Protein 1LEH (pdb70)

Structure (mmCIF, N/CA/C/O backbone):
data_1LEH
#
_entry.id   1LEH
#
_cell.length_a   138.400
_cell.length_b   138.400
_cell.length_c   121.300
_cell.angle_alpha   90.00
_cell.angle_beta   90.00
_cell.angle_gamma   90.00
#
_symmetry.space_group_name_H-M   'I 4'
#
loop_
_entity.id
_entity.type
_entity.pdbx_description
1 polymer 'LEUCINE DEHYDROGENASE'
2 water water
#
loop_
_atom_site.group_PDB
_atom_site.id
_atom_site.type_symbol
_atom_site.label_atom_id
_atom_site.label_alt_id
_atom_site.label_comp_id
_atom_site.label_asym_id
_atom_site.label_entity_id
_atom_site.label_seq_id
_atom_site.pdbx_PDB_ins_code
_atom_site.Cartn_x
_atom_site.Cartn_y
_atom_site.Cartn_z
_atom_site.occupancy
_atom_site.B_iso_or_equiv
_atom_site.auth_seq_id
_atom_site.auth_comp_id
_atom_site.auth_asym_id
_atom_site.auth_atom_id
_atom_site.pdbx_PDB_model_num
ATOM 1 N N . MET A 1 1 ? -40.361 -25.655 -1.456 1.00 93.88 1 MET A N 1
ATOM 2 C CA . MET A 1 1 ? -39.089 -26.326 -1.712 1.00 75.57 1 MET A CA 1
ATOM 3 C C . MET A 1 1 ? -38.205 -26.396 -0.459 1.00 33.81 1 MET A C 1
ATOM 4 O O . MET A 1 1 ? -38.288 -25.521 0.413 1.00 100.00 1 MET A O 1
ATOM 9 N N . GLU A 1 2 ? -37.357 -27.443 -0.377 1.00 47.19 2 GLU A N 1
ATOM 10 C CA . GLU A 1 2 ? -36.410 -27.626 0.737 1.00 81.66 2 GLU A CA 1
ATOM 11 C C . GLU A 1 2 ? -34.982 -27.301 0.314 1.00 29.81 2 GLU A C 1
ATOM 12 O O . GLU A 1 2 ? -34.247 -28.168 -0.188 1.00 36.20 2 GLU A O 1
ATOM 18 N N . ILE A 1 3 ? -34.619 -26.037 0.496 1.00 32.69 3 ILE A N 1
ATOM 19 C CA . ILE A 1 3 ? -33.350 -25.535 0.017 1.00 28.13 3 ILE A CA 1
ATOM 20 C C . ILE A 1 3 ? -32.173 -26.298 0.560 1.00 15.76 3 ILE A C 1
ATOM 21 O O . ILE A 1 3 ? -31.302 -26.740 -0.191 1.00 29.27 3 ILE A O 1
ATOM 26 N N . PHE A 1 4 ? -32.140 -26.391 1.900 1.00 23.89 4 PHE A N 1
ATOM 27 C CA . PHE A 1 4 ? -31.029 -27.034 2.578 1.00 24.51 4 PHE A CA 1
ATOM 28 C C . PHE A 1 4 ? -30.841 -28.457 2.146 1.00 25.30 4 PHE A C 1
ATOM 29 O O . PHE A 1 4 ? -29.728 -28.961 2.016 1.00 30.25 4 PHE A O 1
ATOM 37 N N . LYS A 1 5 ? -31.946 -29.104 1.867 1.00 33.85 5 LYS A N 1
ATOM 38 C CA . LYS A 1 5 ? -31.856 -30.484 1.422 1.00 33.12 5 LYS A CA 1
ATOM 39 C C . LYS A 1 5 ? -31.170 -30.577 0.066 1.00 24.28 5 LYS A C 1
ATOM 40 O O . LYS A 1 5 ? -30.289 -31.441 -0.169 1.00 27.16 5 LYS A O 1
ATOM 46 N N . TYR A 1 6 ? -31.631 -29.710 -0.869 1.00 26.06 6 TYR A N 1
ATOM 47 C CA . TYR A 1 6 ? -31.051 -29.684 -2.210 1.00 28.02 6 TYR A CA 1
ATOM 48 C C . TYR A 1 6 ? -29.570 -29.324 -2.151 1.00 33.40 6 TYR A C 1
ATOM 49 O O . TYR A 1 6 ? -28.708 -29.963 -2.779 1.00 29.94 6 TYR A O 1
ATOM 58 N N . MET A 1 7 ? -29.291 -28.294 -1.352 1.00 27.46 7 MET A N 1
ATOM 59 C CA . MET A 1 7 ? -27.923 -27.841 -1.128 1.00 32.39 7 MET A CA 1
ATOM 60 C C . MET A 1 7 ? -27.003 -28.945 -0.598 1.00 37.77 7 MET A C 1
ATOM 61 O O . MET A 1 7 ? -25.891 -29.156 -1.094 1.00 22.33 7 MET A O 1
ATOM 66 N N . GLU A 1 8 ? -27.447 -29.640 0.452 1.00 25.94 8 GLU A N 1
ATOM 67 C CA . GLU A 1 8 ? -26.594 -30.671 1.003 1.00 18.59 8 GLU A CA 1
ATOM 68 C C . GLU A 1 8 ? -26.409 -31.788 0.030 1.00 25.61 8 GLU A C 1
ATOM 69 O O . GLU A 1 8 ? -25.346 -32.397 -0.051 1.00 26.88 8 GLU A O 1
ATOM 75 N N . LYS A 1 9 ? -27.472 -32.080 -0.678 1.00 33.83 9 LYS A N 1
ATOM 76 C CA . LYS A 1 9 ? -27.453 -33.171 -1.633 1.00 30.76 9 LYS A CA 1
ATOM 77 C C . LYS A 1 9 ? -26.222 -33.123 -2.499 1.00 32.23 9 LYS A C 1
ATOM 78 O O . LYS A 1 9 ? -25.518 -34.106 -2.682 1.00 30.61 9 LYS A O 1
ATOM 84 N N . TYR A 1 10 ? -25.986 -31.953 -3.055 1.00 40.76 10 TYR A N 1
ATOM 85 C CA . TYR A 1 10 ? -24.874 -31.727 -3.947 1.00 21.19 10 TYR A CA 1
ATOM 86 C C . TYR A 1 10 ? -23.776 -30.845 -3.346 1.00 34.15 10 TYR A C 1
ATOM 87 O O . TYR A 1 10 ? -22.847 -30.438 -4.043 1.00 27.23 10 TYR A O 1
ATOM 96 N N . ASP A 1 11 ? -23.901 -30.517 -2.074 1.00 28.63 11 ASP A N 1
ATOM 97 C CA . ASP A 1 11 ? -22.909 -29.731 -1.386 1.00 35.21 11 ASP A CA 1
ATOM 98 C C . ASP A 1 11 ? -22.652 -28.339 -1.981 1.00 26.40 11 ASP A C 1
ATOM 99 O O . ASP A 1 11 ? -21.515 -27.927 -2.203 1.00 28.22 11 ASP A O 1
ATOM 104 N N . TYR A 1 12 ? -23.718 -27.595 -2.178 1.00 27.89 12 TYR A N 1
ATOM 105 C CA . TYR A 1 12 ? -23.612 -26.229 -2.595 1.00 26.00 12 TYR A CA 1
ATOM 106 C C . TYR A 1 12 ? -23.066 -25.405 -1.438 1.00 18.38 12 TYR A C 1
ATOM 107 O O . TYR A 1 12 ? -23.380 -25.648 -0.273 1.00 22.88 12 TYR A O 1
ATOM 116 N N . GLU A 1 13 ? -22.280 -24.375 -1.765 1.00 20.75 13 GLU A N 1
ATOM 117 C CA . GLU A 1 13 ? -21.752 -23.521 -0.702 1.00 9.30 13 GLU A CA 1
ATOM 118 C C . GLU A 1 13 ? -22.747 -22.476 -0.259 1.00 11.34 13 GLU A C 1
ATOM 119 O O . GLU A 1 13 ? -22.959 -22.247 0.935 1.00 17.63 13 GLU A O 1
ATOM 125 N N . GLN A 1 14 ? -23.308 -21.766 -1.234 1.00 15.67 14 GLN A N 1
ATOM 126 C CA . GLN A 1 14 ? -24.160 -20.638 -0.913 1.00 22.63 14 GLN A CA 1
ATOM 127 C C . GLN A 1 14 ? -25.291 -20.374 -1.867 1.00 15.50 14 GLN A C 1
ATOM 128 O O . GLN A 1 14 ? -25.179 -20.619 -3.065 1.00 21.67 14 GLN A O 1
ATOM 134 N N . LEU A 1 15 ? -26.323 -19.770 -1.318 1.00 17.02 15 LEU A N 1
ATOM 135 C CA . LEU A 1 15 ? -27.478 -19.340 -2.091 1.00 16.52 15 LEU A CA 1
ATOM 136 C C . LEU A 1 15 ? -27.785 -17.967 -1.593 1.00 17.78 15 LEU A C 1
ATOM 137 O O . LEU A 1 15 ? -28.064 -17.807 -0.393 1.00 30.74 15 LEU A O 1
ATOM 142 N N . VAL A 1 16 ? -27.683 -16.980 -2.487 1.00 22.70 16 VAL A N 1
ATOM 143 C CA . VAL A 1 16 ? -27.856 -15.577 -2.091 1.00 20.09 16 VAL A CA 1
ATOM 144 C C . VAL A 1 16 ? -29.069 -14.894 -2.743 1.00 17.89 16 VAL A C 1
ATOM 145 O O . VAL A 1 16 ? -29.101 -14.701 -3.948 1.00 25.69 16 VAL A O 1
ATOM 149 N N . PHE A 1 17 ? -30.001 -14.449 -1.910 1.00 21.77 17 PHE A N 1
ATOM 150 C CA . PHE A 1 17 ? -31.200 -13.751 -2.341 1.00 24.11 17 PHE A CA 1
ATOM 151 C C . PHE A 1 17 ? -30.958 -12.251 -2.178 1.00 19.35 17 PHE A C 1
ATOM 152 O O . PHE A 1 17 ? -30.665 -11.794 -1.076 1.00 18.14 17 PHE A O 1
ATOM 160 N N . CYS A 1 18 ? -31.015 -11.496 -3.291 1.00 17.01 18 CYS A N 1
ATOM 161 C CA . CYS A 1 18 ? -30.800 -10.061 -3.281 1.00 18.65 18 CYS A CA 1
ATOM 162 C C . CYS A 1 18 ? -32.082 -9.368 -3.632 1.00 21.42 18 CYS A C 1
ATOM 163 O O . CYS A 1 18 ? -32.741 -9.738 -4.611 1.00 23.26 18 CYS A O 1
ATOM 166 N N . GLN A 1 19 ? -32.397 -8.343 -2.867 1.00 17.85 19 GLN A N 1
ATOM 167 C CA . GLN A 1 19 ? -33.626 -7.650 -3.100 1.00 19.02 19 GLN A CA 1
ATOM 168 C C . GLN A 1 19 ? -33.453 -6.160 -2.906 1.00 16.05 19 GLN A C 1
ATOM 169 O O . GLN A 1 19 ? -32.790 -5.728 -1.981 1.00 31.16 19 GLN A O 1
ATOM 175 N N . ASP A 1 20 ? -34.164 -5.369 -3.715 1.00 23.25 20 ASP A N 1
ATOM 176 C CA . ASP A 1 20 ? -34.174 -3.911 -3.614 1.00 13.43 20 ASP A CA 1
ATOM 177 C C . ASP A 1 20 ? -35.533 -3.390 -4.064 1.00 23.54 20 ASP A C 1
ATOM 178 O O . ASP A 1 20 ? -35.878 -3.333 -5.231 1.00 17.94 20 ASP A O 1
ATOM 183 N N . GLU A 1 21 ? -36.368 -3.097 -3.110 1.00 24.56 21 GLU A N 1
ATOM 184 C CA . GLU A 1 21 ? -37.706 -2.755 -3.454 1.00 25.07 21 GLU A CA 1
ATOM 185 C C . GLU A 1 21 ? -37.810 -1.585 -4.389 1.00 29.92 21 GLU A C 1
ATOM 186 O O . GLU A 1 21 ? -38.625 -1.555 -5.299 1.00 31.88 21 GLU A O 1
ATOM 192 N N . ALA A 1 22 ? -36.974 -0.618 -4.138 1.00 35.45 22 ALA A N 1
ATOM 193 C CA . ALA A 1 22 ? -36.967 0.575 -4.920 1.00 30.96 22 ALA A CA 1
ATOM 194 C C . ALA A 1 22 ? -36.798 0.318 -6.387 1.00 30.92 22 ALA A C 1
ATOM 195 O O . ALA A 1 22 ? -37.408 0.974 -7.203 1.00 40.29 22 ALA A O 1
ATOM 197 N N . SER A 1 23 ? -35.917 -0.572 -6.747 1.00 22.25 23 SER A N 1
ATOM 198 C CA . SER A 1 23 ? -35.710 -0.758 -8.158 1.00 14.22 23 SER A CA 1
ATOM 199 C C . SER A 1 23 ? -36.462 -1.948 -8.665 1.00 18.78 23 SER A C 1
ATOM 200 O O . SER A 1 23 ? -36.397 -2.249 -9.853 1.00 26.78 23 SER A O 1
ATOM 203 N N . GLY A 1 24 ? -37.058 -2.693 -7.742 1.00 22.27 24 GLY A N 1
ATOM 204 C CA . GLY A 1 24 ? -37.749 -3.903 -8.154 1.00 27.59 24 GLY A CA 1
ATOM 205 C C . GLY A 1 24 ? -36.833 -5.112 -8.362 1.00 28.94 24 GLY A C 1
ATOM 206 O O . GLY A 1 24 ? -37.234 -6.134 -8.940 1.00 38.55 24 GLY A O 1
ATOM 207 N N . LEU A 1 25 ? -35.612 -5.045 -7.842 1.00 29.96 25 LEU A N 1
ATOM 208 C CA . LEU A 1 25 ? -34.688 -6.160 -8.016 1.00 31.72 25 LEU A CA 1
ATOM 209 C C . LEU A 1 25 ? -35.060 -7.370 -7.187 1.00 9.83 25 LEU A C 1
ATOM 210 O O . LEU A 1 25 ? -35.286 -7.244 -6.009 1.00 20.13 25 LEU A O 1
ATOM 215 N N . LYS A 1 26 ? -35.064 -8.548 -7.826 1.00 19.34 26 LYS A N 1
ATOM 216 C CA . LYS A 1 26 ? -35.218 -9.827 -7.172 1.00 21.78 26 LYS A CA 1
ATOM 217 C C . LYS A 1 26 ? -34.265 -10.762 -7.843 1.00 33.09 26 LYS A C 1
ATOM 218 O O . LYS A 1 26 ? -34.483 -11.176 -8.982 1.00 26.83 26 LYS A O 1
ATOM 224 N N . ALA A 1 27 ? -33.186 -11.071 -7.149 1.00 21.84 27 ALA A N 1
ATOM 225 C CA . ALA A 1 27 ? -32.215 -11.923 -7.770 1.00 16.80 27 ALA A CA 1
ATOM 226 C C . ALA A 1 27 ? -31.717 -13.003 -6.865 1.00 10.52 27 ALA A C 1
ATOM 227 O O . ALA A 1 27 ? -31.598 -12.843 -5.661 1.00 21.36 27 ALA A O 1
ATOM 229 N N . VAL A 1 28 ? -31.376 -14.103 -7.501 1.00 18.32 28 VAL A N 1
ATOM 230 C CA . VAL A 1 28 ? -30.853 -15.237 -6.780 1.00 15.31 28 VAL A CA 1
ATOM 231 C C . VAL A 1 28 ? -29.478 -15.564 -7.316 1.00 38.22 28 VAL A C 1
ATOM 232 O O . VAL A 1 28 ? -29.344 -15.803 -8.511 1.00 25.94 28 VAL A O 1
ATOM 236 N N . ILE A 1 29 ? -28.487 -15.530 -6.443 1.00 21.85 29 ILE A N 1
ATOM 237 C CA . ILE A 1 29 ? -27.134 -15.892 -6.802 1.00 16.43 29 ILE A CA 1
ATOM 238 C C . ILE A 1 29 ? -26.835 -17.264 -6.199 1.00 16.08 29 ILE A C 1
ATOM 239 O O . ILE A 1 29 ? -26.852 -17.468 -4.968 1.00 18.81 29 ILE A O 1
ATOM 244 N N . ALA A 1 30 ? -26.535 -18.213 -7.077 1.00 18.60 30 ALA A N 1
ATOM 245 C CA . ALA A 1 30 ? -26.200 -19.547 -6.618 1.00 20.77 30 ALA A CA 1
ATOM 246 C C . ALA A 1 30 ? -24.718 -19.846 -6.816 1.00 20.75 30 ALA A C 1
ATOM 247 O O . ALA A 1 30 ? -24.214 -19.794 -7.927 1.00 18.11 30 ALA A O 1
ATOM 249 N N . ILE A 1 31 ? -24.046 -20.255 -5.729 1.00 16.43 31 ILE A N 1
ATOM 250 C CA . ILE A 1 31 ? -22.622 -20.606 -5.758 1.00 22.80 31 ILE A CA 1
ATOM 251 C C . ILE A 1 31 ? -22.474 -22.067 -5.344 1.00 25.49 31 ILE A C 1
ATOM 252 O O . ILE A 1 31 ? -22.705 -22.435 -4.205 1.00 25.73 31 ILE A O 1
ATOM 257 N N . HIS A 1 32 ? -22.215 -22.918 -6.308 1.00 22.42 32 HIS A N 1
ATOM 258 C CA . HIS A 1 32 ? -22.148 -24.327 -6.050 1.00 18.37 32 HIS A CA 1
ATOM 259 C C . HIS A 1 32 ? -20.814 -24.753 -5.439 1.00 24.63 32 HIS A C 1
ATOM 260 O O . HIS A 1 32 ? -20.762 -25.292 -4.342 1.00 26.60 32 HIS A O 1
ATOM 267 N N . ASP A 1 33 ? -19.726 -24.483 -6.157 1.00 22.15 33 ASP A N 1
ATOM 268 C CA . ASP A 1 33 ? -18.383 -24.853 -5.723 1.00 14.37 33 ASP A CA 1
ATOM 269 C C . ASP A 1 33 ? -17.324 -23.825 -6.113 1.00 24.01 33 ASP A C 1
ATOM 270 O O . ASP A 1 33 ? -17.247 -23.384 -7.266 1.00 23.75 33 ASP A O 1
ATOM 275 N N . THR A 1 34 ? -16.441 -23.508 -5.169 1.00 23.55 34 THR A N 1
ATOM 276 C CA . THR A 1 34 ? -15.314 -22.616 -5.434 1.00 18.62 34 THR A CA 1
ATOM 277 C C . THR A 1 34 ? -13.986 -23.257 -5.080 1.00 21.45 34 THR A C 1
ATOM 278 O O . THR A 1 34 ? -13.000 -22.597 -4.782 1.00 22.18 34 THR A O 1
ATOM 282 N N . THR A 1 35 ? -13.935 -24.567 -5.145 1.00 21.59 35 THR A N 1
ATOM 283 C CA . THR A 1 35 ? -12.692 -25.246 -4.844 1.00 12.84 35 THR A CA 1
ATOM 284 C C . THR A 1 35 ? -11.591 -24.809 -5.772 1.00 18.79 35 THR A C 1
ATOM 285 O O . THR A 1 35 ? -10.448 -24.635 -5.364 1.00 22.81 35 THR A O 1
ATOM 289 N N . LEU A 1 36 ? -11.916 -24.684 -7.047 1.00 18.00 36 LEU A N 1
ATOM 290 C CA . LEU A 1 36 ? -10.880 -24.305 -7.990 1.00 13.18 36 LEU A CA 1
ATOM 291 C C . LEU A 1 36 ? -10.644 -22.794 -8.062 1.00 20.88 36 LEU A C 1
ATOM 292 O O . LEU A 1 36 ? -9.664 -22.341 -8.601 1.00 16.68 36 LEU A O 1
ATOM 297 N N . GLY A 1 37 ? -11.557 -21.970 -7.584 1.00 18.81 37 GLY A N 1
ATOM 298 C CA . GLY A 1 37 ? -11.343 -20.554 -7.729 1.00 12.25 37 GLY A CA 1
ATOM 299 C C . GLY A 1 37 ? -12.671 -19.886 -7.637 1.00 14.94 37 GLY A C 1
ATOM 300 O O . GLY A 1 37 ? -13.636 -20.546 -7.277 1.00 19.25 37 GLY A O 1
ATOM 301 N N . PRO A 1 38 ? -12.721 -18.588 -7.955 1.00 13.93 38 PRO A N 1
ATOM 302 C CA . PRO A 1 38 ? -13.972 -17.869 -7.906 1.00 20.75 38 PRO A CA 1
ATOM 303 C C . PRO A 1 38 ? -14.970 -18.506 -8.853 1.00 26.48 38 PRO A C 1
ATOM 304 O O . PRO A 1 38 ? -14.610 -19.136 -9.848 1.00 20.46 38 PRO A O 1
ATOM 308 N N . ALA A 1 39 ? -16.227 -18.371 -8.493 1.00 13.85 39 ALA A N 1
ATOM 309 C CA . ALA A 1 39 ? -17.300 -18.877 -9.282 1.00 20.99 39 ALA A CA 1
ATOM 310 C C . ALA A 1 39 ? -17.570 -17.936 -10.426 1.00 22.01 39 ALA A C 1
ATOM 311 O O . ALA A 1 39 ? -17.740 -16.755 -10.235 1.00 21.68 39 ALA A O 1
ATOM 313 N N . LEU A 1 40 ? -17.672 -18.470 -11.614 1.00 16.23 40 LEU A N 1
ATOM 314 C CA . LEU A 1 40 ? -18.017 -17.654 -12.739 1.00 18.79 40 LEU A CA 1
ATOM 315 C C . LEU A 1 40 ? -19.288 -18.189 -13.404 1.00 23.55 40 LEU A C 1
ATOM 316 O O . LEU A 1 40 ? -19.373 -19.347 -13.765 1.00 23.79 40 LEU A O 1
ATOM 321 N N . GLY A 1 41 ? -20.268 -17.331 -13.604 1.00 24.92 41 GLY A N 1
ATOM 322 C CA . GLY A 1 41 ? -21.493 -17.755 -14.238 1.00 15.69 41 GLY A CA 1
ATOM 323 C C . GLY A 1 41 ? -22.319 -16.574 -14.694 1.00 28.49 41 GLY A C 1
ATOM 324 O O . GLY A 1 41 ? -22.374 -15.539 -14.021 1.00 23.08 41 GLY A O 1
ATOM 325 N N . GLY A 1 42 ? -22.994 -16.757 -15.818 1.00 19.64 42 GLY A N 1
ATOM 326 C CA . GLY A 1 42 ? -23.809 -15.686 -16.363 1.00 16.49 42 GLY A CA 1
ATOM 327 C C . GLY A 1 42 ? -24.980 -15.258 -15.493 1.00 23.61 42 GLY A C 1
ATOM 328 O O . GLY A 1 42 ? -25.399 -15.945 -14.563 1.00 24.46 42 GLY A O 1
ATOM 329 N N . ALA A 1 43 ? -25.509 -14.080 -15.829 1.00 22.16 43 ALA A N 1
ATOM 330 C CA . ALA A 1 43 ? -26.694 -13.569 -15.182 1.00 25.56 43 ALA A CA 1
ATOM 331 C C . ALA A 1 43 ? -27.858 -13.675 -16.151 1.00 31.68 43 ALA A C 1
ATOM 332 O O . ALA A 1 43 ? -27.881 -13.000 -17.171 1.00 27.54 43 ALA A O 1
ATOM 334 N N . ARG A 1 44 ? -28.830 -14.513 -15.835 1.00 35.14 44 ARG A N 1
ATOM 335 C CA . ARG A 1 44 ? -29.953 -14.639 -16.717 1.00 26.59 44 ARG A CA 1
ATOM 336 C C . ARG A 1 44 ? -31.193 -13.982 -16.197 1.00 26.48 44 ARG A C 1
ATOM 337 O O . ARG A 1 44 ? -31.445 -13.949 -15.011 1.00 25.47 44 ARG A O 1
ATOM 345 N N . MET A 1 45 ? -31.892 -13.297 -17.062 1.00 25.32 45 MET A N 1
ATOM 346 C CA . MET A 1 45 ? -33.061 -12.590 -16.596 1.00 25.98 45 MET A CA 1
ATOM 347 C C . MET A 1 45 ? -34.256 -13.114 -17.309 1.00 29.34 45 MET A C 1
ATOM 348 O O . MET A 1 45 ? -34.257 -13.228 -18.531 1.00 32.95 45 MET A O 1
ATOM 353 N N . TRP A 1 46 ? -35.237 -13.502 -16.531 1.00 33.36 46 TRP A N 1
ATOM 354 C CA . TRP A 1 46 ? -36.394 -14.134 -17.100 1.00 21.84 46 TRP A CA 1
ATOM 355 C C . TRP A 1 46 ? -37.594 -14.026 -16.213 1.00 39.14 46 TRP A C 1
ATOM 356 O O . TRP A 1 46 ? -37.459 -13.801 -15.020 1.00 29.15 46 TRP A O 1
ATOM 367 N N . THR A 1 47 ? -38.762 -14.211 -16.843 1.00 34.27 47 THR A N 1
ATOM 368 C CA . THR A 1 47 ? -40.073 -14.216 -16.186 1.00 55.97 47 THR A CA 1
ATOM 369 C C . THR A 1 47 ? -40.280 -15.545 -15.504 1.00 33.17 47 THR A C 1
ATOM 370 O O . THR A 1 47 ? -40.017 -16.605 -16.055 1.00 34.34 47 THR A O 1
ATOM 374 N N . TYR A 1 48 ? -40.600 -15.514 -14.245 1.00 53.75 48 TYR A N 1
ATOM 375 C CA . TYR A 1 48 ? -40.634 -16.810 -13.648 1.00 41.63 48 TYR A CA 1
ATOM 376 C C . TYR A 1 48 ? -41.966 -17.162 -13.107 1.00 69.50 48 TYR A C 1
ATOM 377 O O . TYR A 1 48 ? -42.613 -16.363 -12.430 1.00 54.85 48 TYR A O 1
ATOM 386 N N . ASN A 1 49 ? -42.346 -18.366 -13.506 1.00 80.19 49 ASN A N 1
ATOM 387 C CA . ASN A 1 49 ? -43.535 -19.031 -13.086 1.00 98.42 49 ASN A CA 1
ATOM 388 C C . ASN A 1 49 ? -43.735 -18.857 -11.577 1.00 93.05 49 ASN A C 1
ATOM 389 O O . ASN A 1 49 ? -44.506 -18.031 -11.090 1.00 55.51 49 ASN A O 1
ATOM 394 N N . ALA A 1 50 ? -42.922 -19.625 -10.861 1.00 68.41 50 ALA A N 1
ATOM 395 C CA . ALA A 1 50 ? -42.911 -19.671 -9.420 1.00 47.60 50 ALA A CA 1
ATOM 396 C C . ALA A 1 50 ? -41.510 -19.345 -8.897 1.00 65.34 50 ALA A C 1
ATOM 397 O O . ALA A 1 50 ? -40.516 -19.773 -9.485 1.00 48.88 50 ALA A O 1
ATOM 399 N N . GLU A 1 51 ? -41.429 -18.684 -7.729 1.00 38.92 51 GLU A N 1
ATOM 400 C CA . GLU A 1 51 ? -40.179 -18.411 -7.019 1.00 27.89 51 GLU A CA 1
ATOM 401 C C . GLU A 1 51 ? -39.321 -19.672 -6.997 1.00 54.96 51 GLU A C 1
ATOM 402 O O . GLU A 1 51 ? -38.134 -19.673 -7.363 1.00 39.62 51 GLU A O 1
ATOM 408 N N . GLU A 1 52 ? -39.972 -20.780 -6.604 1.00 25.91 52 GLU A N 1
ATOM 409 C CA . GLU A 1 52 ? -39.319 -22.065 -6.523 1.00 22.58 52 GLU A CA 1
ATOM 410 C C . GLU A 1 52 ? -38.668 -22.460 -7.824 1.00 27.54 52 GLU A C 1
ATOM 411 O O . GLU A 1 52 ? -37.596 -23.072 -7.867 1.00 34.49 52 GLU A O 1
ATOM 417 N N . GLU A 1 53 ? -39.327 -22.082 -8.897 1.00 24.11 53 GLU A N 1
ATOM 418 C CA . GLU A 1 53 ? -38.788 -22.395 -10.204 1.00 25.65 53 GLU A CA 1
ATOM 419 C C . GLU A 1 53 ? -37.484 -21.678 -10.470 1.00 46.65 53 GLU A C 1
ATOM 420 O O . GLU A 1 53 ? -36.571 -22.210 -11.096 1.00 30.48 53 GLU A O 1
ATOM 426 N N . ALA A 1 54 ? -37.454 -20.417 -10.036 1.00 37.25 54 ALA A N 1
ATOM 427 C CA . ALA A 1 54 ? -36.313 -19.543 -10.206 1.00 32.48 54 ALA A CA 1
ATOM 428 C C . ALA A 1 54 ? -35.139 -20.071 -9.424 1.00 20.29 54 ALA A C 1
ATOM 429 O O . ALA A 1 54 ? -34.042 -20.219 -9.942 1.00 27.03 54 ALA A O 1
ATOM 431 N N . ILE A 1 55 ? -35.425 -20.370 -8.171 1.00 33.25 55 ILE A N 1
ATOM 432 C CA . ILE A 1 55 ? -34.438 -20.902 -7.289 1.00 28.47 55 ILE A CA 1
ATOM 433 C C . ILE A 1 55 ? -33.884 -22.179 -7.838 1.00 25.89 55 ILE A C 1
ATOM 434 O O . ILE A 1 55 ? -32.680 -22.440 -7.837 1.00 32.66 55 ILE A O 1
ATOM 439 N N . GLU A 1 56 ? -34.771 -22.987 -8.365 1.00 35.53 56 GLU A N 1
ATOM 440 C CA . GLU A 1 56 ? -34.329 -24.248 -8.906 1.00 23.28 56 GLU A CA 1
ATOM 441 C C . GLU A 1 56 ? -33.450 -24.049 -10.140 1.00 23.61 56 GLU A C 1
ATOM 442 O O . GLU A 1 56 ? -32.475 -24.765 -10.382 1.00 31.00 56 GLU A O 1
ATOM 448 N N . ASP A 1 57 ? -33.798 -23.085 -10.964 1.00 21.69 57 ASP A N 1
ATOM 449 C CA . ASP A 1 57 ? -32.955 -22.912 -12.134 1.00 21.96 57 ASP A CA 1
ATOM 450 C C . ASP A 1 57 ? -31.525 -22.487 -11.739 1.00 25.14 57 ASP A C 1
ATOM 451 O O . ASP A 1 57 ? -30.481 -22.946 -12.249 1.00 25.19 57 ASP A O 1
ATOM 456 N N . ALA A 1 58 ? -31.478 -21.570 -10.785 1.00 18.70 58 ALA A N 1
ATOM 457 C CA . ALA A 1 58 ? -30.210 -21.023 -10.353 1.00 27.13 58 ALA A CA 1
ATOM 458 C C . ALA A 1 58 ? -29.325 -22.128 -9.854 1.00 26.99 58 ALA A C 1
ATOM 459 O O . ALA A 1 58 ? -28.201 -22.313 -10.298 1.00 26.74 58 ALA A O 1
ATOM 461 N N . LEU A 1 59 ? -29.895 -22.932 -8.980 1.00 22.43 59 LEU A N 1
ATOM 462 C CA . LEU A 1 59 ? -29.133 -24.006 -8.420 1.00 16.69 59 LEU A CA 1
ATOM 463 C C . LEU A 1 59 ? -28.582 -24.897 -9.453 1.00 19.84 59 LEU A C 1
ATOM 464 O O . LEU A 1 59 ? -27.454 -25.367 -9.395 1.00 24.01 59 LEU A O 1
ATOM 469 N N . ARG A 1 60 ? -29.468 -25.240 -10.318 1.00 26.43 60 ARG A N 1
ATOM 470 C CA . ARG A 1 60 ? -29.191 -26.216 -11.327 1.00 23.87 60 ARG A CA 1
ATOM 471 C C . ARG A 1 60 ? -28.119 -25.728 -12.284 1.00 22.16 60 ARG A C 1
ATOM 472 O O . ARG A 1 60 ? -27.176 -26.448 -12.658 1.00 21.65 60 ARG A O 1
ATOM 480 N N . LEU A 1 61 ? -28.270 -24.478 -12.700 1.00 23.99 61 LEU A N 1
ATOM 481 C CA . LEU A 1 61 ? -27.303 -23.884 -13.609 1.00 20.45 61 LEU A CA 1
ATOM 482 C C . LEU A 1 61 ? -25.890 -23.681 -13.003 1.00 26.73 61 LEU A C 1
ATOM 483 O O . LEU A 1 61 ? -24.876 -23.875 -13.678 1.00 21.12 61 LEU A O 1
ATOM 488 N N . ALA A 1 62 ? -25.822 -23.308 -11.722 1.00 21.10 62 ALA A N 1
ATOM 489 C CA . ALA A 1 62 ? -24.530 -23.114 -11.040 1.00 15.39 62 ALA A CA 1
ATOM 490 C C . ALA A 1 62 ? -23.718 -24.416 -10.974 1.00 17.24 62 ALA A C 1
ATOM 491 O O . ALA A 1 62 ? -22.496 -24.459 -11.145 1.00 28.12 62 ALA A O 1
ATOM 493 N N . ARG A 1 63 ? -24.408 -25.523 -10.709 1.00 20.40 63 ARG A N 1
ATOM 494 C CA . ARG A 1 63 ? -23.741 -26.806 -10.643 1.00 14.71 63 ARG A CA 1
ATOM 495 C C . ARG A 1 63 ? -23.170 -27.182 -12.011 1.00 20.14 63 ARG A C 1
ATOM 496 O O . ARG A 1 63 ? -22.055 -27.725 -12.175 1.00 24.37 63 ARG A O 1
ATOM 504 N N . GLY A 1 64 ? -23.946 -26.838 -13.029 1.00 31.67 64 GLY A N 1
ATOM 505 C CA . GLY A 1 64 ? -23.514 -27.082 -14.376 1.00 19.14 64 GLY A CA 1
ATOM 506 C C . GLY A 1 64 ? -22.220 -26.334 -14.689 1.00 30.93 64 GLY A C 1
ATOM 507 O O . GLY A 1 64 ? -21.323 -26.893 -15.345 1.00 26.40 64 GLY A O 1
ATOM 508 N N . MET A 1 65 ? -22.152 -25.053 -14.249 1.00 20.42 65 MET A N 1
ATOM 509 C CA . MET A 1 65 ? -20.962 -24.223 -14.471 1.00 20.62 65 MET A CA 1
ATOM 510 C C . MET A 1 65 ? -19.743 -24.818 -13.788 1.00 14.52 65 MET A C 1
ATOM 511 O O . MET A 1 65 ? -18.632 -24.745 -14.322 1.00 17.41 65 MET A O 1
ATOM 516 N N . THR A 1 66 ? -19.962 -25.421 -12.608 1.00 20.07 66 THR A N 1
ATOM 517 C CA . THR A 1 66 ? -18.869 -26.076 -11.916 1.00 21.23 66 THR A CA 1
ATOM 518 C C . THR A 1 66 ? -18.229 -27.095 -12.838 1.00 27.99 66 THR A C 1
ATOM 519 O O . THR A 1 66 ? -17.010 -27.168 -12.994 1.00 24.57 66 THR A O 1
ATOM 523 N N . TYR A 1 67 ? -19.076 -27.897 -13.472 1.00 32.17 67 TYR A N 1
ATOM 524 C CA . TYR A 1 67 ? -18.573 -28.943 -14.340 1.00 22.53 67 TYR A CA 1
ATOM 525 C C . TYR A 1 67 ? -17.917 -28.400 -15.572 1.00 12.53 67 TYR A C 1
ATOM 526 O O . TYR A 1 67 ? -16.892 -28.863 -16.072 1.00 14.33 67 TYR A O 1
ATOM 535 N N . LYS A 1 68 ? -18.607 -27.473 -16.172 1.00 20.72 68 LYS A N 1
ATOM 536 C CA . LYS A 1 68 ? -18.102 -26.948 -17.412 1.00 20.84 68 LYS A CA 1
ATOM 537 C C . LYS A 1 68 ? -16.741 -26.285 -17.263 1.00 17.90 68 LYS A C 1
ATOM 538 O O . LYS A 1 68 ? -15.840 -26.449 -18.072 1.00 20.79 68 LYS A O 1
ATOM 544 N N . ASN A 1 69 ? -16.627 -25.445 -16.247 1.00 23.64 69 ASN A N 1
ATOM 545 C CA . ASN A 1 69 ? -15.404 -24.723 -16.001 1.00 20.96 69 ASN A CA 1
ATOM 546 C C . ASN A 1 69 ? -14.246 -25.650 -15.676 1.00 17.89 69 ASN A C 1
ATOM 547 O O . ASN A 1 69 ? -13.135 -25.475 -16.181 1.00 30.09 69 ASN A O 1
ATOM 552 N N . ALA A 1 70 ? -14.518 -26.676 -14.880 1.00 25.09 70 ALA A N 1
ATOM 553 C CA . ALA A 1 70 ? -13.480 -27.647 -14.521 1.00 24.46 70 ALA A CA 1
ATOM 554 C C . ALA A 1 70 ? -12.972 -28.406 -15.722 1.00 24.89 70 ALA A C 1
ATOM 555 O O . ALA A 1 70 ? -11.758 -28.499 -15.921 1.00 24.12 70 ALA A O 1
ATOM 557 N N . ALA A 1 71 ? -13.920 -28.930 -16.517 1.00 28.23 71 ALA A N 1
ATOM 558 C CA . ALA A 1 71 ? -13.599 -29.702 -17.705 1.00 25.41 71 ALA A CA 1
ATOM 559 C C . ALA A 1 71 ? -12.909 -28.849 -18.740 1.00 22.29 71 ALA A C 1
ATOM 560 O O . ALA A 1 71 ? -12.143 -29.339 -19.541 1.00 27.97 71 ALA A O 1
ATOM 562 N N . ALA A 1 72 ? -13.185 -27.564 -18.719 1.00 20.97 72 ALA A N 1
ATOM 563 C CA . ALA A 1 72 ? -12.538 -26.670 -19.654 1.00 17.51 72 ALA A CA 1
ATOM 564 C C . ALA A 1 72 ? -11.094 -26.351 -19.240 1.00 31.89 72 ALA A C 1
ATOM 565 O O . ALA A 1 72 ? -10.352 -25.694 -19.963 1.00 26.50 72 ALA A O 1
ATOM 567 N N . GLY A 1 73 ? -10.674 -26.809 -18.068 1.00 20.04 73 GLY A N 1
ATOM 568 C CA . GLY A 1 73 ? -9.298 -26.574 -17.634 1.00 12.73 73 GLY A CA 1
ATOM 569 C C . GLY A 1 73 ? -9.069 -25.237 -16.915 1.00 21.91 73 GLY A C 1
ATOM 570 O O . GLY A 1 73 ? -7.932 -24.877 -16.617 1.00 32.30 73 GLY A O 1
ATOM 571 N N . LEU A 1 74 ? -10.149 -24.511 -16.648 1.00 17.53 74 LEU A N 1
ATOM 572 C CA . LEU A 1 74 ? -10.121 -23.200 -16.008 1.00 17.13 74 LEU A CA 1
ATOM 573 C C . LEU A 1 74 ? -9.981 -23.332 -14.513 1.00 27.57 74 LEU A C 1
ATOM 574 O O . LEU A 1 74 ? -10.410 -24.318 -13.929 1.00 23.67 74 LEU A O 1
ATOM 579 N N . ASN A 1 75 ? -9.456 -22.284 -13.885 1.00 21.19 75 ASN A N 1
ATOM 580 C CA . ASN A 1 75 ? -9.332 -22.254 -12.451 1.00 21.79 75 ASN A CA 1
ATOM 581 C C . ASN A 1 75 ? -10.464 -21.423 -11.867 1.00 17.45 75 ASN A C 1
ATOM 582 O O . ASN A 1 75 ? -10.267 -20.362 -11.281 1.00 20.25 75 ASN A O 1
ATOM 587 N N . LEU A 1 76 ? -11.686 -21.893 -12.104 1.00 12.57 76 LEU A N 1
ATOM 588 C CA . LEU A 1 76 ? -12.871 -21.199 -11.651 1.00 13.68 76 LEU A CA 1
ATOM 589 C C . LEU A 1 76 ? -13.873 -22.202 -11.164 1.00 23.18 76 LEU A C 1
ATOM 590 O O . LEU A 1 76 ? -13.874 -23.330 -11.637 1.00 21.14 76 LEU A O 1
ATOM 595 N N . GLY A 1 77 ? -14.746 -21.756 -10.262 1.00 12.50 77 GLY A N 1
ATOM 596 C CA . GLY A 1 77 ? -15.838 -22.547 -9.715 1.00 21.92 77 GLY A CA 1
ATOM 597 C C . GLY A 1 77 ? -17.153 -22.286 -10.483 1.00 24.57 77 GLY A C 1
ATOM 598 O O . GLY A 1 77 ? -17.195 -21.595 -11.506 1.00 16.03 77 GLY A O 1
ATOM 599 N N . GLY A 1 78 ? -18.246 -22.863 -10.001 1.00 19.81 78 GLY A N 1
ATOM 600 C CA . GLY A 1 78 ? -19.542 -22.717 -10.671 1.00 16.95 78 GLY A CA 1
ATOM 601 C C . GLY A 1 78 ? -20.548 -21.868 -9.905 1.00 23.08 78 GLY A C 1
ATOM 602 O O . GLY A 1 78 ? -20.817 -22.071 -8.706 1.00 16.94 78 GLY A O 1
ATOM 603 N N . GLY A 1 79 ? -21.099 -20.880 -10.614 1.00 18.52 79 GLY A N 1
ATOM 604 C CA . GLY A 1 79 ? -22.093 -20.011 -10.034 1.00 18.51 79 GLY A CA 1
ATOM 605 C C . GLY A 1 79 ? -23.017 -19.552 -11.125 1.00 18.83 79 GLY A C 1
ATOM 606 O O . GLY A 1 79 ? -22.716 -19.713 -12.296 1.00 18.92 79 GLY A O 1
ATOM 607 N N . LYS A 1 80 ? -24.112 -18.944 -10.727 1.00 19.95 80 LYS A N 1
ATOM 608 C CA . LYS A 1 80 ? -25.093 -18.436 -11.655 1.00 20.65 80 LYS A CA 1
ATOM 609 C C . LYS A 1 80 ? -26.028 -17.487 -10.946 1.00 15.28 80 LYS A C 1
ATOM 610 O O . LYS A 1 80 ? -26.409 -17.704 -9.809 1.00 24.69 80 LYS A O 1
ATOM 616 N N . THR A 1 81 ? -26.410 -16.453 -11.668 1.00 22.56 81 THR A N 1
ATOM 617 C CA . THR A 1 81 ? -27.380 -15.494 -11.176 1.00 29.73 81 THR A CA 1
ATOM 618 C C . THR A 1 81 ? -28.689 -15.575 -11.980 1.00 53.12 81 THR A C 1
ATOM 619 O O . THR A 1 81 ? -28.708 -15.610 -13.202 1.00 21.00 81 THR A O 1
ATOM 623 N N . VAL A 1 82 ? -29.801 -15.620 -11.286 1.00 21.01 82 VAL A N 1
ATOM 624 C CA . VAL A 1 82 ? -31.098 -15.592 -11.938 1.00 18.12 82 VAL A CA 1
ATOM 625 C C . VAL A 1 82 ? -31.884 -14.381 -11.413 1.00 21.07 82 VAL A C 1
ATOM 626 O O . VAL A 1 82 ? -32.037 -14.173 -10.199 1.00 27.56 82 VAL A O 1
ATOM 630 N N . ILE A 1 83 ? -32.305 -13.530 -12.340 1.00 26.89 83 ILE A N 1
ATOM 631 C CA . ILE A 1 83 ? -33.062 -12.327 -12.038 1.00 30.92 83 ILE A CA 1
ATOM 632 C C . ILE A 1 83 ? -34.504 -12.519 -12.485 1.00 19.77 83 ILE A C 1
ATOM 633 O O . ILE A 1 83 ? -34.788 -12.780 -13.664 1.00 28.68 83 ILE A O 1
ATOM 638 N N . ILE A 1 84 ? -35.406 -12.393 -11.546 1.00 30.77 84 ILE A N 1
ATOM 639 C CA . ILE A 1 84 ? -36.810 -12.592 -11.853 1.00 29.07 84 ILE A CA 1
ATOM 640 C C . ILE A 1 84 ? -37.449 -11.370 -12.471 1.00 40.78 84 ILE A C 1
ATOM 641 O O . ILE A 1 84 ? -37.621 -10.360 -11.795 1.00 25.14 84 ILE A O 1
ATOM 646 N N . GLY A 1 85 ? -37.781 -11.462 -13.759 1.00 35.04 85 GLY A N 1
ATOM 647 C CA . GLY A 1 85 ? -38.441 -10.374 -14.426 1.00 22.20 85 GLY A CA 1
ATOM 648 C C . GLY A 1 85 ? -38.475 -10.482 -15.945 1.00 36.61 85 GLY A C 1
ATOM 649 O O . GLY A 1 85 ? -37.785 -11.308 -16.537 1.00 35.99 85 GLY A O 1
ATOM 650 N N . ASP A 1 86 ? -39.274 -9.587 -16.559 1.00 38.65 86 ASP A N 1
ATOM 651 C CA . ASP A 1 86 ? -39.405 -9.483 -18.005 1.00 33.19 86 ASP A CA 1
ATOM 652 C C . ASP A 1 86 ? -38.283 -8.629 -18.585 1.00 24.92 86 ASP A C 1
ATOM 653 O O . ASP A 1 86 ? -38.230 -7.397 -18.416 1.00 32.33 86 ASP A O 1
ATOM 658 N N . PRO A 1 87 ? -37.347 -9.308 -19.230 1.00 34.77 87 PRO A N 1
ATOM 659 C CA . PRO A 1 87 ? -36.192 -8.649 -19.810 1.00 26.66 87 PRO A CA 1
ATOM 660 C C . PRO A 1 87 ? -36.578 -7.564 -20.788 1.00 50.14 87 PRO A C 1
ATOM 661 O O . PRO A 1 87 ? -35.799 -6.693 -21.145 1.00 42.52 87 PRO A O 1
ATOM 665 N N . PHE A 1 88 ? -37.803 -7.638 -21.251 1.00 45.84 88 PHE A N 1
ATOM 666 C CA . PHE A 1 88 ? -38.264 -6.701 -22.236 1.00 62.06 88 PHE A CA 1
ATOM 667 C C . PHE A 1 88 ? -39.027 -5.545 -21.648 1.00 31.42 88 PHE A C 1
ATOM 668 O O . PHE A 1 88 ? -39.263 -4.517 -22.342 1.00 100.00 88 PHE A O 1
ATOM 676 N N . ALA A 1 89 ? -39.367 -5.658 -20.347 1.00 54.16 89 ALA A N 1
ATOM 677 C CA . ALA A 1 89 ? -40.144 -4.559 -19.805 1.00 28.28 89 ALA A CA 1
ATOM 678 C C . ALA A 1 89 ? -39.687 -4.078 -18.436 1.00 51.00 89 ALA A C 1
ATOM 679 O O . ALA A 1 89 ? -40.018 -2.965 -17.997 1.00 57.43 89 ALA A O 1
ATOM 681 N N . ASP A 1 90 ? -39.004 -4.949 -17.689 1.00 42.81 90 ASP A N 1
ATOM 682 C CA . ASP A 1 90 ? -38.683 -4.627 -16.313 1.00 100.00 90 ASP A CA 1
ATOM 683 C C . ASP A 1 90 ? -37.331 -4.038 -16.013 1.00 37.62 90 ASP A C 1
ATOM 684 O O . ASP A 1 90 ? -37.120 -3.560 -14.908 1.00 50.13 90 ASP A O 1
ATOM 689 N N . LYS A 1 91 ? -36.419 -4.078 -16.990 1.00 29.27 91 LYS A N 1
ATOM 690 C CA . LYS A 1 91 ? -35.095 -3.552 -16.727 1.00 35.61 91 LYS A CA 1
ATOM 691 C C . LYS A 1 91 ? -35.114 -2.066 -16.434 1.00 28.86 91 LYS A C 1
ATOM 692 O O . LYS A 1 91 ? -35.936 -1.353 -16.953 1.00 44.51 91 LYS A O 1
ATOM 698 N N . ASN A 1 92 ? -34.182 -1.619 -15.619 1.00 39.67 92 ASN A N 1
ATOM 699 C CA . ASN A 1 92 ? -33.907 -0.212 -15.321 1.00 35.95 92 ASN A CA 1
ATOM 700 C C . ASN A 1 92 ? -32.454 -0.129 -14.861 1.00 42.08 92 ASN A C 1
ATOM 701 O O . ASN A 1 92 ? -31.845 -1.173 -14.615 1.00 31.88 92 ASN A O 1
ATOM 706 N N . GLU A 1 93 ? -31.882 1.083 -14.781 1.00 29.65 93 GLU A N 1
ATOM 707 C CA . GLU A 1 93 ? -30.480 1.281 -14.379 1.00 36.19 93 GLU A CA 1
ATOM 708 C C . GLU A 1 93 ? -30.222 0.820 -12.957 1.00 18.55 93 GLU A C 1
ATOM 709 O O . GLU A 1 93 ? -29.372 -0.004 -12.674 1.00 23.70 93 GLU A O 1
ATOM 715 N N . ASP A 1 94 ? -31.016 1.419 -12.106 1.00 18.41 94 ASP A N 1
ATOM 716 C CA . ASP A 1 94 ? -31.064 1.252 -10.694 1.00 26.01 94 ASP A CA 1
ATOM 717 C C . ASP A 1 94 ? -30.973 -0.207 -10.273 1.00 34.27 94 ASP A C 1
ATOM 718 O O . ASP A 1 94 ? -30.257 -0.558 -9.353 1.00 27.75 94 ASP A O 1
ATOM 723 N N . MET A 1 95 ? -31.687 -1.090 -10.937 1.00 34.15 95 MET A N 1
ATOM 724 C CA . MET A 1 95 ? -31.631 -2.473 -10.521 1.00 31.11 95 MET A CA 1
ATOM 725 C C . MET A 1 95 ? -30.273 -3.122 -10.738 1.00 29.85 95 MET A C 1
ATOM 726 O O . MET A 1 95 ? -29.881 -4.011 -9.982 1.00 23.62 95 MET A O 1
ATOM 731 N N . PHE A 1 96 ? -29.589 -2.746 -11.818 1.00 23.20 96 PHE A N 1
ATOM 732 C CA . PHE A 1 96 ? -28.275 -3.313 -12.102 1.00 17.85 96 PHE A CA 1
ATOM 733 C C . PHE A 1 96 ? -27.245 -2.640 -11.254 1.00 23.77 96 PHE A C 1
ATOM 734 O O . PHE A 1 96 ? -26.230 -3.206 -10.978 1.00 23.00 96 PHE A O 1
ATOM 742 N N . ARG A 1 97 ? -27.516 -1.429 -10.834 1.00 20.76 97 ARG A N 1
ATOM 743 C CA . ARG A 1 97 ? -26.593 -0.782 -9.931 1.00 22.32 97 ARG A CA 1
ATOM 744 C C . ARG A 1 97 ? -26.646 -1.522 -8.578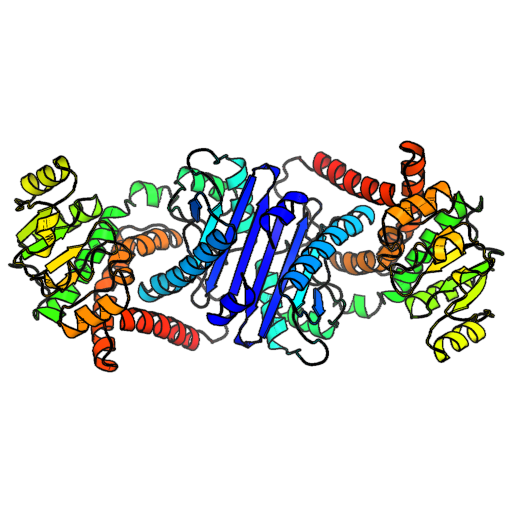 1.00 25.63 97 ARG A C 1
ATOM 745 O O . ARG A 1 97 ? -25.602 -1.873 -8.058 1.00 30.78 97 ARG A O 1
ATOM 753 N N . ALA A 1 98 ? -27.858 -1.842 -8.051 1.00 19.75 98 ALA A N 1
ATOM 754 C CA . ALA A 1 98 ? -27.985 -2.592 -6.799 1.00 20.59 98 ALA A CA 1
ATOM 755 C C . ALA A 1 98 ? -27.345 -3.989 -6.894 1.00 18.07 98 ALA A C 1
ATOM 756 O O . ALA A 1 98 ? -26.526 -4.398 -6.070 1.00 23.44 98 ALA A O 1
ATOM 758 N N . LEU A 1 99 ? -27.653 -4.703 -7.968 1.00 13.81 99 LEU A N 1
ATOM 759 C CA . LEU A 1 99 ? -27.057 -5.996 -8.165 1.00 16.17 99 LEU A CA 1
ATOM 760 C C . LEU A 1 99 ? -25.527 -5.917 -8.115 1.00 19.68 99 LEU A C 1
ATOM 761 O O . LEU A 1 99 ? -24.844 -6.697 -7.473 1.00 28.26 99 LEU A O 1
ATOM 766 N N . GLY A 1 100 ? -24.979 -4.981 -8.839 1.00 18.11 100 GLY A N 1
ATOM 767 C CA . GLY A 1 100 ? -23.528 -4.787 -8.893 1.00 16.22 100 GLY A CA 1
ATOM 768 C C . GLY A 1 100 ? -22.930 -4.656 -7.507 1.00 27.23 100 GLY A C 1
ATOM 769 O O . GLY A 1 100 ? -21.857 -5.188 -7.242 1.00 15.96 100 GLY A O 1
ATOM 770 N N . ARG A 1 101 ? -23.623 -3.921 -6.645 1.00 17.13 101 ARG A N 1
ATOM 771 C CA . ARG A 1 101 ? -23.201 -3.712 -5.279 1.00 22.88 101 ARG A CA 1
ATOM 772 C C . ARG A 1 101 ? -23.245 -5.005 -4.487 1.00 16.61 101 ARG A C 1
ATOM 773 O O . ARG A 1 101 ? -22.337 -5.277 -3.723 1.00 20.70 101 ARG A O 1
ATOM 781 N N . PHE A 1 102 ? -24.258 -5.830 -4.700 1.00 18.27 102 PHE A N 1
ATOM 782 C CA . PHE A 1 102 ? -24.304 -7.068 -3.946 1.00 12.06 102 PHE A CA 1
ATOM 783 C C . PHE A 1 102 ? -23.143 -7.958 -4.345 1.00 18.77 102 PHE A C 1
ATOM 784 O O . PHE A 1 102 ? -22.526 -8.641 -3.543 1.00 21.83 102 PHE A O 1
ATOM 792 N N . ILE A 1 103 ? -22.828 -7.894 -5.617 1.00 16.65 103 ILE A N 1
ATOM 793 C CA . ILE A 1 103 ? -21.743 -8.681 -6.152 1.00 13.43 103 ILE A CA 1
ATOM 794 C C . ILE A 1 103 ? -20.395 -8.239 -5.550 1.00 23.20 103 ILE A C 1
ATOM 795 O O . ILE A 1 103 ? -19.571 -9.035 -5.082 1.00 25.14 103 ILE A O 1
ATOM 800 N N . GLN A 1 104 ? -20.190 -6.926 -5.528 1.00 17.15 104 GLN A N 1
ATOM 801 C CA . GLN A 1 104 ? -19.008 -6.351 -4.930 1.00 12.28 104 GLN A CA 1
ATOM 802 C C . GLN A 1 104 ? -18.941 -6.838 -3.480 1.00 16.08 104 GLN A C 1
ATOM 803 O O . GLN A 1 104 ? -17.877 -7.149 -2.951 1.00 18.49 104 GLN A O 1
ATOM 809 N N . GLY A 1 105 ? -20.119 -6.962 -2.858 1.00 22.23 105 GLY A N 1
ATOM 810 C CA . GLY A 1 105 ? -20.273 -7.439 -1.486 1.00 15.94 105 GLY A CA 1
ATOM 811 C C . GLY A 1 105 ? -19.892 -8.906 -1.274 1.00 21.90 105 GLY A C 1
ATOM 812 O O . GLY A 1 105 ? -19.733 -9.303 -0.148 1.00 30.59 105 GLY A O 1
ATOM 813 N N . LEU A 1 106 ? -19.765 -9.698 -2.350 1.00 18.37 106 LEU A N 1
ATOM 814 C CA . LEU A 1 106 ? -19.301 -11.069 -2.292 1.00 11.80 106 LEU A CA 1
ATOM 815 C C . LEU A 1 106 ? -17.802 -11.128 -2.462 1.00 22.56 106 LEU A C 1
ATOM 816 O O . LEU A 1 106 ? -17.197 -12.183 -2.409 1.00 16.90 106 LEU A O 1
ATOM 821 N N . ASN A 1 107 ? -17.228 -9.975 -2.728 1.00 18.50 107 ASN A N 1
ATOM 822 C CA . ASN A 1 107 ? -15.790 -9.791 -2.809 1.00 17.01 107 ASN A CA 1
ATOM 823 C C . ASN A 1 107 ? -14.962 -10.809 -3.593 1.00 27.09 107 ASN A C 1
ATOM 824 O O . ASN A 1 107 ? -13.910 -11.266 -3.125 1.00 14.88 107 ASN A O 1
ATOM 829 N N . GLY A 1 108 ? -15.352 -11.112 -4.806 1.00 15.60 108 GLY A N 1
ATOM 830 C CA . GLY A 1 108 ? -14.512 -11.993 -5.583 1.00 9.07 108 GLY A CA 1
ATOM 831 C C . GLY A 1 108 ? -14.929 -13.439 -5.540 1.00 10.96 108 GLY A C 1
ATOM 832 O O . GLY A 1 108 ? -14.424 -14.250 -6.297 1.00 18.71 108 GLY A O 1
ATOM 833 N N . ARG A 1 109 ? -15.875 -13.791 -4.659 1.00 12.18 109 ARG A N 1
ATOM 834 C CA . ARG A 1 109 ? -16.312 -15.185 -4.654 1.00 17.10 109 ARG A CA 1
ATOM 835 C C . ARG A 1 109 ? -17.111 -15.524 -5.932 1.00 18.68 109 ARG A C 1
ATOM 836 O O . ARG A 1 109 ? -17.169 -16.657 -6.370 1.00 24.95 109 ARG A O 1
ATOM 844 N N . TYR A 1 110 ? -17.707 -14.508 -6.547 1.00 20.66 110 TYR A N 1
ATOM 845 C CA . TYR A 1 110 ? -18.509 -14.683 -7.732 1.00 14.84 110 TYR A CA 1
ATOM 846 C C . TYR A 1 110 ? -18.242 -13.584 -8.778 1.00 14.37 110 TYR A C 1
ATOM 847 O O . TYR A 1 110 ? -18.109 -12.394 -8.459 1.00 20.76 110 TYR A O 1
ATOM 856 N N . ILE A 1 111 ? -18.124 -14.015 -10.023 1.00 13.87 111 ILE A N 1
ATOM 857 C CA . ILE A 1 111 ? -17.873 -13.181 -11.189 1.00 19.36 111 ILE A CA 1
ATOM 858 C C . ILE A 1 111 ? -19.002 -13.381 -12.199 1.00 24.67 111 ILE A C 1
ATOM 859 O O . ILE A 1 111 ? -19.300 -14.510 -12.580 1.00 21.46 111 ILE A O 1
ATOM 864 N N . THR A 1 112 ? -19.646 -12.296 -12.611 1.00 19.72 112 THR A N 1
ATOM 865 C CA . THR A 1 112 ? -20.762 -12.373 -13.535 1.00 15.73 112 THR A CA 1
ATOM 866 C C . THR A 1 112 ? -20.386 -12.107 -14.979 1.00 19.19 112 THR A C 1
ATOM 867 O O . THR A 1 112 ? -19.243 -11.763 -15.317 1.00 17.12 112 THR A O 1
ATOM 871 N N . ALA A 1 113 ? -21.373 -12.358 -15.837 1.00 26.94 113 ALA A N 1
ATOM 872 C CA . ALA A 1 113 ? -21.301 -12.152 -17.269 1.00 18.48 113 ALA A CA 1
ATOM 873 C C . ALA A 1 113 ? -22.679 -12.092 -17.884 1.00 40.20 113 ALA A C 1
ATOM 874 O O . ALA A 1 113 ? -23.672 -12.411 -17.246 1.00 21.98 113 ALA A O 1
ATOM 876 N N . GLU A 1 114 ? -22.744 -11.696 -19.153 1.00 24.73 114 GLU A N 1
ATOM 877 C CA . GLU A 1 114 ? -24.016 -11.656 -19.851 1.00 31.45 114 GLU A CA 1
ATOM 878 C C . GLU A 1 114 ? -24.536 -13.035 -20.178 1.00 26.96 114 GLU A C 1
ATOM 879 O O . GLU A 1 114 ? -23.787 -14.000 -20.335 1.00 35.80 114 GLU A O 1
ATOM 885 N N . ASP A 1 115 ? -25.840 -13.127 -20.243 1.00 27.09 115 ASP A N 1
ATOM 886 C CA . ASP A 1 115 ? -26.478 -14.390 -20.533 1.00 22.27 115 ASP A CA 1
ATOM 887 C C . ASP A 1 115 ? -27.882 -14.070 -21.066 1.00 28.11 115 ASP A C 1
ATOM 888 O O . ASP A 1 115 ? -28.212 -12.902 -21.323 1.00 29.94 115 ASP A O 1
ATOM 893 N N . VAL A 1 116 ? -28.724 -15.090 -21.116 1.00 34.76 116 VAL A N 1
ATOM 894 C CA . VAL A 1 116 ? -30.101 -14.950 -21.534 1.00 34.59 116 VAL A CA 1
ATOM 895 C C . VAL A 1 116 ? -30.818 -13.856 -20.778 1.00 25.25 116 VAL A C 1
ATOM 896 O O . VAL A 1 116 ? -31.033 -13.965 -19.551 1.00 35.69 116 VAL A O 1
ATOM 900 N N . GLY A 1 117 ? -31.218 -12.821 -21.535 1.00 32.37 117 GLY A N 1
ATOM 901 C CA . GLY A 1 117 ? -31.974 -11.716 -20.989 1.00 24.36 117 GLY A CA 1
ATOM 902 C C . GLY A 1 117 ? -31.174 -10.496 -20.558 1.00 38.67 117 GLY A C 1
ATOM 903 O O . GLY A 1 117 ? -31.789 -9.477 -20.236 1.00 27.12 117 GLY A O 1
ATOM 904 N N . THR A 1 118 ? -29.834 -10.573 -20.541 1.00 26.29 118 THR A N 1
ATOM 905 C CA . THR A 1 118 ? -29.021 -9.423 -20.148 1.00 33.77 118 THR A CA 1
ATOM 906 C C . THR A 1 118 ? -28.079 -9.075 -21.274 1.00 23.17 118 THR A C 1
ATOM 907 O O . THR A 1 118 ? -27.729 -9.938 -22.071 1.00 24.94 118 THR A O 1
ATOM 911 N N . THR A 1 119 ? -27.616 -7.837 -21.299 1.00 28.09 119 THR A N 1
ATOM 912 C CA . THR A 1 119 ? -26.707 -7.384 -22.341 1.00 30.65 119 THR A CA 1
ATOM 913 C C . THR A 1 119 ? -25.426 -6.759 -21.803 1.00 30.60 119 THR A C 1
ATOM 914 O O . THR A 1 119 ? -25.297 -6.451 -20.620 1.00 33.45 119 THR A O 1
ATOM 918 N N . VAL A 1 120 ? -24.550 -6.435 -22.738 1.00 20.76 120 VAL A N 1
ATOM 919 C CA . VAL A 1 120 ? -23.334 -5.714 -22.448 1.00 27.55 120 VAL A CA 1
ATOM 920 C C . VAL A 1 120 ? -23.703 -4.404 -21.801 1.00 26.53 120 VAL A C 1
ATOM 921 O O . VAL A 1 120 ? -23.000 -3.925 -20.936 1.00 29.16 120 VAL A O 1
ATOM 925 N N . ASP A 1 121 ? -24.837 -3.834 -22.188 1.00 20.97 121 ASP A N 1
ATOM 926 C CA . ASP A 1 121 ? -25.235 -2.610 -21.536 1.00 22.09 121 ASP A CA 1
ATOM 927 C C . ASP A 1 121 ? -25.481 -2.835 -20.072 1.00 19.59 121 ASP A C 1
ATOM 928 O O . ASP A 1 121 ? -25.178 -1.990 -19.238 1.00 27.96 121 ASP A O 1
ATOM 933 N N . ASP A 1 122 ? -26.147 -3.934 -19.779 1.00 21.70 122 ASP A N 1
ATOM 934 C CA . ASP A 1 122 ? -26.451 -4.232 -18.396 1.00 22.65 122 ASP A CA 1
ATOM 935 C C . ASP A 1 122 ? -25.166 -4.454 -17.608 1.00 25.88 122 ASP A C 1
ATOM 936 O O . ASP A 1 122 ? -25.026 -4.006 -16.487 1.00 21.64 122 ASP A O 1
ATOM 941 N N . MET A 1 123 ? -24.237 -5.156 -18.240 1.00 25.91 123 MET A N 1
ATOM 942 C CA . MET A 1 123 ? -22.965 -5.469 -17.655 1.00 25.13 123 MET A CA 1
ATOM 943 C C . MET A 1 123 ? -22.186 -4.205 -17.370 1.00 29.61 123 MET A C 1
ATOM 944 O O . MET A 1 123 ? -21.503 -4.060 -16.355 1.00 19.97 123 MET A O 1
ATOM 949 N N . ASP A 1 124 ? -22.339 -3.242 -18.247 1.00 20.66 124 ASP A N 1
ATOM 950 C CA . ASP A 1 124 ? -21.642 -2.001 -18.024 1.00 19.39 124 ASP A CA 1
ATOM 951 C C . ASP A 1 124 ? -22.184 -1.327 -16.791 1.00 19.20 124 ASP A C 1
ATOM 952 O O . ASP A 1 124 ? -21.437 -0.716 -16.036 1.00 27.44 124 ASP A O 1
ATOM 957 N N . LEU A 1 125 ? -23.496 -1.454 -16.574 1.00 17.79 125 LEU A N 1
ATOM 958 C CA . LEU A 1 125 ? -24.052 -0.858 -15.368 1.00 23.99 125 LEU A CA 1
ATOM 959 C C . LEU A 1 125 ? -23.534 -1.563 -14.106 1.00 27.73 125 LEU A C 1
ATOM 960 O O . LEU A 1 125 ? -23.152 -0.943 -13.129 1.00 21.39 125 LEU A O 1
ATOM 965 N N . ILE A 1 126 ? -23.515 -2.882 -14.136 1.00 22.21 126 ILE A N 1
ATOM 966 C CA . ILE A 1 126 ? -22.972 -3.663 -13.040 1.00 17.27 126 ILE A CA 1
ATOM 967 C C . ILE A 1 126 ? -21.513 -3.234 -12.810 1.00 32.76 126 ILE A C 1
ATOM 968 O O . ILE A 1 126 ? -21.052 -2.954 -11.709 1.00 24.85 126 ILE A O 1
ATOM 973 N N . HIS A 1 127 ? -20.789 -3.082 -13.895 1.00 24.67 127 HIS A N 1
ATOM 974 C CA . HIS A 1 127 ? -19.412 -2.681 -13.857 1.00 11.11 127 HIS A CA 1
ATOM 975 C C . HIS A 1 127 ? -19.137 -1.351 -13.185 1.00 20.59 127 HIS A C 1
ATOM 976 O O . HIS A 1 127 ? -18.043 -1.102 -12.754 1.00 17.84 127 HIS A O 1
ATOM 983 N N . GLN A 1 128 ? -20.098 -0.474 -13.075 1.00 17.46 128 GLN A N 1
ATOM 984 C CA . GLN A 1 128 ? -19.869 0.758 -12.342 1.00 19.95 128 GLN A CA 1
ATOM 985 C C . GLN A 1 128 ? -19.741 0.526 -10.832 1.00 17.10 128 GLN A C 1
ATOM 986 O O . GLN A 1 128 ? -19.363 1.426 -10.082 1.00 21.84 128 GLN A O 1
ATOM 992 N N . GLU A 1 129 ? -20.127 -0.673 -10.357 1.00 19.86 129 GLU A N 1
ATOM 993 C CA . GLU A 1 129 ? -20.072 -0.950 -8.935 1.00 15.16 129 GLU A CA 1
ATOM 994 C C . GLU A 1 129 ? -19.035 -1.995 -8.530 1.00 14.93 129 GLU A C 1
ATOM 995 O O . GLU A 1 129 ? -18.701 -2.100 -7.361 1.00 20.94 129 GLU A O 1
ATOM 1001 N N . THR A 1 130 ? -18.537 -2.786 -9.487 1.00 12.21 130 THR A N 1
ATOM 1002 C CA . THR A 1 130 ? -17.616 -3.850 -9.154 1.00 15.53 130 THR A CA 1
ATOM 1003 C C . THR A 1 130 ? -16.801 -4.250 -10.338 1.00 23.59 130 THR A C 1
ATOM 1004 O O . THR A 1 130 ? -17.165 -4.001 -11.477 1.00 16.79 130 THR A O 1
ATOM 1008 N N . ASP A 1 131 ? -15.685 -4.891 -10.081 1.00 16.64 131 ASP A N 1
ATOM 1009 C CA . ASP A 1 131 ? -14.894 -5.384 -11.175 1.00 14.97 131 ASP A CA 1
ATOM 1010 C C . ASP A 1 131 ? -15.129 -6.858 -11.424 1.00 14.12 131 ASP A C 1
ATOM 1011 O O . ASP A 1 131 ? -14.436 -7.454 -12.221 1.00 19.09 131 ASP A O 1
ATOM 1016 N N . TYR A 1 132 ? -15.988 -7.470 -10.631 1.00 18.21 132 TYR A N 1
ATOM 1017 C CA . TYR A 1 132 ? -16.212 -8.898 -10.792 1.00 14.01 132 TYR A CA 1
ATOM 1018 C C . TYR A 1 132 ? -17.251 -9.206 -11.873 1.00 30.09 132 TYR A C 1
ATOM 1019 O O . TYR A 1 132 ? -18.281 -9.806 -11.636 1.00 16.07 132 TYR A O 1
ATOM 1028 N N . VAL A 1 133 ? -16.982 -8.767 -13.083 1.00 16.66 133 VAL A N 1
ATOM 1029 C CA . VAL A 1 133 ? -17.871 -8.954 -14.203 1.00 20.49 133 VAL A CA 1
ATOM 1030 C C . VAL A 1 133 ? -16.978 -9.126 -15.404 1.00 37.12 133 VAL A C 1
ATOM 1031 O O . VAL A 1 133 ? -15.930 -8.507 -15.484 1.00 24.28 133 VAL A O 1
ATOM 1035 N N . THR A 1 134 ? -17.331 -10.010 -16.313 1.00 25.13 134 THR A N 1
ATOM 1036 C CA . THR A 1 134 ? -16.431 -10.197 -17.413 1.00 16.94 134 THR A CA 1
ATOM 1037 C C . THR A 1 134 ? -17.145 -10.003 -18.741 1.00 24.60 134 THR A C 1
ATOM 1038 O O . THR A 1 134 ? -18.357 -9.825 -18.765 1.00 28.76 134 THR A O 1
ATOM 1042 N N . GLY A 1 135 ? -16.380 -9.880 -19.815 1.00 23.73 135 GLY A N 1
ATOM 1043 C CA . GLY A 1 135 ? -16.924 -9.654 -21.141 1.00 26.15 135 GLY A CA 1
ATOM 1044 C C . GLY A 1 135 ? -17.176 -8.189 -21.511 1.00 25.85 135 GLY A C 1
ATOM 1045 O O . GLY A 1 135 ? -17.815 -7.918 -22.521 1.00 62.86 135 GLY A O 1
ATOM 1046 N N . ILE A 1 136 ? -16.679 -7.248 -20.708 1.00 35.30 136 ILE A N 1
ATOM 1047 C CA . ILE A 1 136 ? -16.885 -5.818 -20.948 1.00 58.01 136 ILE A CA 1
ATOM 1048 C C . ILE A 1 136 ? -15.646 -5.001 -21.318 1.00 100.00 136 ILE A C 1
ATOM 1049 O O . ILE A 1 136 ? -15.726 -3.782 -21.494 1.00 57.46 136 ILE A O 1
ATOM 1054 N N . SER A 1 137 ? -14.493 -5.651 -21.423 1.00 63.53 137 SER A N 1
ATOM 1055 C CA . SER A 1 137 ? -13.284 -4.907 -21.748 1.00 100.00 137 SER A CA 1
ATOM 1056 C C . SER A 1 137 ? -13.302 -4.328 -23.153 1.00 60.81 137 SER A C 1
ATOM 1057 O O . SER A 1 137 ? -13.876 -4.907 -24.078 1.00 61.78 137 SER A O 1
ATOM 1060 N N . PRO A 1 138 ? -12.690 -3.159 -23.303 1.00 58.00 138 PRO A N 1
ATOM 1061 C CA . PRO A 1 138 ? -12.564 -2.567 -24.611 1.00 99.21 138 PRO A CA 1
ATOM 1062 C C . PRO A 1 138 ? -11.738 -3.491 -25.499 1.00 24.70 138 PRO A C 1
ATOM 1063 O O . PRO A 1 138 ? -12.074 -3.665 -26.673 1.00 65.65 138 PRO A O 1
ATOM 1067 N N . ALA A 1 139 ? -10.733 -4.178 -24.893 1.00 54.67 139 ALA A N 1
ATOM 1068 C CA . ALA A 1 139 ? -9.896 -5.171 -25.594 1.00 38.62 139 ALA A CA 1
ATOM 1069 C C . ALA A 1 139 ? -10.703 -6.383 -26.018 1.00 60.50 139 ALA A C 1
ATOM 1070 O O . ALA A 1 139 ? -10.572 -6.928 -27.118 1.00 56.20 139 ALA A O 1
ATOM 1072 N N . PHE A 1 140 ? -11.531 -6.821 -25.105 1.00 49.28 140 PHE A N 1
ATOM 1073 C CA . PHE A 1 140 ? -12.391 -7.924 -25.393 1.00 40.54 140 PHE A CA 1
ATOM 1074 C C . PHE A 1 140 ? -13.381 -7.528 -26.491 1.00 100.00 140 PHE A C 1
ATOM 1075 O O . PHE A 1 140 ? -13.673 -8.291 -27.411 1.00 42.14 140 PHE A O 1
ATOM 1083 N N . GLY A 1 141 ? -13.893 -6.297 -26.387 1.00 40.99 141 GLY A N 1
ATOM 1084 C CA . GLY A 1 141 ? -14.860 -5.759 -27.339 1.00 74.46 141 GLY A CA 1
ATOM 1085 C C . GLY A 1 141 ? -14.310 -5.690 -28.748 1.00 100.00 141 GLY A C 1
ATOM 1086 O O . GLY A 1 141 ? -14.962 -6.083 -29.725 1.00 94.94 141 GLY A O 1
ATOM 1087 N N . SER A 1 142 ? -13.096 -5.174 -28.838 1.00 63.87 142 SER A N 1
ATOM 1088 C CA . SER A 1 142 ? -12.427 -5.050 -30.112 1.00 100.00 142 SER A CA 1
ATOM 1089 C C . SER A 1 142 ? -12.195 -6.410 -30.747 1.00 46.20 142 SER A C 1
ATOM 1090 O O . SER A 1 142 ? -12.818 -6.779 -31.741 1.00 100.00 142 SER A O 1
ATOM 1093 N N . SER A 1 143 ? -11.336 -7.199 -30.137 1.00 100.00 143 SER A N 1
ATOM 1094 C CA . SER A 1 143 ? -11.016 -8.485 -30.703 1.00 55.23 143 SER A CA 1
ATOM 1095 C C . SER A 1 143 ? -11.637 -9.647 -29.987 1.00 68.88 143 SER A C 1
ATOM 1096 O O . SER A 1 143 ? -11.046 -10.713 -29.910 1.00 100.00 143 SER A O 1
ATOM 1099 N N . GLY A 1 144 ? -12.829 -9.491 -29.470 1.00 100.00 144 GLY A N 1
ATOM 1100 C CA . GLY A 1 144 ? -13.345 -10.630 -28.770 1.00 63.89 144 GLY A CA 1
ATOM 1101 C C . GLY A 1 144 ? -14.728 -11.049 -29.241 1.00 100.00 144 GLY A C 1
ATOM 1102 O O . GLY A 1 144 ? -15.687 -10.845 -28.426 1.00 82.00 144 GLY A O 1
ATOM 1103 N N . ASN A 1 145 ? -14.846 -11.454 -30.555 1.00 100.00 145 ASN A N 1
ATOM 1104 C CA . ASN A 1 145 ? -16.128 -11.988 -31.006 1.00 100.00 145 ASN A CA 1
ATOM 1105 C C . ASN A 1 145 ? -16.150 -13.454 -30.606 1.00 36.13 145 ASN A C 1
ATOM 1106 O O . ASN A 1 145 ? -15.391 -14.279 -31.121 1.00 66.08 145 ASN A O 1
ATOM 1111 N N . PRO A 1 146 ? -16.923 -13.715 -29.569 1.00 66.00 146 PRO A N 1
ATOM 1112 C CA . PRO A 1 146 ? -16.964 -15.067 -29.070 1.00 57.31 146 PRO A CA 1
ATOM 1113 C C . PRO A 1 146 ? -16.916 -16.101 -30.187 1.00 99.86 146 PRO A C 1
ATOM 1114 O O . PRO A 1 146 ? -16.062 -16.973 -30.225 1.00 44.60 146 PRO A O 1
ATOM 1118 N N . SER A 1 147 ? -17.770 -15.854 -31.192 1.00 47.07 147 SER A N 1
ATOM 1119 C CA . SER A 1 147 ? -18.059 -16.752 -32.304 1.00 32.47 147 SER A CA 1
ATOM 1120 C C . SER A 1 147 ? -16.957 -17.693 -32.819 1.00 44.63 147 SER A C 1
ATOM 1121 O O . SER A 1 147 ? -17.040 -18.961 -32.729 1.00 41.69 147 SER A O 1
ATOM 1124 N N . PRO A 1 148 ? -15.977 -17.025 -33.359 1.00 43.12 148 PRO A N 1
ATOM 1125 C CA . PRO A 1 148 ? -14.839 -17.722 -33.907 1.00 34.59 148 PRO A CA 1
ATOM 1126 C C . PRO A 1 148 ? -14.100 -18.627 -32.934 1.00 48.73 148 PRO A C 1
ATOM 1127 O O . PRO A 1 148 ? -13.542 -19.685 -33.309 1.00 45.91 148 PRO A O 1
ATOM 1131 N N . VAL A 1 149 ? -14.030 -18.151 -31.692 1.00 51.52 149 VAL A N 1
ATOM 1132 C CA . VAL A 1 149 ? -13.354 -18.871 -30.646 1.00 38.56 149 VAL A CA 1
ATOM 1133 C C . VAL A 1 149 ? -14.137 -20.131 -30.300 1.00 41.40 149 VAL A C 1
ATOM 1134 O O . VAL A 1 149 ? -13.612 -21.243 -30.274 1.00 22.81 149 VAL A O 1
ATOM 1138 N N . THR A 1 150 ? -15.437 -19.991 -30.111 1.00 29.45 150 THR A N 1
ATOM 1139 C CA . THR A 1 150 ? -16.237 -21.182 -29.885 1.00 38.19 150 THR A CA 1
ATOM 1140 C C . THR A 1 150 ? -16.071 -22.166 -31.043 1.00 42.19 150 THR A C 1
ATOM 1141 O O . THR A 1 150 ? -15.742 -23.349 -30.875 1.00 39.17 150 THR A O 1
ATOM 1145 N N . ALA A 1 151 ? -16.327 -21.665 -32.245 1.00 43.37 151 ALA A N 1
ATOM 1146 C CA . ALA A 1 151 ? -16.209 -22.491 -33.437 1.00 33.66 151 ALA A CA 1
ATOM 1147 C C . ALA A 1 151 ? -14.858 -23.191 -33.499 1.00 27.26 151 ALA A C 1
ATOM 1148 O O . ALA A 1 151 ? -14.717 -24.369 -33.848 1.00 39.37 151 ALA A O 1
ATOM 1150 N N . TYR A 1 152 ? -13.835 -22.464 -33.131 1.00 34.87 152 TYR A N 1
ATOM 1151 C CA . TYR A 1 152 ? -12.523 -23.055 -33.182 1.00 31.00 152 TYR A CA 1
ATOM 1152 C C . TYR A 1 152 ? -12.403 -24.273 -32.265 1.00 31.52 152 TYR A C 1
ATOM 1153 O O . TYR A 1 152 ? -11.658 -25.224 -32.553 1.00 31.38 152 TYR A O 1
ATOM 1162 N N . GLY A 1 153 ? -13.137 -24.229 -31.140 1.00 39.19 153 GLY A N 1
ATOM 1163 C CA . GLY A 1 153 ? -13.105 -25.276 -30.113 1.00 28.05 153 GLY A CA 1
ATOM 1164 C C . GLY A 1 153 ? -13.868 -26.534 -30.510 1.00 32.82 153 GLY A C 1
ATOM 1165 O O . GLY A 1 153 ? -13.455 -27.673 -30.217 1.00 27.18 153 GLY A O 1
ATOM 1166 N N . VAL A 1 154 ? -14.990 -26.305 -31.180 1.00 20.35 154 VAL A N 1
ATOM 1167 C CA . VAL A 1 154 ? -15.796 -27.394 -31.708 1.00 36.06 154 VAL A CA 1
ATOM 1168 C C . VAL A 1 154 ? -15.005 -28.165 -32.760 1.00 27.82 154 VAL A C 1
ATOM 1169 O O . VAL A 1 154 ? -14.924 -29.406 -32.805 1.00 35.91 154 VAL A O 1
ATOM 1173 N N . TYR A 1 155 ? -14.372 -27.368 -33.594 1.00 55.44 155 TYR A N 1
ATOM 1174 C CA . TYR A 1 155 ? -13.501 -27.842 -34.641 1.00 34.13 155 TYR A CA 1
ATOM 1175 C C . TYR A 1 155 ? -12.413 -28.771 -34.095 1.00 35.89 155 TYR A C 1
ATOM 1176 O O . TYR A 1 155 ? -12.173 -29.898 -34.551 1.00 43.11 155 TYR A O 1
ATOM 1185 N N . ARG A 1 156 ? -11.733 -28.262 -33.087 1.00 38.01 156 ARG A N 1
ATOM 1186 C CA . ARG A 1 156 ? -10.688 -29.004 -32.442 1.00 29.66 156 ARG A CA 1
ATOM 1187 C C . ARG A 1 156 ? -11.214 -30.246 -31.757 1.00 32.58 156 ARG A C 1
ATOM 1188 O O . ARG A 1 156 ? -10.611 -31.314 -31.847 1.00 44.44 156 ARG A O 1
ATOM 1196 N N . GLY A 1 157 ? -12.336 -30.099 -31.047 1.00 33.46 157 GLY A N 1
ATOM 1197 C CA . GLY A 1 157 ? -12.945 -31.253 -30.400 1.00 27.19 157 GLY A CA 1
ATOM 1198 C C . GLY A 1 157 ? -13.352 -32.282 -31.457 1.00 39.35 157 GLY A C 1
ATOM 1199 O O . GLY A 1 157 ? -13.245 -33.491 -31.253 1.00 28.13 157 GLY A O 1
ATOM 1200 N N . MET A 1 158 ? -13.801 -31.777 -32.609 1.00 32.90 158 MET A N 1
ATOM 1201 C CA . MET A 1 158 ? -14.191 -32.635 -33.723 1.00 38.86 158 MET A CA 1
ATOM 1202 C C . MET A 1 158 ? -13.056 -33.530 -34.178 1.00 30.06 158 MET A C 1
ATOM 1203 O O . MET A 1 158 ? -13.242 -34.711 -34.397 1.00 44.82 158 MET A O 1
ATOM 1208 N N . LYS A 1 159 ? -11.868 -32.944 -34.303 1.00 45.69 159 LYS A N 1
ATOM 1209 C CA . LYS A 1 159 ? -10.673 -33.683 -34.699 1.00 26.64 159 LYS A CA 1
ATOM 1210 C C . LYS A 1 159 ? -10.321 -34.827 -33.756 1.00 33.06 159 LYS A C 1
ATOM 1211 O O . LYS A 1 159 ? -9.881 -35.899 -34.175 1.00 53.15 159 LYS A O 1
ATOM 1217 N N . ALA A 1 160 ? -10.511 -34.600 -32.460 1.00 39.42 160 ALA A N 1
ATOM 1218 C CA . ALA A 1 160 ? -10.229 -35.648 -31.501 1.00 40.49 160 ALA A CA 1
ATOM 1219 C C . ALA A 1 160 ? -11.178 -36.829 -31.681 1.00 56.82 160 ALA A C 1
ATOM 1220 O O . ALA A 1 160 ? -10.811 -37.994 -31.465 1.00 41.01 160 ALA A O 1
ATOM 1222 N N . ALA A 1 161 ? -12.423 -36.487 -32.032 1.00 40.86 161 ALA A N 1
ATOM 1223 C CA . ALA A 1 161 ? -13.479 -37.460 -32.220 1.00 41.21 161 ALA A CA 1
ATOM 1224 C C . ALA A 1 161 ? -13.205 -38.325 -33.430 1.00 36.95 161 ALA A C 1
ATOM 1225 O O . ALA A 1 161 ? -13.180 -39.558 -33.360 1.00 48.53 161 ALA A O 1
ATOM 1227 N N . ALA A 1 162 ? -12.937 -37.647 -34.539 1.00 40.47 162 ALA A N 1
ATOM 1228 C CA . ALA A 1 162 ? -12.591 -38.324 -35.788 1.00 35.86 162 ALA A CA 1
ATOM 1229 C C . ALA A 1 162 ? -11.466 -39.318 -35.529 1.00 52.20 162 ALA A C 1
ATOM 1230 O O . ALA A 1 162 ? -11.516 -40.504 -35.858 1.00 48.89 162 ALA A O 1
ATOM 1232 N N . LYS A 1 163 ? -10.436 -38.829 -34.887 1.00 39.11 163 LYS A N 1
ATOM 1233 C CA . LYS A 1 163 ? -9.350 -39.697 -34.597 1.00 37.56 163 LYS A CA 1
ATOM 1234 C C . LYS A 1 163 ? -9.847 -40.907 -33.826 1.00 44.28 163 LYS A C 1
ATOM 1235 O O . LYS A 1 163 ? -9.453 -42.028 -34.110 1.00 60.19 163 LYS A O 1
ATOM 1241 N N . GLU A 1 164 ? -10.747 -40.701 -32.866 1.00 39.77 164 GLU A N 1
ATOM 1242 C CA . GLU A 1 164 ? -11.197 -41.852 -32.096 1.00 41.41 164 GLU A CA 1
ATOM 1243 C C . GLU A 1 164 ? -12.076 -42.787 -32.929 1.00 72.17 164 GLU A C 1
ATOM 1244 O O . GLU A 1 164 ? -12.038 -44.011 -32.813 1.00 48.54 164 GLU A O 1
ATOM 1250 N N . ALA A 1 165 ? -12.889 -42.191 -33.779 1.00 37.47 165 ALA A N 1
ATOM 1251 C CA . ALA A 1 165 ? -13.799 -42.964 -34.579 1.00 48.06 165 ALA A CA 1
ATOM 1252 C C . ALA A 1 165 ? -13.044 -43.664 -35.668 1.00 75.94 165 ALA A C 1
ATOM 1253 O O . ALA A 1 165 ? -12.876 -44.886 -35.689 1.00 80.42 165 ALA A O 1
ATOM 1255 N N . PHE A 1 166 ? -12.540 -42.814 -36.526 1.00 60.31 166 PHE A N 1
ATOM 1256 C CA . PHE A 1 166 ? -11.898 -43.192 -37.742 1.00 61.14 166 PHE A CA 1
ATOM 1257 C C . PHE A 1 166 ? -10.455 -43.594 -37.672 1.00 97.45 166 PHE A C 1
ATOM 1258 O O . PHE A 1 166 ? -9.978 -44.377 -38.493 1.00 100.00 166 PHE A O 1
ATOM 1266 N N . GLY A 1 167 ? -9.724 -43.052 -36.719 1.00 100.00 167 GLY A N 1
ATOM 1267 C CA . GLY A 1 167 ? -8.332 -43.435 -36.607 1.00 54.17 167 GLY A CA 1
ATOM 1268 C C . GLY A 1 167 ? -7.367 -42.280 -36.887 1.00 81.69 167 GLY A C 1
ATOM 1269 O O . GLY A 1 167 ? -6.190 -42.317 -36.569 1.00 68.43 167 GLY A O 1
ATOM 1270 N N . SER A 1 168 ? -7.877 -41.241 -37.483 1.00 100.00 168 SER A N 1
ATOM 1271 C CA . SER A 1 168 ? -7.065 -40.079 -37.761 1.00 57.80 168 SER A CA 1
ATOM 1272 C C . SER A 1 168 ? -7.846 -38.809 -37.538 1.00 85.82 168 SER A C 1
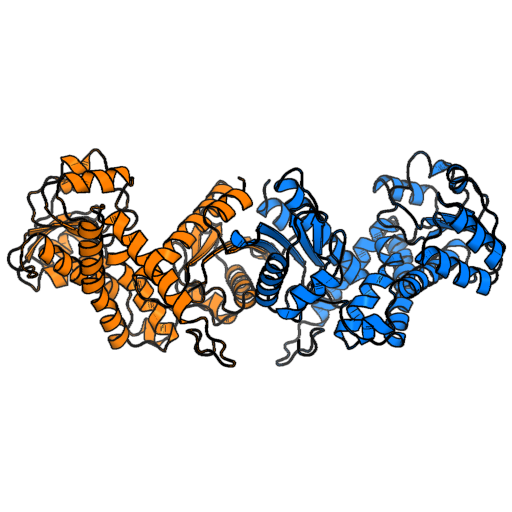ATOM 1273 O O . SER A 1 168 ? -9.073 -38.797 -37.635 1.00 100.00 168 SER A O 1
ATOM 1276 N N . ASP A 1 169 ? -7.108 -37.730 -37.287 1.00 72.54 169 ASP A N 1
ATOM 1277 C CA . ASP A 1 169 ? -7.719 -36.436 -37.065 1.00 50.76 169 ASP A CA 1
ATOM 1278 C C . ASP A 1 169 ? -7.893 -35.602 -38.325 1.00 73.36 169 ASP A C 1
ATOM 1279 O O . ASP A 1 169 ? -8.291 -34.440 -38.259 1.00 62.79 169 ASP A O 1
ATOM 1284 N N . SER A 1 170 ? -7.614 -36.172 -39.489 1.00 49.99 170 SER A N 1
ATOM 1285 C CA . SER A 1 170 ? -7.864 -35.381 -40.658 1.00 44.00 170 SER A CA 1
ATOM 1286 C C . SER A 1 170 ? -9.306 -35.527 -41.069 1.00 44.49 170 SER A C 1
ATOM 1287 O O . SER A 1 170 ? -9.856 -36.631 -41.155 1.00 68.11 170 SER A O 1
ATOM 1290 N N . LEU A 1 171 ? -9.908 -34.370 -41.263 1.00 48.39 171 LEU A N 1
ATOM 1291 C CA . LEU A 1 171 ? -11.272 -34.283 -41.679 1.00 53.52 171 LEU A CA 1
ATOM 1292 C C . LEU A 1 171 ? -11.284 -34.238 -43.184 1.00 51.53 171 LEU A C 1
ATOM 1293 O O . LEU A 1 171 ? -12.309 -33.987 -43.828 1.00 67.15 171 LEU A O 1
ATOM 1298 N N . GLU A 1 172 ? -10.096 -34.408 -43.738 1.00 55.26 172 GLU A N 1
ATOM 1299 C CA . GLU A 1 172 ? -9.991 -34.373 -45.172 1.00 74.45 172 GLU A CA 1
ATOM 1300 C C . GLU A 1 172 ? -10.610 -35.618 -45.796 1.00 100.00 172 GLU A C 1
ATOM 1301 O O . GLU A 1 172 ? -10.219 -36.778 -45.542 1.00 44.20 172 GLU A O 1
ATOM 1307 N N . GLY A 1 173 ? -11.649 -35.343 -46.577 1.00 39.18 173 GLY A N 1
ATOM 1308 C CA . GLY A 1 173 ? -12.430 -36.392 -47.219 1.00 100.00 173 GLY A CA 1
ATOM 1309 C C . GLY A 1 173 ? -13.788 -36.628 -46.553 1.00 100.00 173 GLY A C 1
ATOM 1310 O O . GLY A 1 173 ? -14.749 -37.022 -47.214 1.00 100.00 173 GLY A O 1
ATOM 1311 N N . LEU A 1 174 ? -13.854 -36.373 -45.244 1.00 84.14 174 LEU A N 1
ATOM 1312 C CA . LEU A 1 174 ? -15.059 -36.572 -44.466 1.00 35.24 174 LEU A CA 1
ATOM 1313 C C . LEU A 1 174 ? -16.240 -35.721 -44.899 1.00 46.30 174 LEU A C 1
ATOM 1314 O O . LEU A 1 174 ? -16.108 -34.615 -45.455 1.00 44.75 174 LEU A O 1
ATOM 1319 N N . ALA A 1 175 ? -17.417 -36.307 -44.704 1.00 45.81 175 ALA A N 1
ATOM 1320 C CA . ALA A 1 175 ? -18.653 -35.627 -45.018 1.00 62.40 175 ALA A CA 1
ATOM 1321 C C . ALA A 1 175 ? -19.265 -35.258 -43.700 1.00 49.55 175 ALA A C 1
ATOM 1322 O O . ALA A 1 175 ? -19.199 -36.023 -42.737 1.00 61.15 175 ALA A O 1
ATOM 1324 N N . VAL A 1 176 ? -19.757 -34.041 -43.627 1.00 37.88 176 VAL A N 1
ATOM 1325 C CA . VAL A 1 176 ? -20.228 -33.570 -42.365 1.00 31.26 176 VAL A CA 1
ATOM 1326 C C . VAL A 1 176 ? -21.552 -32.856 -42.475 1.00 48.19 176 VAL A C 1
ATOM 1327 O O . VAL A 1 176 ? -21.729 -31.956 -43.294 1.00 46.13 176 VAL A O 1
ATOM 1331 N N . SER A 1 177 ? -22.484 -33.249 -41.618 1.00 43.47 177 SER A N 1
ATOM 1332 C CA . SER A 1 177 ? -23.780 -32.612 -41.602 1.00 63.51 177 SER A CA 1
ATOM 1333 C C . SER A 1 177 ? -23.732 -31.489 -40.595 1.00 31.33 177 SER A C 1
ATOM 1334 O O . SER A 1 177 ? -23.284 -31.685 -39.475 1.00 45.97 177 SER A O 1
ATOM 1337 N N . VAL A 1 178 ? -24.218 -30.327 -40.997 1.00 35.74 178 VAL A N 1
ATOM 1338 C CA . VAL A 1 178 ? -24.235 -29.199 -40.126 1.00 45.59 178 VAL A CA 1
ATOM 1339 C C . VAL A 1 178 ? -25.631 -28.686 -39.920 1.00 48.70 178 VAL A C 1
ATOM 1340 O O . VAL A 1 178 ? -26.241 -28.054 -40.782 1.00 46.88 178 VAL A O 1
ATOM 1344 N N . GLN A 1 179 ? -26.130 -28.965 -38.739 1.00 50.81 179 GLN A N 1
ATOM 1345 C CA . GLN A 1 179 ? -27.454 -28.541 -38.406 1.00 41.87 179 GLN A CA 1
ATOM 1346 C C . GLN A 1 179 ? -27.397 -27.180 -37.789 1.00 26.99 179 GLN A C 1
ATOM 1347 O O . GLN A 1 179 ? -26.816 -27.009 -36.725 1.00 59.25 179 GLN A O 1
ATOM 1353 N N . GLY A 1 180 ? -27.946 -26.211 -38.498 1.00 43.80 180 GLY A N 1
ATOM 1354 C CA . GLY A 1 180 ? -27.879 -24.824 -38.072 1.00 36.03 180 GLY A CA 1
ATOM 1355 C C . GLY A 1 180 ? -26.672 -24.119 -38.725 1.00 55.82 180 GLY A C 1
ATOM 1356 O O . GLY A 1 180 ? -25.564 -24.667 -38.862 1.00 39.98 180 GLY A O 1
ATOM 1357 N N . LEU A 1 181 ? -26.905 -22.895 -39.165 1.00 57.15 181 LEU A N 1
ATOM 1358 C CA . LEU A 1 181 ? -25.869 -22.125 -39.828 1.00 54.07 181 LEU A CA 1
ATOM 1359 C C . LEU A 1 181 ? -25.615 -20.770 -39.162 1.00 100.00 181 LEU A C 1
ATOM 1360 O O . LEU A 1 181 ? -25.391 -19.765 -39.829 1.00 64.64 181 LEU A O 1
ATOM 1365 N N . GLY A 1 182 ? -25.633 -20.739 -37.831 1.00 100.00 182 GLY A N 1
ATOM 1366 C CA . GLY A 1 182 ? -25.398 -19.495 -37.123 1.00 77.31 182 GLY A CA 1
ATOM 1367 C C . GLY A 1 182 ? -23.970 -19.000 -37.302 1.00 100.00 182 GLY A C 1
ATOM 1368 O O . GLY A 1 182 ? -23.177 -19.551 -38.093 1.00 39.02 182 GLY A O 1
ATOM 1369 N N . ASN A 1 183 ? -23.666 -17.931 -36.569 1.00 63.98 183 ASN A N 1
ATOM 1370 C CA . ASN A 1 183 ? -22.346 -17.308 -36.605 1.00 43.16 183 ASN A CA 1
ATOM 1371 C C . ASN A 1 183 ? -21.242 -18.320 -36.351 1.00 34.96 183 ASN A C 1
ATOM 1372 O O . ASN A 1 183 ? -20.217 -18.328 -37.035 1.00 57.36 183 ASN A O 1
ATOM 1377 N N . VAL A 1 184 ? -21.507 -19.222 -35.395 1.00 63.29 184 VAL A N 1
ATOM 1378 C CA . VAL A 1 184 ? -20.577 -20.283 -35.042 1.00 37.23 184 VAL A CA 1
ATOM 1379 C C . VAL A 1 184 ? -20.487 -21.310 -36.139 1.00 55.56 184 VAL A C 1
ATOM 1380 O O . VAL A 1 184 ? -19.392 -21.695 -36.546 1.00 37.76 184 VAL A O 1
ATOM 1384 N N . ALA A 1 185 ? -21.660 -21.804 -36.551 1.00 52.77 185 ALA A N 1
ATOM 1385 C CA . ALA A 1 185 ? -21.723 -22.806 -37.591 1.00 50.32 185 ALA A CA 1
ATOM 1386 C C . ALA A 1 185 ? -20.990 -22.282 -38.806 1.00 65.01 185 ALA A C 1
ATOM 1387 O O . ALA A 1 185 ? -20.126 -22.942 -39.398 1.00 35.03 185 ALA A O 1
ATOM 1389 N N . LYS A 1 186 ? -21.286 -21.030 -39.123 1.00 31.64 186 LYS A N 1
ATOM 1390 C CA . LYS A 1 186 ? -20.639 -20.419 -40.261 1.00 39.13 186 LYS A CA 1
ATOM 1391 C C . LYS A 1 186 ? -19.154 -20.689 -40.283 1.00 45.56 186 LYS A C 1
ATOM 1392 O O . LYS A 1 186 ? -18.611 -21.302 -41.221 1.00 45.48 186 LYS A O 1
ATOM 1398 N N . ALA A 1 187 ? -18.518 -20.251 -39.198 1.00 50.85 187 ALA A N 1
ATOM 1399 C CA . ALA A 1 187 ? -17.073 -20.373 -39.011 1.00 31.51 187 ALA A CA 1
ATOM 1400 C C . ALA A 1 187 ? -16.563 -21.789 -39.020 1.00 37.61 187 ALA A C 1
ATOM 1401 O O . ALA A 1 187 ? -15.471 -22.069 -39.514 1.00 46.93 187 ALA A O 1
ATOM 1403 N N . LEU A 1 188 ? -17.344 -22.678 -38.417 1.00 38.07 188 LEU A N 1
ATOM 1404 C CA . LEU A 1 188 ? -16.964 -24.069 -38.336 1.00 38.89 188 LEU A CA 1
ATOM 1405 C C . LEU A 1 188 ? -16.855 -24.621 -39.733 1.00 37.98 188 LEU A C 1
ATOM 1406 O O . LEU A 1 188 ? -15.911 -25.338 -40.089 1.00 50.42 188 LEU A O 1
ATOM 1411 N N . CYS A 1 189 ? -17.827 -24.232 -40.540 1.00 36.14 189 CYS A N 1
ATOM 1412 C CA . CYS A 1 189 ? -17.876 -24.675 -41.922 1.00 86.73 189 CYS A CA 1
ATOM 1413 C C . CYS A 1 189 ? -16.601 -24.280 -42.612 1.00 48.53 189 CYS A C 1
ATOM 1414 O O . CYS A 1 189 ? -15.967 -25.040 -43.351 1.00 41.78 189 CYS A O 1
ATOM 1417 N N . LYS A 1 190 ? -16.270 -23.026 -42.367 1.00 51.93 190 LYS A N 1
ATOM 1418 C CA . LYS A 1 190 ? -15.070 -22.467 -42.914 1.00 45.02 190 LYS A CA 1
ATOM 1419 C C . LYS A 1 190 ? -13.903 -23.358 -42.595 1.00 43.90 190 LYS A C 1
ATOM 1420 O O . LYS A 1 190 ? -13.208 -23.865 -43.471 1.00 73.67 190 LYS A O 1
ATOM 1426 N N . LYS A 1 191 ? -13.707 -23.556 -41.300 1.00 39.65 191 LYS A N 1
ATOM 1427 C CA . LYS A 1 191 ? -12.627 -24.383 -40.821 1.00 70.94 191 LYS A CA 1
ATOM 1428 C C . LYS A 1 191 ? -12.574 -25.702 -41.573 1.00 51.03 191 LYS A C 1
ATOM 1429 O O . LYS A 1 191 ? -11.495 -26.156 -41.981 1.00 48.75 191 LYS A O 1
ATOM 1435 N N . LEU A 1 192 ? -13.779 -26.258 -41.781 1.00 66.45 192 LEU A N 1
ATOM 1436 C CA . LEU A 1 192 ? -13.950 -27.520 -42.468 1.00 54.31 192 LEU A CA 1
ATOM 1437 C C . LEU A 1 192 ? -13.494 -27.527 -43.923 1.00 79.67 192 LEU A C 1
ATOM 1438 O O . LEU A 1 192 ? -12.691 -28.381 -44.299 1.00 40.05 192 LEU A O 1
ATOM 1443 N N . ASN A 1 193 ? -14.066 -26.619 -44.736 1.00 35.71 193 ASN A N 1
ATOM 1444 C CA . ASN A 1 193 ? -13.701 -26.522 -46.128 1.00 85.78 193 ASN A CA 1
ATOM 1445 C C . ASN A 1 193 ? -12.203 -26.464 -46.185 1.00 100.00 193 ASN A C 1
ATOM 1446 O O . ASN A 1 193 ? -11.556 -27.433 -46.594 1.00 48.91 193 ASN A O 1
ATOM 1451 N N . THR A 1 194 ? -11.698 -25.416 -45.550 1.00 52.91 194 THR A N 1
ATOM 1452 C CA . THR A 1 194 ? -10.282 -25.144 -45.538 1.00 48.95 194 THR A CA 1
ATOM 1453 C C . THR A 1 194 ? -9.423 -26.410 -45.328 1.00 61.31 194 THR A C 1
ATOM 1454 O O . THR A 1 194 ? -8.245 -26.520 -45.769 1.00 76.39 194 THR A O 1
ATOM 1458 N N . GLU A 1 195 ? -10.066 -27.411 -44.704 1.00 51.72 195 GLU A N 1
ATOM 1459 C CA . GLU A 1 195 ? -9.405 -28.677 -44.424 1.00 62.79 195 GLU A CA 1
ATOM 1460 C C . GLU A 1 195 ? -9.622 -29.755 -45.491 1.00 100.00 195 GLU A C 1
ATOM 1461 O O . GLU A 1 195 ? -9.018 -30.832 -45.476 1.00 56.34 195 GLU A O 1
ATOM 1467 N N . GLY A 1 196 ? -10.550 -29.498 -46.415 1.00 43.55 196 GLY A N 1
ATOM 1468 C CA . GLY A 1 196 ? -10.855 -30.446 -47.440 1.00 58.90 196 GLY A CA 1
ATOM 1469 C C . GLY A 1 196 ? -11.913 -31.424 -46.952 1.00 94.25 196 GLY A C 1
ATOM 1470 O O . GLY A 1 196 ? -11.779 -32.645 -47.019 1.00 93.89 196 GLY A O 1
ATOM 1471 N N . ALA A 1 197 ? -12.966 -30.857 -46.411 1.00 63.34 197 ALA A N 1
ATOM 1472 C CA . ALA A 1 197 ? -14.069 -31.653 -45.953 1.00 65.27 197 ALA A CA 1
ATOM 1473 C C . ALA A 1 197 ? -15.304 -31.242 -46.711 1.00 85.57 197 ALA A C 1
ATOM 1474 O O . ALA A 1 197 ? -15.391 -30.122 -47.262 1.00 59.93 197 ALA A O 1
ATOM 1476 N N . LYS A 1 198 ? -16.248 -32.205 -46.771 1.00 60.69 198 LYS A N 1
ATOM 1477 C CA . LYS A 1 198 ? -17.463 -32.003 -47.533 1.00 75.02 198 LYS A CA 1
ATOM 1478 C C . LYS A 1 198 ? -18.609 -31.683 -46.667 1.00 41.09 198 LYS A C 1
ATOM 1479 O O . LYS A 1 198 ? -18.849 -32.397 -45.636 1.00 65.02 198 LYS A O 1
ATOM 1485 N N . LEU A 1 199 ? -19.384 -30.683 -47.108 1.00 29.58 199 LEU A N 1
ATOM 1486 C CA . LEU A 1 199 ? -20.452 -30.219 -46.306 1.00 43.46 199 LEU A CA 1
ATOM 1487 C C . LEU A 1 199 ? -21.878 -30.419 -46.798 1.00 46.55 199 LEU A C 1
ATOM 1488 O O . LEU A 1 199 ? -22.310 -29.946 -47.857 1.00 71.73 199 LEU A O 1
ATOM 1493 N N . VAL A 1 200 ? -22.646 -30.954 -45.864 1.00 63.55 200 VAL A N 1
ATOM 1494 C CA . VAL A 1 200 ? -24.066 -31.124 -45.998 1.00 72.15 200 VAL A CA 1
ATOM 1495 C C . VAL A 1 200 ? -24.725 -30.236 -44.966 1.00 43.81 200 VAL A C 1
ATOM 1496 O O . VAL A 1 200 ? -24.314 -30.235 -43.806 1.00 74.08 200 VAL A O 1
ATOM 1500 N N . VAL A 1 201 ? -25.656 -29.383 -45.379 1.00 31.32 201 VAL A N 1
ATOM 1501 C CA . VAL A 1 201 ? -26.183 -28.439 -44.415 1.00 36.72 201 VAL A CA 1
ATOM 1502 C C . VAL A 1 201 ? -27.637 -28.028 -44.490 1.00 58.44 201 VAL A C 1
ATOM 1503 O O . VAL A 1 201 ? -28.325 -28.288 -45.485 1.00 49.11 201 VAL A O 1
ATOM 1507 N N . THR A 1 202 ? -28.108 -27.467 -43.388 1.00 33.89 202 THR A N 1
ATOM 1508 C CA . THR A 1 202 ? -29.497 -27.042 -43.299 1.00 41.13 202 THR A CA 1
ATOM 1509 C C . THR A 1 202 ? -29.684 -26.010 -42.215 1.00 50.57 202 THR A C 1
ATOM 1510 O O . THR A 1 202 ? -28.876 -25.917 -41.316 1.00 43.79 202 THR A O 1
ATOM 1514 N N . ASP A 1 203 ? -30.770 -25.257 -42.324 1.00 40.98 203 ASP A N 1
ATOM 1515 C CA . ASP A 1 203 ? -31.159 -24.204 -41.407 1.00 39.80 203 ASP A CA 1
ATOM 1516 C C . ASP A 1 203 ? -32.584 -23.704 -41.718 1.00 47.93 203 ASP A C 1
ATOM 1517 O O . ASP A 1 203 ? -32.989 -23.614 -42.876 1.00 100.00 203 ASP A O 1
ATOM 1522 N N . VAL A 1 204 ? -33.341 -23.343 -40.685 1.00 67.70 204 VAL A N 1
ATOM 1523 C CA . VAL A 1 204 ? -34.677 -22.820 -40.905 1.00 72.51 204 VAL A CA 1
ATOM 1524 C C . VAL A 1 204 ? -34.643 -21.608 -41.831 1.00 73.67 204 VAL A C 1
ATOM 1525 O O . VAL A 1 204 ? -35.616 -21.295 -42.507 1.00 100.00 204 VAL A O 1
ATOM 1529 N N . ASN A 1 205 ? -33.504 -20.931 -41.874 1.00 100.00 205 ASN A N 1
ATOM 1530 C CA . ASN A 1 205 ? -33.368 -19.743 -42.693 1.00 59.90 205 ASN A CA 1
ATOM 1531 C C . ASN A 1 205 ? -32.672 -19.962 -44.005 1.00 79.85 205 ASN A C 1
ATOM 1532 O O . ASN A 1 205 ? -31.518 -20.357 -44.053 1.00 59.87 205 ASN A O 1
ATOM 1537 N N . LYS A 1 206 ? -33.367 -19.624 -45.074 1.00 100.00 206 LYS A N 1
ATOM 1538 C CA . LYS A 1 206 ? -32.841 -19.778 -46.417 1.00 100.00 206 LYS A CA 1
ATOM 1539 C C . LYS A 1 206 ? -31.511 -19.063 -46.601 1.00 60.77 206 LYS A C 1
ATOM 1540 O O . LYS A 1 206 ? -30.479 -19.663 -46.890 1.00 77.67 206 LYS A O 1
ATOM 1546 N N . ALA A 1 207 ? -31.566 -17.749 -46.450 1.00 93.39 207 ALA A N 1
ATOM 1547 C CA . ALA A 1 207 ? -30.416 -16.895 -46.617 1.00 97.72 207 ALA A CA 1
ATOM 1548 C C . ALA A 1 207 ? -29.155 -17.528 -46.092 1.00 100.00 207 ALA A C 1
ATOM 1549 O O . ALA A 1 207 ? -28.086 -17.467 -46.708 1.00 67.98 207 ALA A O 1
ATOM 1551 N N . ALA A 1 208 ? -29.331 -18.167 -44.948 1.00 100.00 208 ALA A N 1
ATOM 1552 C CA . ALA A 1 208 ? -28.239 -18.849 -44.295 1.00 55.20 208 ALA A CA 1
ATOM 1553 C C . ALA A 1 208 ? -27.734 -20.017 -45.137 1.00 100.00 208 ALA A C 1
ATOM 1554 O O . ALA A 1 208 ? -26.524 -20.199 -45.341 1.00 59.43 208 ALA A O 1
ATOM 1556 N N . VAL A 1 209 ? -28.683 -20.800 -45.645 1.00 55.96 209 VAL A N 1
ATOM 1557 C CA . VAL A 1 209 ? -28.316 -21.930 -46.453 1.00 54.00 209 VAL A CA 1
ATOM 1558 C C . VAL A 1 209 ? -27.513 -21.436 -47.629 1.00 92.24 209 VAL A C 1
ATOM 1559 O O . VAL A 1 209 ? -26.441 -21.959 -47.928 1.00 71.82 209 VAL A O 1
ATOM 1563 N N . SER A 1 210 ? -28.009 -20.354 -48.230 1.00 62.65 210 SER A N 1
ATOM 1564 C CA . SER A 1 210 ? -27.393 -19.777 -49.417 1.00 90.79 210 SER A CA 1
ATOM 1565 C C . SER A 1 210 ? -25.955 -19.320 -49.244 1.00 82.19 210 SER A C 1
ATOM 1566 O O . SER A 1 210 ? -25.063 -19.699 -50.010 1.00 58.53 210 SER A O 1
ATOM 1569 N N . ALA A 1 211 ? -25.729 -18.494 -48.229 1.00 83.67 211 ALA A N 1
ATOM 1570 C CA . ALA A 1 211 ? -24.382 -18.000 -47.955 1.00 45.01 211 ALA A CA 1
ATOM 1571 C C . ALA A 1 211 ? -23.392 -19.140 -47.796 1.00 85.72 211 ALA A C 1
ATOM 1572 O O . ALA A 1 211 ? -22.291 -19.164 -48.357 1.00 59.65 211 ALA A O 1
ATOM 1574 N N . ALA A 1 212 ? -23.833 -20.106 -46.986 1.00 97.33 212 ALA A N 1
ATOM 1575 C CA . ALA A 1 212 ? -23.023 -21.251 -46.711 1.00 61.93 212 ALA A CA 1
ATOM 1576 C C . ALA A 1 212 ? -22.767 -22.016 -47.979 1.00 100.00 212 ALA A C 1
ATOM 1577 O O . ALA A 1 212 ? -21.600 -22.256 -48.325 1.00 53.67 212 ALA A O 1
ATOM 1579 N N . VAL A 1 213 ? -23.867 -22.278 -48.719 1.00 68.98 213 VAL A N 1
ATOM 1580 C CA . VAL A 1 213 ? -23.800 -23.002 -49.980 1.00 100.00 213 VAL A CA 1
ATOM 1581 C C . VAL A 1 213 ? -22.891 -22.345 -51.016 1.00 100.00 213 VAL A C 1
ATOM 1582 O O . VAL A 1 213 ? -22.020 -22.972 -51.630 1.00 49.35 213 VAL A O 1
ATOM 1586 N N . ALA A 1 214 ? -23.119 -21.049 -51.207 1.00 60.29 214 ALA A N 1
ATOM 1587 C CA . ALA A 1 214 ? -22.371 -20.259 -52.155 1.00 97.40 214 ALA A CA 1
ATOM 1588 C C . ALA A 1 214 ? -20.899 -20.259 -51.814 1.00 88.24 214 ALA A C 1
ATOM 1589 O O . ALA A 1 214 ? -20.064 -20.709 -52.598 1.00 93.09 214 ALA A O 1
ATOM 1591 N N . GLU A 1 215 ? -20.634 -19.802 -50.595 1.00 61.41 215 GLU A N 1
ATOM 1592 C CA . GLU A 1 215 ? -19.315 -19.697 -50.034 1.00 45.21 215 GLU A CA 1
ATOM 1593 C C . GLU A 1 215 ? -18.483 -20.966 -50.076 1.00 48.12 215 GLU A C 1
ATOM 1594 O O . GLU A 1 215 ? -17.352 -20.969 -50.544 1.00 100.00 215 GLU A O 1
ATOM 1600 N N . GLU A 1 216 ? -19.015 -22.015 -49.460 1.00 72.11 216 GLU A N 1
ATOM 1601 C CA . GLU A 1 216 ? -18.259 -23.231 -49.284 1.00 60.82 216 GLU A CA 1
ATOM 1602 C C . GLU A 1 216 ? -18.739 -24.424 -50.112 1.00 100.00 216 GLU A C 1
ATOM 1603 O O . GLU A 1 216 ? -18.194 -25.525 -49.973 1.00 80.56 216 GLU A O 1
ATOM 1609 N N . GLY A 1 217 ? -19.688 -24.198 -51.041 1.00 76.26 217 GLY A N 1
ATOM 1610 C CA . GLY A 1 217 ? -20.177 -25.247 -51.933 1.00 58.01 217 GLY A CA 1
ATOM 1611 C C . GLY A 1 217 ? -20.761 -26.420 -51.159 1.00 100.00 217 GLY A C 1
ATOM 1612 O O . GLY A 1 217 ? -20.330 -27.560 -51.267 1.00 71.83 217 GLY A O 1
ATOM 1613 N N . ALA A 1 218 ? -21.734 -26.116 -50.319 1.00 86.91 218 ALA A N 1
ATOM 1614 C CA . ALA A 1 218 ? -22.356 -27.128 -49.505 1.00 87.26 218 ALA A CA 1
ATOM 1615 C C . ALA A 1 218 ? -23.634 -27.607 -50.136 1.00 100.00 218 ALA A C 1
ATOM 1616 O O . ALA A 1 218 ? -24.218 -26.900 -50.965 1.00 63.89 218 ALA A O 1
ATOM 1618 N N . ASP A 1 219 ? -24.062 -28.791 -49.694 1.00 94.89 219 ASP A N 1
ATOM 1619 C CA . ASP A 1 219 ? -25.307 -29.392 -50.115 1.00 53.23 219 ASP A CA 1
ATOM 1620 C C . ASP A 1 219 ? -26.327 -29.141 -49.040 1.00 62.93 219 ASP A C 1
ATOM 1621 O O . ASP A 1 219 ? -26.192 -29.596 -47.902 1.00 69.01 219 ASP A O 1
ATOM 1626 N N . ALA A 1 220 ? -27.299 -28.335 -49.400 1.00 29.44 220 ALA A N 1
ATOM 1627 C CA . ALA A 1 220 ? -28.359 -27.978 -48.494 1.00 64.78 220 ALA A CA 1
ATOM 1628 C C . ALA A 1 220 ? -29.554 -28.928 -48.561 1.00 60.61 220 ALA A C 1
ATOM 1629 O O . ALA A 1 220 ? -30.172 -29.135 -49.601 1.00 100.00 220 ALA A O 1
ATOM 1631 N N . VAL A 1 221 ? -29.901 -29.479 -47.413 1.00 100.00 221 VAL A N 1
ATOM 1632 C CA . VAL A 1 221 ? -31.026 -30.381 -47.277 1.00 37.09 221 VAL A CA 1
ATOM 1633 C C . VAL A 1 221 ? -32.131 -29.674 -46.508 1.00 50.17 221 VAL A C 1
ATOM 1634 O O . VAL A 1 221 ? -31.975 -28.540 -46.054 1.00 62.58 221 VAL A O 1
ATOM 1638 N N . ALA A 1 222 ? -33.274 -30.313 -46.392 1.00 59.92 222 ALA A N 1
ATOM 1639 C CA . ALA A 1 222 ? -34.312 -29.721 -45.593 1.00 60.61 222 ALA A CA 1
ATOM 1640 C C . ALA A 1 222 ? -34.018 -30.104 -44.158 1.00 68.18 222 ALA A C 1
ATOM 1641 O O . ALA A 1 222 ? -33.394 -31.129 -43.877 1.00 66.95 222 ALA A O 1
ATOM 1643 N N . PRO A 1 223 ? -34.456 -29.255 -43.265 1.00 36.17 223 PRO A N 1
ATOM 1644 C CA . PRO A 1 223 ? -34.265 -29.420 -41.844 1.00 85.76 223 PRO A CA 1
ATOM 1645 C C . PRO A 1 223 ? -34.528 -30.817 -41.292 1.00 41.35 223 PRO A C 1
ATOM 1646 O O . PRO A 1 223 ? -33.815 -31.292 -40.397 1.00 100.00 223 PRO A O 1
ATOM 1650 N N . ASN A 1 224 ? -35.580 -31.457 -41.783 1.00 81.08 224 ASN A N 1
ATOM 1651 C CA . ASN A 1 224 ? -35.978 -32.748 -41.261 1.00 37.32 224 ASN A CA 1
ATOM 1652 C C . ASN A 1 224 ? -35.189 -33.892 -41.846 1.00 56.45 224 ASN A C 1
ATOM 1653 O O . ASN A 1 224 ? -35.160 -35.005 -41.305 1.00 57.72 224 ASN A O 1
ATOM 1658 N N . ALA A 1 225 ? -34.511 -33.593 -42.940 1.00 43.25 225 ALA A N 1
ATOM 1659 C CA . ALA A 1 225 ? -33.718 -34.603 -43.591 1.00 57.26 225 ALA A CA 1
ATOM 1660 C C . ALA A 1 225 ? -32.299 -34.659 -43.059 1.00 48.22 225 ALA A C 1
ATOM 1661 O O . ALA A 1 225 ? -31.478 -35.489 -43.471 1.00 86.16 225 ALA A O 1
ATOM 1663 N N . ILE A 1 226 ? -32.002 -33.731 -42.159 1.00 69.27 226 ILE A N 1
ATOM 1664 C CA . ILE A 1 226 ? -30.669 -33.617 -41.613 1.00 56.37 226 ILE A CA 1
ATOM 1665 C C . ILE A 1 226 ? -30.126 -34.910 -40.989 1.00 39.55 226 ILE A C 1
ATOM 1666 O O . ILE A 1 226 ? -28.994 -35.348 -41.273 1.00 35.20 226 ILE A O 1
ATOM 1671 N N . TYR A 1 227 ? -30.958 -35.544 -40.156 1.00 37.09 227 TYR A N 1
ATOM 1672 C CA . TYR A 1 227 ? -30.566 -36.767 -39.457 1.00 32.11 227 TYR A CA 1
ATOM 1673 C C . TYR A 1 227 ? -30.266 -37.954 -40.342 1.00 77.24 227 TYR A C 1
ATOM 1674 O O . TYR A 1 227 ? -29.351 -38.717 -40.019 1.00 43.86 227 TYR A O 1
ATOM 1683 N N . GLY A 1 228 ? -31.038 -38.095 -41.434 1.00 42.94 228 GLY A N 1
ATOM 1684 C CA . GLY A 1 228 ? -30.888 -39.222 -42.352 1.00 46.65 228 GLY A CA 1
ATOM 1685 C C . GLY A 1 228 ? -29.600 -39.218 -43.176 1.00 51.84 228 GLY A C 1
ATOM 1686 O O . GLY A 1 228 ? -29.046 -40.272 -43.502 1.00 54.91 228 GLY A O 1
ATOM 1687 N N . VAL A 1 229 ? -29.133 -38.027 -43.543 1.00 89.54 229 VAL A N 1
ATOM 1688 C CA . VAL A 1 229 ? -27.945 -37.897 -44.367 1.00 30.06 229 VAL A CA 1
ATOM 1689 C C . VAL A 1 229 ? -26.843 -38.953 -44.263 1.00 31.17 229 VAL A C 1
ATOM 1690 O O . VAL A 1 229 ? -26.559 -39.472 -43.186 1.00 40.25 229 VAL A O 1
ATOM 1694 N N . THR A 1 230 ? -26.272 -39.358 -45.390 1.00 30.92 230 THR A N 1
ATOM 1695 C CA . THR A 1 230 ? -25.202 -40.331 -45.333 1.00 51.53 230 THR A CA 1
ATOM 1696 C C . THR A 1 230 ? -23.882 -39.599 -45.242 1.00 98.69 230 THR A C 1
ATOM 1697 O O . THR A 1 230 ? -23.354 -39.088 -46.232 1.00 53.93 230 THR A O 1
ATOM 1701 N N . CYS A 1 231 ? -23.387 -39.492 -44.024 1.00 92.43 231 CYS A N 1
ATOM 1702 C CA . CYS A 1 231 ? -22.139 -38.808 -43.774 1.00 61.30 231 CYS A CA 1
ATOM 1703 C C . CYS A 1 231 ? -21.429 -39.383 -42.579 1.00 47.48 231 CYS A C 1
ATOM 1704 O O . CYS A 1 231 ? -21.955 -40.288 -41.933 1.00 61.37 231 CYS A O 1
ATOM 1707 N N . ASP A 1 232 ? -20.222 -38.865 -42.328 1.00 67.17 232 ASP A N 1
ATOM 1708 C CA . ASP A 1 232 ? -19.373 -39.330 -41.251 1.00 33.43 232 ASP A CA 1
ATOM 1709 C C . ASP A 1 232 ? -19.635 -38.652 -39.913 1.00 30.40 232 ASP A C 1
ATOM 1710 O O . ASP A 1 232 ? -19.529 -39.279 -38.863 1.00 41.17 232 ASP A O 1
ATOM 1715 N N . ILE A 1 233 ? -19.896 -37.347 -39.955 1.00 42.02 233 ILE A N 1
ATOM 1716 C CA . ILE A 1 233 ? -20.050 -36.561 -38.748 1.00 34.94 233 ILE A CA 1
ATOM 1717 C C . ILE A 1 233 ? -21.280 -35.709 -38.774 1.00 34.98 233 ILE A C 1
ATOM 1718 O O . ILE A 1 233 ? -21.529 -35.001 -39.757 1.00 40.02 233 ILE A O 1
ATOM 1723 N N . PHE A 1 234 ? -21.993 -35.743 -37.645 1.00 38.61 234 PHE A N 1
ATOM 1724 C CA . PHE A 1 234 ? -23.165 -34.914 -37.440 1.00 40.76 234 PHE A CA 1
ATOM 1725 C C . PHE A 1 234 ? -22.845 -33.828 -36.411 1.00 42.49 234 PHE A C 1
ATOM 1726 O O . PHE A 1 234 ? -22.432 -34.137 -35.297 1.00 34.63 234 PHE A O 1
ATOM 1734 N N . ALA A 1 235 ? -22.981 -32.560 -36.829 1.00 30.04 235 ALA A N 1
ATOM 1735 C CA . ALA A 1 235 ? -22.705 -31.384 -36.007 1.00 40.61 235 ALA A CA 1
ATOM 1736 C C . ALA A 1 235 ? -23.972 -30.644 -35.720 1.00 32.38 235 ALA A C 1
ATOM 1737 O O . ALA A 1 235 ? -24.429 -29.812 -36.494 1.00 41.46 235 ALA A O 1
ATOM 1739 N N . PRO A 1 236 ? -24.541 -30.976 -34.578 1.00 25.08 236 PRO A N 1
ATOM 1740 C CA . PRO A 1 236 ? -25.728 -30.313 -34.086 1.00 17.06 236 PRO A CA 1
ATOM 1741 C C . PRO A 1 236 ? -25.286 -28.960 -33.583 1.00 52.78 236 PRO A C 1
ATOM 1742 O O . PRO A 1 236 ? -24.592 -28.868 -32.574 1.00 35.28 236 PRO A O 1
ATOM 1746 N N . CYS A 1 237 ? -25.599 -27.925 -34.328 1.00 26.71 237 CYS A N 1
ATOM 1747 C CA . CYS A 1 237 ? -25.152 -26.610 -33.963 1.00 32.77 237 CYS A CA 1
ATOM 1748 C C . CYS A 1 237 ? -26.291 -25.676 -33.810 1.00 28.37 237 CYS A C 1
ATOM 1749 O O . CYS A 1 237 ? -26.122 -24.521 -34.135 1.00 46.65 237 CYS A O 1
ATOM 1752 N N . ALA A 1 238 ? -27.447 -26.159 -33.375 1.00 44.86 238 ALA A N 1
ATOM 1753 C CA . ALA A 1 238 ? -28.606 -25.286 -33.226 1.00 41.79 238 ALA A CA 1
ATOM 1754 C C . ALA A 1 238 ? -29.254 -25.404 -31.852 1.00 47.27 238 ALA A C 1
ATOM 1755 O O . ALA A 1 238 ? -28.714 -24.972 -30.835 1.00 67.37 238 ALA A O 1
ATOM 1757 N N . LEU A 1 239 ? -30.441 -25.980 -31.823 1.00 60.69 239 LEU A N 1
ATOM 1758 C CA . LEU A 1 239 ? -31.103 -26.170 -30.562 1.00 43.15 239 LEU A CA 1
ATOM 1759 C C . LEU A 1 239 ? -30.707 -27.504 -29.966 1.00 31.62 239 LEU A C 1
ATOM 1760 O O . LEU A 1 239 ? -30.122 -28.353 -30.646 1.00 30.84 239 LEU A O 1
ATOM 1765 N N . GLY A 1 240 ? -31.053 -27.686 -28.697 1.00 32.29 240 GLY A N 1
ATOM 1766 C CA . GLY A 1 240 ? -30.737 -28.920 -28.019 1.00 39.40 240 GLY A CA 1
ATOM 1767 C C . GLY A 1 240 ? -31.859 -29.940 -28.087 1.00 40.26 240 GLY A C 1
ATOM 1768 O O . GLY A 1 240 ? -32.891 -29.712 -28.698 1.00 52.90 240 GLY A O 1
ATOM 1769 N N . ALA A 1 241 ? -31.611 -31.080 -27.458 1.00 26.99 241 ALA A N 1
ATOM 1770 C CA . ALA A 1 241 ? -32.553 -32.159 -27.412 1.00 62.83 241 ALA A CA 1
ATOM 1771 C C . ALA A 1 241 ? -32.781 -32.783 -28.770 1.00 38.71 241 ALA A C 1
ATOM 1772 O O . ALA A 1 241 ? -33.729 -33.524 -28.949 1.00 61.24 241 ALA A O 1
ATOM 1774 N N . VAL A 1 242 ? -31.893 -32.492 -29.712 1.00 39.15 242 VAL A N 1
ATOM 1775 C CA . VAL A 1 242 ? -32.009 -33.026 -31.050 1.00 33.87 242 VAL A CA 1
ATOM 1776 C C . VAL A 1 242 ? -31.644 -34.487 -31.076 1.00 28.35 242 VAL A C 1
ATOM 1777 O O . VAL A 1 242 ? -31.852 -35.177 -32.061 1.00 45.37 242 VAL A O 1
ATOM 1781 N N . LEU A 1 243 ? -31.083 -34.966 -29.984 1.00 30.09 243 LEU A N 1
ATOM 1782 C CA . LEU A 1 243 ? -30.689 -36.354 -29.954 1.00 24.37 243 LEU A CA 1
ATOM 1783 C C . LEU A 1 243 ? -31.694 -37.068 -29.136 1.00 42.11 243 LEU A C 1
ATOM 1784 O O . LEU A 1 243 ? -31.740 -36.898 -27.925 1.00 35.07 243 LEU A O 1
ATOM 1789 N N . ASN A 1 244 ? -32.543 -37.801 -29.825 1.00 54.19 244 ASN A N 1
ATOM 1790 C CA . ASN A 1 244 ? -33.641 -38.468 -29.181 1.00 31.38 244 ASN A CA 1
ATOM 1791 C C . ASN A 1 244 ? -34.047 -39.739 -29.876 1.00 44.94 244 ASN A C 1
ATOM 1792 O O . ASN A 1 244 ? -33.411 -40.202 -30.830 1.00 43.03 244 ASN A O 1
ATOM 1797 N N . ASP A 1 245 ? -35.186 -40.228 -29.393 1.00 43.51 245 ASP A N 1
ATOM 1798 C CA . ASP A 1 245 ? -35.787 -41.452 -29.873 1.00 52.25 245 ASP A CA 1
ATOM 1799 C C . ASP A 1 245 ? -36.095 -41.472 -31.364 1.00 35.84 245 ASP A C 1
ATOM 1800 O O . ASP A 1 245 ? -35.775 -42.460 -32.015 1.00 54.05 245 ASP A O 1
ATOM 1805 N N . PHE A 1 246 ? -36.629 -40.376 -31.928 1.00 31.04 246 PHE A N 1
ATOM 1806 C CA . PHE A 1 246 ? -36.847 -40.365 -33.368 1.00 27.21 246 PHE A CA 1
ATOM 1807 C C . PHE A 1 246 ? -35.533 -40.319 -34.116 1.00 50.07 246 PHE A C 1
ATOM 1808 O O . PHE A 1 246 ? -35.283 -41.054 -35.055 1.00 58.25 246 PHE A O 1
ATOM 1816 N N . THR A 1 247 ? -34.768 -39.300 -33.798 1.00 37.71 247 THR A N 1
ATOM 1817 C CA . THR A 1 247 ? -33.560 -38.994 -34.522 1.00 34.44 247 THR A CA 1
ATOM 1818 C C . THR A 1 247 ? -32.462 -40.010 -34.410 1.00 22.12 247 THR A C 1
ATOM 1819 O O . THR A 1 247 ? -31.788 -40.320 -35.389 1.00 37.81 247 THR A O 1
ATOM 1823 N N . ILE A 1 248 ? -32.198 -40.437 -33.187 1.00 25.28 248 ILE A N 1
ATOM 1824 C CA . ILE A 1 248 ? -31.080 -41.333 -32.986 1.00 32.46 248 ILE A CA 1
ATOM 1825 C C . ILE A 1 248 ? -30.999 -42.495 -33.975 1.00 37.29 248 ILE A C 1
ATOM 1826 O O . ILE A 1 248 ? -29.957 -42.772 -34.574 1.00 40.60 248 ILE A O 1
ATOM 1831 N N . PRO A 1 249 ? -32.101 -43.220 -34.107 1.00 54.78 249 PRO A N 1
ATOM 1832 C CA . PRO A 1 249 ? -32.189 -44.377 -34.978 1.00 41.84 249 PRO A CA 1
ATOM 1833 C C . PRO A 1 249 ? -32.032 -44.029 -36.451 1.00 44.27 249 PRO A C 1
ATOM 1834 O O . PRO A 1 249 ? -31.673 -44.855 -37.278 1.00 34.95 249 PRO A O 1
ATOM 1838 N N . GLN A 1 250 ? -32.279 -42.788 -36.798 1.00 44.95 250 GLN A N 1
ATOM 1839 C CA . GLN A 1 250 ? -32.064 -42.417 -38.174 1.00 33.15 250 GLN A CA 1
ATOM 1840 C C . GLN A 1 250 ? -30.597 -42.134 -38.474 1.00 100.00 250 GLN A C 1
ATOM 1841 O O . GLN A 1 250 ? -30.204 -42.058 -39.623 1.00 47.85 250 GLN A O 1
ATOM 1847 N N . LEU A 1 251 ? -29.783 -41.947 -37.443 1.00 57.18 251 LEU A N 1
ATOM 1848 C CA . LEU A 1 251 ? -28.393 -41.577 -37.631 1.00 56.59 251 LEU A CA 1
ATOM 1849 C C . LEU A 1 251 ? -27.545 -42.503 -38.467 1.00 68.95 251 LEU A C 1
ATOM 1850 O O . LEU A 1 251 ? -27.392 -43.682 -38.146 1.00 51.94 251 LEU A O 1
ATOM 1855 N N . LYS A 1 252 ? -26.924 -41.896 -39.491 1.00 45.67 252 LYS A N 1
ATOM 1856 C CA . LYS A 1 252 ? -25.978 -42.546 -40.383 1.00 50.01 252 LYS A CA 1
ATOM 1857 C C . LYS A 1 252 ? -24.544 -42.283 -39.900 1.00 55.52 252 LYS A C 1
ATOM 1858 O O . LYS A 1 252 ? -23.656 -43.114 -40.045 1.00 58.71 252 LYS A O 1
ATOM 1864 N N . ALA A 1 253 ? -24.342 -41.118 -39.279 1.00 53.21 253 ALA A N 1
ATOM 1865 C CA . ALA A 1 253 ? -23.041 -40.685 -38.749 1.00 37.64 253 ALA A CA 1
ATOM 1866 C C . ALA A 1 253 ? -22.417 -41.590 -37.671 1.00 31.54 253 ALA A C 1
ATOM 1867 O O . ALA A 1 253 ? -23.100 -42.201 -36.841 1.00 43.51 253 ALA A O 1
ATOM 1869 N N . LYS A 1 254 ? -21.090 -41.633 -37.630 1.00 38.58 254 LYS A N 1
ATOM 1870 C CA . LYS A 1 254 ? -20.423 -42.405 -36.599 1.00 46.64 254 LYS A CA 1
ATOM 1871 C C . LYS A 1 254 ? -19.960 -41.501 -35.443 1.00 42.26 254 LYS A C 1
ATOM 1872 O O . LYS A 1 254 ? -19.669 -41.952 -34.325 1.00 40.16 254 LYS A O 1
ATOM 1878 N N . VAL A 1 255 ? -19.894 -40.201 -35.741 1.00 42.53 255 VAL A N 1
ATOM 1879 C CA . VAL A 1 255 ? -19.422 -39.200 -34.792 1.00 41.41 255 VAL A CA 1
ATOM 1880 C C . VAL A 1 255 ? -20.429 -38.067 -34.618 1.00 31.00 255 VAL A C 1
ATOM 1881 O O . VAL A 1 255 ? -20.970 -37.559 -35.604 1.00 39.33 255 VAL A O 1
ATOM 1885 N N . ILE A 1 256 ? -20.710 -37.703 -33.358 1.00 25.69 256 ILE A N 1
ATOM 1886 C CA . ILE A 1 256 ? -21.527 -36.524 -33.083 1.00 28.36 256 ILE A CA 1
ATOM 1887 C C . ILE A 1 256 ? -20.678 -35.475 -32.378 1.00 34.98 256 ILE A C 1
ATOM 1888 O O . ILE A 1 256 ? -20.103 -35.763 -31.349 1.00 28.62 256 ILE A O 1
ATOM 1893 N N . ALA A 1 257 ? -20.568 -34.285 -32.968 1.00 44.96 257 ALA A N 1
ATOM 1894 C CA . ALA A 1 257 ? -19.733 -33.212 -32.437 1.00 34.86 257 ALA A CA 1
ATOM 1895 C C . ALA A 1 257 ? -20.184 -31.821 -32.901 1.00 27.76 257 ALA A C 1
ATOM 1896 O O . ALA A 1 257 ? -19.812 -31.378 -33.989 1.00 51.80 257 ALA A O 1
ATOM 1898 N N . GLY A 1 258 ? -21.009 -31.133 -32.086 1.00 33.30 258 GLY A N 1
ATOM 1899 C CA . GLY A 1 258 ? -21.544 -29.818 -32.467 1.00 22.05 258 GLY A CA 1
ATOM 1900 C C . GLY A 1 258 ? -21.514 -28.801 -31.335 1.00 35.35 258 GLY A C 1
ATOM 1901 O O . GLY A 1 258 ? -21.132 -29.095 -30.211 1.00 27.08 258 GLY A O 1
ATOM 1902 N N . SER A 1 259 ? -21.894 -27.585 -31.657 1.00 30.96 259 SER A N 1
ATOM 1903 C CA . SER A 1 259 ? -21.840 -26.491 -30.716 1.00 27.65 259 SER A CA 1
ATOM 1904 C C . SER A 1 259 ? -23.090 -26.309 -29.824 1.00 38.35 259 SER A C 1
ATOM 1905 O O . SER A 1 259 ? -23.094 -25.560 -28.843 1.00 38.80 259 SER A O 1
ATOM 1908 N N . ALA A 1 260 ? -24.185 -26.942 -30.192 1.00 31.16 260 ALA A N 1
ATOM 1909 C CA . ALA A 1 260 ? -25.427 -26.781 -29.457 1.00 21.77 260 ALA A CA 1
ATOM 1910 C C . ALA A 1 260 ? -25.354 -27.192 -27.991 1.00 30.90 260 ALA A C 1
ATOM 1911 O O . ALA A 1 260 ? -24.648 -28.109 -27.626 1.00 35.75 260 ALA A O 1
ATOM 1913 N N . ASP A 1 261 ? -26.187 -26.560 -27.171 1.00 39.53 261 ASP A N 1
ATOM 1914 C CA . ASP A 1 261 ? -26.283 -26.887 -25.756 1.00 30.31 261 ASP A CA 1
ATOM 1915 C C . ASP A 1 261 ? -27.288 -27.989 -25.480 1.00 41.24 261 ASP A C 1
ATOM 1916 O O . ASP A 1 261 ? -28.355 -28.023 -26.087 1.00 37.88 261 ASP A O 1
ATOM 1921 N N . ASN A 1 262 ? -26.962 -28.853 -24.522 1.00 43.23 262 ASN A N 1
ATOM 1922 C CA . ASN A 1 262 ? -27.845 -29.944 -24.113 1.00 33.19 262 ASN A CA 1
ATOM 1923 C C . ASN A 1 262 ? -28.372 -30.741 -25.281 1.00 70.93 262 ASN A C 1
ATOM 1924 O O . ASN A 1 262 ? -29.566 -30.758 -25.528 1.00 39.45 262 ASN A O 1
ATOM 1929 N N . GLN A 1 263 ? -27.477 -31.416 -25.976 1.00 26.28 263 GLN A N 1
ATOM 1930 C CA . GLN A 1 263 ? -27.837 -32.167 -27.135 1.00 32.72 263 GLN A CA 1
ATOM 1931 C C . GLN A 1 263 ? -28.787 -33.320 -26.872 1.00 41.50 263 GLN A C 1
ATOM 1932 O O . GLN A 1 263 ? -29.802 -33.484 -27.542 1.00 35.96 263 GLN A O 1
ATOM 1938 N N . LEU A 1 264 ? -28.479 -34.084 -25.847 1.00 38.19 264 LEU A N 1
ATOM 1939 C CA . LEU A 1 264 ? -29.319 -35.182 -25.454 1.00 33.16 264 LEU A CA 1
ATOM 1940 C C . LEU A 1 264 ? -30.633 -34.708 -24.854 1.00 54.01 264 LEU A C 1
ATOM 1941 O O . LEU A 1 264 ? -30.674 -33.787 -24.030 1.00 47.14 264 LEU A O 1
ATOM 1946 N N . LYS A 1 265 ? -31.700 -35.431 -25.179 1.00 42.90 265 LYS A N 1
ATOM 1947 C CA . LYS A 1 265 ? -32.986 -35.157 -24.572 1.00 35.24 265 LYS A CA 1
ATOM 1948 C C . LYS A 1 265 ? -33.067 -35.806 -23.173 1.00 24.78 265 LYS A C 1
ATOM 1949 O O . LYS A 1 265 ? -33.738 -35.295 -22.285 1.00 83.30 265 LYS A O 1
ATOM 1955 N N . ASP A 1 266 ? -32.303 -36.897 -22.982 1.00 38.45 266 ASP A N 1
ATOM 1956 C CA . ASP A 1 266 ? -32.232 -37.639 -21.733 1.00 28.35 266 ASP A CA 1
ATOM 1957 C C . ASP A 1 266 ? -30.890 -38.370 -21.618 1.00 19.20 266 ASP A C 1
ATOM 1958 O O . ASP A 1 266 ? -30.311 -38.705 -22.653 1.00 58.32 266 ASP A O 1
ATOM 1963 N N . PRO A 1 267 ? -30.432 -38.696 -20.378 1.00 65.37 267 PRO A N 1
ATOM 1964 C CA . PRO A 1 267 ? -29.195 -39.433 -20.247 1.00 36.10 267 PRO A CA 1
ATOM 1965 C C . PRO A 1 267 ? -29.270 -40.704 -21.061 1.00 31.35 267 PRO A C 1
ATOM 1966 O O . PRO A 1 267 ? -28.315 -41.102 -21.719 1.00 50.02 267 PRO A O 1
ATOM 1970 N N . ARG A 1 268 ? -30.464 -41.308 -20.994 1.00 49.19 268 ARG A N 1
ATOM 1971 C CA . ARG A 1 268 ? -30.829 -42.513 -21.704 1.00 36.97 268 ARG A CA 1
ATOM 1972 C C . ARG A 1 268 ? -30.284 -42.499 -23.134 1.00 34.29 268 ARG A C 1
ATOM 1973 O O . ARG A 1 268 ? -29.539 -43.400 -23.573 1.00 37.64 268 ARG A O 1
ATOM 1981 N N . HIS A 1 269 ? -30.625 -41.412 -23.849 1.00 27.66 269 HIS A N 1
ATOM 1982 C CA . HIS A 1 269 ? -30.126 -41.228 -25.195 1.00 33.32 269 HIS A CA 1
ATOM 1983 C C . HIS A 1 269 ? -28.613 -41.339 -25.247 1.00 60.96 269 HIS A C 1
ATOM 1984 O O . HIS A 1 269 ? -28.038 -41.803 -26.235 1.00 37.76 269 HIS A O 1
ATOM 1991 N N . GLY A 1 270 ? -27.972 -40.894 -24.156 1.00 33.45 270 GLY A N 1
ATOM 1992 C CA . GLY A 1 270 ? -26.531 -40.978 -24.063 1.00 29.58 270 GLY A CA 1
ATOM 1993 C C . GLY A 1 270 ? -26.088 -42.411 -24.020 1.00 25.15 270 GLY A C 1
ATOM 1994 O O . GLY A 1 270 ? -25.113 -42.811 -24.651 1.00 44.50 270 GLY A O 1
ATOM 1995 N N . LYS A 1 271 ? -26.856 -43.197 -23.296 1.00 28.95 271 LYS A N 1
ATOM 1996 C CA . LYS A 1 271 ? -26.537 -44.603 -23.252 1.00 41.87 271 LYS A CA 1
ATOM 1997 C C . LYS A 1 271 ? -26.885 -45.275 -24.577 1.00 50.16 271 LYS A C 1
ATOM 1998 O O . LYS A 1 271 ? -26.145 -46.089 -25.131 1.00 45.40 271 LYS A O 1
ATOM 2004 N N . TYR A 1 272 ? -28.023 -44.885 -25.131 1.00 31.97 272 TYR A N 1
ATOM 2005 C CA . TYR A 1 272 ? -28.386 -45.444 -26.403 1.00 36.44 272 TYR A CA 1
ATOM 2006 C C . TYR A 1 272 ? -27.202 -45.339 -27.370 1.00 40.99 272 TYR A C 1
ATOM 2007 O O . TYR A 1 272 ? -26.640 -46.341 -27.827 1.00 41.34 272 TYR A O 1
ATOM 2016 N N . LEU A 1 273 ? -26.801 -44.079 -27.603 1.00 42.89 273 LEU A N 1
ATOM 2017 C CA . LEU A 1 273 ? -25.671 -43.725 -28.431 1.00 30.11 273 LEU A CA 1
ATOM 2018 C C . LEU A 1 273 ? -24.526 -44.648 -28.195 1.00 26.63 273 LEU A C 1
ATOM 2019 O O . LEU A 1 273 ? -23.897 -45.083 -29.146 1.00 41.13 273 LEU A O 1
ATOM 2024 N N . HIS A 1 274 ? -24.212 -44.875 -26.893 1.00 25.84 274 HIS A N 1
ATOM 2025 C CA . HIS A 1 274 ? -23.082 -45.724 -26.506 1.00 40.30 274 HIS A CA 1
ATOM 2026 C C . HIS A 1 274 ? -23.249 -47.138 -27.021 1.00 67.28 274 HIS A C 1
ATOM 2027 O O . HIS A 1 274 ? -22.320 -47.710 -27.582 1.00 41.71 274 HIS A O 1
ATOM 2034 N N . GLU A 1 275 ? -24.478 -47.648 -26.856 1.00 39.01 275 GLU A N 1
ATOM 2035 C CA . GLU A 1 275 ? -24.832 -48.970 -27.325 1.00 72.88 275 GLU A CA 1
ATOM 2036 C C . GLU A 1 275 ? -24.777 -49.093 -28.835 1.00 36.59 275 GLU A C 1
ATOM 2037 O O . GLU A 1 275 ? -24.332 -50.104 -29.363 1.00 68.71 275 GLU A O 1
ATOM 2043 N N . LEU A 1 276 ? -25.195 -48.034 -29.511 1.00 32.44 276 LEU A N 1
ATOM 2044 C CA . LEU A 1 276 ? -25.117 -48.034 -30.948 1.00 37.57 276 LEU A CA 1
ATOM 2045 C C . LEU A 1 276 ? -23.671 -47.926 -31.420 1.00 33.01 276 LEU A C 1
ATOM 2046 O O . LEU A 1 276 ? -23.358 -48.255 -32.573 1.00 79.82 276 LEU A O 1
ATOM 2051 N N . GLY A 1 277 ? -22.782 -47.410 -30.558 1.00 55.00 277 GLY A N 1
ATOM 2052 C CA . GLY A 1 277 ? -21.368 -47.264 -30.892 1.00 32.17 277 GLY A CA 1
ATOM 2053 C C . GLY A 1 277 ? -21.083 -45.948 -31.589 1.00 39.66 277 GLY A C 1
ATOM 2054 O O . GLY A 1 277 ? -20.056 -45.768 -32.229 1.00 53.17 277 GLY A O 1
ATOM 2055 N N . ILE A 1 278 ? -22.023 -44.974 -31.521 1.00 37.03 278 ILE A N 1
ATOM 2056 C CA . ILE A 1 278 ? -21.721 -43.654 -32.087 1.00 45.21 278 ILE A CA 1
ATOM 2057 C C . ILE A 1 278 ? -20.866 -42.861 -31.104 1.00 75.62 278 ILE A C 1
ATOM 2058 O O . ILE A 1 278 ? -21.099 -42.778 -29.896 1.00 40.41 278 ILE A O 1
ATOM 2063 N N . VAL A 1 279 ? -19.763 -42.343 -31.631 1.00 51.49 279 VAL A N 1
ATOM 2064 C CA . VAL A 1 279 ? -18.842 -41.549 -30.865 1.00 60.77 279 VAL A CA 1
ATOM 2065 C C . VAL A 1 279 ? -19.419 -40.158 -30.621 1.00 26.18 279 VAL A C 1
ATOM 2066 O O . VAL A 1 279 ? -19.603 -39.347 -31.560 1.00 39.53 279 VAL A O 1
ATOM 2070 N N . TYR A 1 280 ? -19.758 -39.875 -29.317 1.00 27.28 280 TYR A N 1
ATOM 2071 C CA . TYR A 1 280 ? -20.348 -38.610 -28.901 1.00 35.62 280 TYR A CA 1
ATOM 2072 C C . TYR A 1 280 ? -19.417 -37.759 -28.053 1.00 35.01 280 TYR A C 1
ATOM 2073 O O . TYR A 1 280 ? -18.933 -38.203 -27.018 1.00 33.65 280 TYR A O 1
ATOM 2082 N N . ALA A 1 281 ? -19.105 -36.574 -28.565 1.00 37.25 281 ALA A N 1
ATOM 2083 C CA . ALA A 1 281 ? -18.282 -35.623 -27.862 1.00 31.77 281 ALA A CA 1
ATOM 2084 C C . ALA A 1 281 ? -19.213 -34.719 -27.074 1.00 28.85 281 ALA A C 1
ATOM 2085 O O . ALA A 1 281 ? -19.939 -33.889 -27.645 1.00 25.32 281 ALA A O 1
ATOM 2087 N N . PRO A 1 282 ? -19.239 -34.938 -25.763 1.00 29.52 282 PRO A N 1
ATOM 2088 C CA . PRO A 1 282 ? -20.124 -34.234 -24.877 1.00 25.80 282 PRO A CA 1
ATOM 2089 C C . PRO A 1 282 ? -20.158 -32.730 -25.079 1.00 40.91 282 PRO A C 1
ATOM 2090 O O . PRO A 1 282 ? -19.162 -32.009 -25.086 1.00 27.43 282 PRO A O 1
ATOM 2094 N N . ASP A 1 283 ? -21.368 -32.275 -25.281 1.00 24.95 283 ASP A N 1
ATOM 2095 C CA . ASP A 1 283 ? -21.657 -30.916 -25.612 1.00 28.45 283 ASP A CA 1
ATOM 2096 C C . ASP A 1 283 ? -20.960 -29.866 -24.776 1.00 35.43 283 ASP A C 1
ATOM 2097 O O . ASP A 1 283 ? -20.413 -28.905 -25.319 1.00 29.83 283 ASP A O 1
ATOM 2102 N N . TYR A 1 284 ? -21.059 -30.016 -23.456 1.00 25.08 284 TYR A N 1
ATOM 2103 C CA . TYR A 1 284 ? -20.518 -29.023 -22.543 1.00 35.60 284 TYR A CA 1
ATOM 2104 C C . TYR A 1 284 ? -19.024 -28.828 -22.521 1.00 31.52 284 TYR A C 1
ATOM 2105 O O . TYR A 1 284 ? -18.510 -27.807 -22.098 1.00 28.18 284 TYR A O 1
ATOM 2114 N N . VAL A 1 285 ? -18.336 -29.832 -22.969 1.00 20.48 285 VAL A N 1
ATOM 2115 C CA . VAL A 1 285 ? -16.925 -29.794 -23.024 1.00 17.72 285 VAL A CA 1
ATOM 2116 C C . VAL A 1 285 ? -16.509 -29.200 -24.335 1.00 28.17 285 VAL A C 1
ATOM 2117 O O . VAL A 1 285 ? -15.779 -28.220 -24.401 1.00 25.93 285 VAL A O 1
ATOM 2121 N N . ILE A 1 286 ? -17.052 -29.779 -25.391 1.00 28.81 286 ILE A N 1
ATOM 2122 C CA . ILE A 1 286 ? -16.754 -29.350 -26.738 1.00 27.15 286 ILE A CA 1
ATOM 2123 C C . ILE A 1 286 ? -17.211 -27.946 -27.094 1.00 26.25 286 ILE A C 1
ATOM 2124 O O . ILE A 1 286 ? -16.596 -27.294 -27.944 1.00 28.98 286 ILE A O 1
ATOM 2129 N N . ASN A 1 287 ? -18.282 -27.445 -26.485 1.00 21.77 287 ASN A N 1
ATOM 2130 C CA . ASN A 1 287 ? -18.660 -26.105 -26.890 1.00 16.83 287 ASN A CA 1
ATOM 2131 C C . ASN A 1 287 ? -18.142 -25.036 -25.939 1.00 39.71 287 ASN A C 1
ATOM 2132 O O . ASN A 1 287 ? -18.618 -23.904 -25.991 1.00 21.64 287 ASN A O 1
ATOM 2137 N N . ALA A 1 288 ? -17.201 -25.400 -25.051 1.00 20.10 288 ALA A N 1
ATOM 2138 C CA . ALA A 1 288 ? -16.716 -24.461 -24.034 1.00 30.91 288 ALA A CA 1
ATOM 2139 C C . ALA A 1 288 ? -15.870 -23.242 -24.472 1.00 30.07 288 ALA A C 1
ATOM 2140 O O . ALA A 1 288 ? -15.554 -22.384 -23.662 1.00 37.91 288 ALA A O 1
ATOM 2142 N N . GLY A 1 289 ? -15.502 -23.143 -25.735 1.00 23.67 289 GLY A N 1
ATOM 2143 C CA . GLY A 1 289 ? -14.668 -22.046 -26.222 1.00 20.71 289 GLY A CA 1
ATOM 2144 C C . GLY A 1 289 ? -15.116 -20.660 -25.798 1.00 23.88 289 GLY A C 1
ATOM 2145 O O . GLY A 1 289 ? -14.302 -19.747 -25.674 1.00 37.03 289 GLY A O 1
ATOM 2146 N N . GLY A 1 290 ? -16.415 -20.502 -25.614 1.00 26.96 290 GLY A N 1
ATOM 2147 C CA . GLY A 1 290 ? -17.024 -19.247 -25.233 1.00 23.47 290 GLY A CA 1
ATOM 2148 C C . GLY A 1 290 ? -16.718 -18.805 -23.796 1.00 34.18 290 GLY A C 1
ATOM 2149 O O . GLY A 1 290 ? -16.486 -17.616 -23.532 1.00 38.30 290 GLY A O 1
ATOM 2150 N N . VAL A 1 291 ? -16.752 -19.753 -22.864 1.00 27.83 291 VAL A N 1
ATOM 2151 C CA . VAL A 1 291 ? -16.463 -19.468 -21.472 1.00 26.22 291 VAL A CA 1
ATOM 2152 C C . VAL A 1 291 ? -14.982 -19.246 -21.352 1.00 23.14 291 VAL A C 1
ATOM 2153 O O . VAL A 1 291 ? -14.514 -18.307 -20.716 1.00 27.85 291 VAL A O 1
ATOM 2157 N N . ILE A 1 292 ? -14.237 -20.113 -22.030 1.00 13.95 292 ILE A N 1
ATOM 2158 C CA . ILE A 1 292 ? -12.803 -19.998 -21.980 1.00 19.33 292 ILE A CA 1
ATOM 2159 C C . ILE A 1 292 ? -12.382 -18.623 -22.449 1.00 26.31 292 ILE A C 1
ATOM 2160 O O . ILE A 1 292 ? -11.482 -18.019 -21.914 1.00 28.26 292 ILE A O 1
ATOM 2165 N N . ASN A 1 293 ? -13.064 -18.129 -23.464 1.00 19.67 293 ASN A N 1
ATOM 2166 C CA . ASN A 1 293 ? -12.786 -16.805 -24.022 1.00 29.80 293 ASN A CA 1
ATOM 2167 C C . ASN A 1 293 ? -13.095 -15.642 -23.040 1.00 34.34 293 ASN A C 1
ATOM 2168 O O . ASN A 1 293 ? -12.356 -14.683 -22.913 1.00 21.96 293 ASN A O 1
ATOM 2173 N N . VAL A 1 294 ? -14.187 -15.679 -22.320 1.00 25.80 294 VAL A N 1
ATOM 2174 C CA . VAL A 1 294 ? -14.425 -14.584 -21.402 1.00 29.65 294 VAL A CA 1
ATOM 2175 C C . VAL A 1 294 ? -13.510 -14.639 -20.221 1.00 28.50 294 VAL A C 1
ATOM 2176 O O . VAL A 1 294 ? -13.214 -13.622 -19.596 1.00 32.25 294 VAL A O 1
ATOM 2180 N N . ALA A 1 295 ? -13.154 -15.862 -19.859 1.00 25.42 295 ALA A N 1
ATOM 2181 C CA . ALA A 1 295 ? -12.271 -16.083 -18.741 1.00 31.76 295 ALA A CA 1
ATOM 2182 C C . ALA A 1 295 ? -10.878 -15.508 -18.991 1.00 23.62 295 ALA A C 1
ATOM 2183 O O . ALA A 1 295 ? -10.215 -15.090 -18.060 1.00 33.79 295 ALA A O 1
ATOM 2185 N N . ASP A 1 296 ? -10.436 -15.460 -20.257 1.00 24.59 296 ASP A N 1
ATOM 2186 C CA . ASP A 1 296 ? -9.129 -14.903 -20.570 1.00 20.16 296 ASP A CA 1
ATOM 2187 C C . ASP A 1 296 ? -9.066 -13.403 -20.266 1.00 23.77 296 ASP A C 1
ATOM 2188 O O . ASP A 1 296 ? -8.041 -12.834 -19.937 1.00 26.29 296 ASP A O 1
ATOM 2193 N N . GLU A 1 297 ? -10.209 -12.759 -20.357 1.00 23.80 297 GLU A N 1
ATOM 2194 C CA . GLU A 1 297 ? -10.312 -11.357 -20.044 1.00 19.34 297 GLU A CA 1
ATOM 2195 C C . GLU A 1 297 ? -9.774 -11.092 -18.642 1.00 36.80 297 GLU A C 1
ATOM 2196 O O . GLU A 1 297 ? -9.190 -10.049 -18.375 1.00 25.47 297 GLU A O 1
ATOM 2202 N N . LEU A 1 298 ? -10.037 -12.023 -17.734 1.00 25.76 298 LEU A N 1
ATOM 2203 C CA . LEU A 1 298 ? -9.572 -11.896 -16.372 1.00 24.64 298 LEU A CA 1
ATOM 2204 C C . LEU A 1 298 ? -8.068 -11.755 -16.315 1.00 32.49 298 LEU A C 1
ATOM 2205 O O . LEU A 1 298 ? -7.524 -11.221 -15.367 1.00 28.02 298 LEU A O 1
ATOM 2210 N N . TYR A 1 299 ? -7.390 -12.222 -17.345 1.00 27.47 299 TYR A N 1
ATOM 2211 C CA . TYR A 1 299 ? -5.942 -12.101 -17.357 1.00 32.70 299 TYR A CA 1
ATOM 2212 C C . TYR A 1 299 ? -5.493 -10.890 -18.135 1.00 31.06 299 TYR A C 1
ATOM 2213 O O . TYR A 1 299 ? -4.310 -10.681 -18.270 1.00 27.59 299 TYR A O 1
ATOM 2222 N N . GLY A 1 300 ? -6.420 -10.128 -18.681 1.00 23.51 300 GLY A N 1
ATOM 2223 C CA . GLY A 1 300 ? -6.051 -9.076 -19.599 1.00 16.41 300 GLY A CA 1
ATOM 2224 C C . GLY A 1 300 ? -6.167 -9.736 -20.968 1.00 20.13 300 GLY A C 1
ATOM 2225 O O . GLY A 1 300 ? -5.355 -10.587 -21.351 1.00 33.52 300 GLY A O 1
ATOM 2226 N N . TYR A 1 301 ? -7.306 -9.470 -21.601 1.00 27.80 301 TYR A N 1
ATOM 2227 C CA . TYR A 1 301 ? -7.679 -10.100 -22.856 1.00 39.65 301 TYR A CA 1
ATOM 2228 C C . TYR A 1 301 ? -6.580 -10.235 -23.909 1.00 31.06 301 TYR A C 1
ATOM 2229 O O . TYR A 1 301 ? -6.062 -9.263 -24.439 1.00 53.89 301 TYR A O 1
ATOM 2238 N N . ASN A 1 302 ? -6.303 -11.467 -24.282 1.00 34.43 302 ASN A N 1
ATOM 2239 C CA . ASN A 1 302 ? -5.378 -11.752 -25.357 1.00 28.90 302 ASN A CA 1
ATOM 2240 C C . ASN A 1 302 ? -5.930 -12.847 -26.289 1.00 35.19 302 ASN A C 1
ATOM 2241 O O . ASN A 1 302 ? -5.874 -14.048 -25.977 1.00 39.48 302 ASN A O 1
ATOM 2246 N N . ARG A 1 303 ? -6.484 -12.419 -27.422 1.00 40.91 303 ARG A N 1
ATOM 2247 C CA . ARG A 1 303 ? -7.081 -13.307 -28.421 1.00 42.55 303 ARG A CA 1
ATOM 2248 C C . ARG A 1 303 ? -6.250 -14.529 -28.699 1.00 40.66 303 ARG A C 1
ATOM 2249 O O . ARG A 1 303 ? -6.699 -15.673 -28.719 1.00 38.21 303 ARG A O 1
ATOM 2257 N N . THR A 1 304 ? -5.013 -14.267 -28.956 1.00 38.37 304 THR A N 1
ATOM 2258 C CA . THR A 1 304 ? -4.120 -15.345 -29.261 1.00 33.20 304 THR A CA 1
ATOM 2259 C C . THR A 1 304 ? -3.974 -16.329 -28.114 1.00 28.49 304 THR A C 1
ATOM 2260 O O . THR A 1 304 ? -3.791 -17.519 -28.328 1.00 39.07 304 THR A O 1
ATOM 2264 N N . ARG A 1 305 ? -3.982 -15.823 -26.884 1.00 38.25 305 ARG A N 1
ATOM 2265 C CA . ARG A 1 305 ? -3.833 -16.710 -25.752 1.00 33.42 305 ARG A CA 1
ATOM 2266 C C . ARG A 1 305 ? -5.106 -17.514 -25.566 1.00 38.18 305 ARG A C 1
ATOM 2267 O O . ARG A 1 305 ? -5.101 -18.697 -25.235 1.00 29.42 305 ARG A O 1
ATOM 2275 N N . ALA A 1 306 ? -6.215 -16.820 -25.730 1.00 27.89 306 ALA A N 1
ATOM 2276 C CA . ALA A 1 306 ? -7.489 -17.469 -25.588 1.00 43.91 306 ALA A CA 1
ATOM 2277 C C . ALA A 1 306 ? -7.562 -18.659 -26.540 1.00 37.86 306 ALA A C 1
ATOM 2278 O O . ALA A 1 306 ? -7.786 -19.806 -26.132 1.00 47.92 306 ALA A O 1
ATOM 2280 N N . MET A 1 307 ? -7.270 -18.421 -27.809 1.00 44.04 307 MET A N 1
ATOM 2281 C CA . MET A 1 307 ? -7.290 -19.510 -28.787 1.00 44.07 307 MET A CA 1
ATOM 2282 C C . MET A 1 307 ? -6.463 -20.683 -28.333 1.00 45.24 307 MET A C 1
ATOM 2283 O O . MET A 1 307 ? -6.815 -21.848 -28.454 1.00 35.89 307 MET A O 1
ATOM 2288 N N . LYS A 1 308 ? -5.318 -20.369 -27.795 1.00 30.38 308 LYS A N 1
ATOM 2289 C CA . LYS A 1 308 ? -4.470 -21.448 -27.381 1.00 23.50 308 LYS A CA 1
ATOM 2290 C C . LYS A 1 308 ? -5.103 -22.204 -26.242 1.00 34.46 308 LYS A C 1
ATOM 2291 O O . LYS A 1 308 ? -4.887 -23.397 -26.041 1.00 32.58 308 LYS A O 1
ATOM 2297 N N . ARG A 1 309 ? -5.841 -21.475 -25.421 1.00 26.28 309 ARG A N 1
ATOM 2298 C CA . ARG A 1 309 ? -6.491 -22.136 -24.306 1.00 29.37 309 ARG A CA 1
ATOM 2299 C C . ARG A 1 309 ? -7.474 -23.144 -24.871 1.00 54.11 309 ARG A C 1
ATOM 2300 O O . ARG A 1 309 ? -7.528 -24.335 -24.538 1.00 35.10 309 ARG A O 1
ATOM 2308 N N . VAL A 1 310 ? -8.263 -22.593 -25.784 1.00 36.23 310 VAL A N 1
ATOM 2309 C CA . VAL A 1 310 ? -9.317 -23.304 -26.450 1.00 30.49 310 VAL A CA 1
ATOM 2310 C C . VAL A 1 310 ? -8.794 -24.562 -27.103 1.00 42.43 310 VAL A C 1
ATOM 2311 O O . VAL A 1 310 ? -9.456 -25.576 -27.244 1.00 46.06 310 VAL A O 1
ATOM 2315 N N . ASP A 1 311 ? -7.559 -24.485 -27.500 1.00 42.19 311 ASP A N 1
ATOM 2316 C CA . ASP A 1 311 ? -6.939 -25.588 -28.163 1.00 36.81 311 ASP A CA 1
ATOM 2317 C C . ASP A 1 311 ? -6.926 -26.857 -27.310 1.00 39.93 311 ASP A C 1
ATOM 2318 O O . ASP A 1 311 ? -6.836 -27.986 -27.813 1.00 56.11 311 ASP A O 1
ATOM 2323 N N . GLY A 1 312 ? -6.982 -26.687 -26.007 1.00 39.96 312 GLY A N 1
ATOM 2324 C CA . GLY A 1 312 ? -6.930 -27.839 -25.117 1.00 44.38 312 GLY A CA 1
ATOM 2325 C C . GLY A 1 312 ? -8.175 -28.732 -25.157 1.00 44.09 312 GLY A C 1
ATOM 2326 O O . GLY A 1 312 ? -8.178 -29.824 -24.585 1.00 49.83 312 GLY A O 1
ATOM 2327 N N . ILE A 1 313 ? -9.249 -28.253 -25.798 1.00 45.01 313 ILE A N 1
ATOM 2328 C CA . ILE A 1 313 ? -10.482 -29.032 -25.899 1.00 49.53 313 ILE A CA 1
ATOM 2329 C C . ILE A 1 313 ? -10.209 -30.378 -26.532 1.00 39.74 313 ILE A C 1
ATOM 2330 O O . ILE A 1 313 ? -10.751 -31.403 -26.129 1.00 35.85 313 ILE A O 1
ATOM 2335 N N . TYR A 1 314 ? -9.304 -30.350 -27.504 1.00 40.22 314 TYR A N 1
ATOM 2336 C CA . TYR A 1 314 ? -8.846 -31.553 -28.159 1.00 47.39 314 TYR A CA 1
ATOM 2337 C C . TYR A 1 314 ? -8.399 -32.557 -27.117 1.00 76.96 314 TYR A C 1
ATOM 2338 O O . TYR A 1 314 ? -8.856 -33.703 -27.082 1.00 46.06 314 TYR A O 1
ATOM 2347 N N . ASP A 1 315 ? -7.520 -32.077 -26.244 1.00 37.28 315 ASP A N 1
ATOM 2348 C CA . ASP A 1 315 ? -6.962 -32.889 -25.181 1.00 37.41 315 ASP A CA 1
ATOM 2349 C C . ASP A 1 315 ? -7.992 -33.375 -24.163 1.00 27.56 315 ASP A C 1
ATOM 2350 O O . ASP A 1 315 ? -7.918 -34.503 -23.670 1.00 53.48 315 ASP A O 1
ATOM 2355 N N . SER A 1 316 ? -8.966 -32.520 -23.867 1.00 32.18 316 SER A N 1
ATOM 2356 C CA . SER A 1 316 ? -10.055 -32.860 -22.971 1.00 44.88 316 SER A CA 1
ATOM 2357 C C . SER A 1 316 ? -10.950 -33.952 -23.561 1.00 45.66 316 SER A C 1
ATOM 2358 O O . SER A 1 316 ? -11.318 -34.900 -22.887 1.00 32.80 316 SER A O 1
ATOM 2361 N N . ILE A 1 317 ? -11.316 -33.807 -24.831 1.00 31.71 317 ILE A N 1
ATOM 2362 C CA . ILE A 1 317 ? -12.167 -34.788 -25.479 1.00 61.82 317 ILE A CA 1
ATOM 2363 C C . ILE A 1 317 ? -11.476 -36.138 -25.536 1.00 39.05 317 ILE A C 1
ATOM 2364 O O . ILE A 1 317 ? -12.035 -37.191 -25.234 1.00 44.07 317 ILE A O 1
ATOM 2369 N N . GLU A 1 318 ? -10.223 -36.061 -25.917 1.00 33.60 318 GLU A N 1
ATOM 2370 C CA . GLU A 1 318 ? -9.367 -37.206 -26.019 1.00 31.53 318 GLU A CA 1
ATOM 2371 C C . GLU A 1 318 ? -9.346 -37.973 -24.703 1.00 39.57 318 GLU A C 1
ATOM 2372 O O . GLU A 1 318 ? -9.516 -39.188 -24.638 1.00 55.38 318 GLU A O 1
ATOM 2378 N N . LYS A 1 319 ? -9.167 -37.228 -23.639 1.00 49.10 319 LYS A N 1
ATOM 2379 C CA . LYS A 1 319 ? -9.115 -37.802 -22.318 1.00 28.59 319 LYS A CA 1
ATOM 2380 C C . LYS A 1 319 ? -10.441 -38.393 -21.906 1.00 52.05 319 LYS A C 1
ATOM 2381 O O . LYS A 1 319 ? -10.512 -39.309 -21.072 1.00 39.50 319 LYS A O 1
ATOM 2387 N N . ILE A 1 320 ? -11.496 -37.813 -22.463 1.00 56.35 320 ILE A N 1
ATOM 2388 C CA . ILE A 1 320 ? -12.837 -38.267 -22.169 1.00 54.34 320 ILE A CA 1
ATOM 2389 C C . ILE A 1 320 ? -13.057 -39.679 -22.738 1.00 40.54 320 ILE A C 1
ATOM 2390 O O . ILE A 1 320 ? -13.683 -40.534 -22.129 1.00 38.95 320 ILE A O 1
ATOM 2395 N N . PHE A 1 321 ? -12.486 -39.927 -23.908 1.00 30.73 321 PHE A N 1
ATOM 2396 C CA . PHE A 1 321 ? -12.573 -41.225 -24.537 1.00 41.19 321 PHE A CA 1
ATOM 2397 C C . PHE A 1 321 ? -11.887 -42.281 -23.692 1.00 46.04 321 PHE A C 1
ATOM 2398 O O . PHE A 1 321 ? -12.364 -43.403 -23.510 1.00 71.36 321 PHE A O 1
ATOM 2406 N N . ALA A 1 322 ? -10.753 -41.879 -23.168 1.00 57.28 322 ALA A N 1
ATOM 2407 C CA . ALA A 1 322 ? -9.926 -42.726 -22.352 1.00 46.65 322 ALA A CA 1
ATOM 2408 C C . ALA A 1 322 ? -10.581 -43.153 -21.040 1.00 56.30 322 ALA A C 1
ATOM 2409 O O . ALA A 1 322 ? -10.397 -44.271 -20.566 1.00 81.62 322 ALA A O 1
ATOM 2411 N N . ILE A 1 323 ? -11.327 -42.231 -20.426 1.00 55.74 323 ILE A N 1
ATOM 2412 C CA . ILE A 1 323 ? -12.014 -42.512 -19.172 1.00 37.56 323 ILE A CA 1
ATOM 2413 C C . ILE A 1 323 ? -13.162 -43.485 -19.381 1.00 67.02 323 ILE A C 1
ATOM 2414 O O . ILE A 1 323 ? -13.524 -44.299 -18.517 1.00 40.19 323 ILE A O 1
ATOM 2419 N N . SER A 1 324 ? -13.700 -43.370 -20.595 1.00 84.83 324 SER A N 1
ATOM 2420 C CA . SER A 1 324 ? -14.811 -44.132 -21.103 1.00 58.14 324 SER A CA 1
ATOM 2421 C C . SER A 1 324 ? -14.541 -45.620 -21.083 1.00 100.00 324 SER A C 1
ATOM 2422 O O . SER A 1 324 ? -15.402 -46.406 -20.699 1.00 46.73 324 SER A O 1
ATOM 2425 N N . LYS A 1 325 ? -13.348 -45.984 -21.550 1.00 66.22 325 LYS A N 1
ATOM 2426 C CA . LYS A 1 325 ? -12.879 -47.358 -21.551 1.00 80.32 325 LYS A CA 1
ATOM 2427 C C . LYS A 1 325 ? -12.459 -47.751 -20.170 1.00 42.49 325 LYS A C 1
ATOM 2428 O O . LYS A 1 325 ? -12.750 -48.838 -19.703 1.00 100.00 325 LYS A O 1
ATOM 2434 N N . ARG A 1 326 ? -11.729 -46.842 -19.530 1.00 49.87 326 ARG A N 1
ATOM 2435 C CA . ARG A 1 326 ? -11.224 -47.100 -18.221 1.00 51.23 326 ARG A CA 1
ATOM 2436 C C . ARG A 1 326 ? -12.310 -47.531 -17.275 1.00 60.10 326 ARG A C 1
ATOM 2437 O O . ARG A 1 326 ? -12.062 -48.270 -16.324 1.00 83.83 326 ARG A O 1
ATOM 2445 N N . ASP A 1 327 ? -13.522 -47.088 -17.545 1.00 45.15 327 ASP A N 1
ATOM 2446 C CA . ASP A 1 327 ? -14.598 -47.468 -16.658 1.00 43.54 327 ASP A CA 1
ATOM 2447 C C . ASP A 1 327 ? -15.765 -48.079 -17.382 1.00 100.00 327 ASP A C 1
ATOM 2448 O O . ASP A 1 327 ? -16.795 -48.376 -16.766 1.00 47.20 327 ASP A O 1
ATOM 2453 N N . GLY A 1 328 ? -15.593 -48.274 -18.687 1.00 39.55 328 GLY A N 1
ATOM 2454 C CA . GLY A 1 328 ? -16.679 -48.811 -19.488 1.00 50.31 328 GLY A CA 1
ATOM 2455 C C . GLY A 1 328 ? -17.965 -47.995 -19.299 1.00 100.00 328 GLY A C 1
ATOM 2456 O O . GLY A 1 328 ? -19.058 -48.518 -19.054 1.00 57.07 328 GLY A O 1
ATOM 2457 N N . VAL A 1 329 ? -17.829 -46.675 -19.359 1.00 44.88 329 VAL A N 1
ATOM 2458 C CA . VAL A 1 329 ? -18.993 -45.809 -19.251 1.00 40.70 329 VAL A CA 1
ATOM 2459 C C . VAL A 1 329 ? -19.177 -45.036 -20.546 1.00 36.78 329 VAL A C 1
ATOM 2460 O O . VAL A 1 329 ? -18.241 -44.911 -21.345 1.00 38.84 329 VAL A O 1
ATOM 2464 N N . PRO A 1 330 ? -20.404 -44.535 -20.757 1.00 25.62 330 PRO A N 1
ATOM 2465 C CA . PRO A 1 330 ? -20.670 -43.663 -21.872 1.00 28.76 330 PRO A CA 1
ATOM 2466 C C . PRO A 1 330 ? -19.965 -42.312 -21.694 1.00 47.50 330 PRO A C 1
ATOM 2467 O O . PRO A 1 330 ? -19.829 -41.785 -20.581 1.00 38.10 330 PRO A O 1
ATOM 2471 N N . SER A 1 331 ? -19.540 -41.771 -22.831 1.00 42.32 331 SER A N 1
ATOM 2472 C CA . SER A 1 331 ? -18.927 -40.451 -22.977 1.00 46.42 331 SER A CA 1
ATOM 2473 C C . SER A 1 331 ? -19.527 -39.418 -22.031 1.00 48.62 331 SER A C 1
ATOM 2474 O O . SER A 1 331 ? -18.853 -38.760 -21.260 1.00 41.66 331 SER A O 1
ATOM 2477 N N . TYR A 1 332 ? -20.812 -39.201 -22.144 1.00 31.64 332 TYR A N 1
ATOM 2478 C CA . TYR A 1 332 ? -21.408 -38.189 -21.330 1.00 21.48 332 TYR A CA 1
ATOM 2479 C C . TYR A 1 332 ? -21.073 -38.361 -19.885 1.00 40.73 332 TYR A C 1
ATOM 2480 O O . TYR A 1 332 ? -20.851 -37.399 -19.174 1.00 36.18 332 TYR A O 1
ATOM 2489 N N . VAL A 1 333 ? -21.014 -39.604 -19.466 1.00 35.26 333 VAL A N 1
ATOM 2490 C CA . VAL A 1 333 ? -20.702 -39.871 -18.089 1.00 29.60 333 VAL A CA 1
ATOM 2491 C C . VAL A 1 333 ? -19.255 -39.549 -17.777 1.00 34.86 333 VAL A C 1
ATOM 2492 O O . VAL A 1 333 ? -18.950 -38.933 -16.762 1.00 24.93 333 VAL A O 1
ATOM 2496 N N . ALA A 1 334 ? -18.359 -39.968 -18.658 1.00 22.04 334 ALA A N 1
ATOM 2497 C CA . ALA A 1 334 ? -16.972 -39.686 -18.436 1.00 26.15 334 ALA A CA 1
ATOM 2498 C C . ALA A 1 334 ? -16.690 -38.177 -18.328 1.00 36.06 334 ALA A C 1
ATOM 2499 O O . ALA A 1 334 ? -15.767 -37.776 -17.652 1.00 43.42 334 ALA A O 1
ATOM 2501 N N . ALA A 1 335 ? -17.480 -37.345 -19.006 1.00 33.33 335 ALA A N 1
ATOM 2502 C CA . ALA A 1 335 ? -17.235 -35.928 -18.968 1.00 29.36 335 ALA A CA 1
ATOM 2503 C C . ALA A 1 335 ? -17.299 -35.484 -17.533 1.00 33.59 335 ALA A C 1
ATOM 2504 O O . ALA A 1 335 ? -16.362 -34.917 -16.991 1.00 38.40 335 ALA A O 1
ATOM 2506 N N . ASP A 1 336 ? -18.373 -35.868 -16.888 1.00 28.09 336 ASP A N 1
ATOM 2507 C CA . ASP A 1 336 ? -18.550 -35.557 -15.506 1.00 27.31 336 ASP A CA 1
ATOM 2508 C C . ASP A 1 336 ? -17.386 -36.038 -14.652 1.00 27.78 336 ASP A C 1
ATOM 2509 O O . ASP A 1 336 ? -16.891 -35.333 -13.797 1.00 36.14 336 ASP A O 1
ATOM 2514 N N . ARG A 1 337 ? -16.943 -37.250 -14.898 1.00 24.37 337 ARG A N 1
ATOM 2515 C CA . ARG A 1 337 ? -15.885 -37.843 -14.113 1.00 31.98 337 ARG A CA 1
ATOM 2516 C C . ARG A 1 337 ? -14.594 -37.080 -14.196 1.00 29.65 337 ARG A C 1
ATOM 2517 O O . ARG A 1 337 ? -13.914 -36.805 -13.211 1.00 41.67 337 ARG A O 1
ATOM 2525 N N . MET A 1 338 ? -14.232 -36.765 -15.402 1.00 23.75 338 MET A N 1
ATOM 2526 C CA . MET A 1 338 ? -13.063 -35.986 -15.642 1.00 29.28 338 MET A CA 1
ATOM 2527 C C . MET A 1 338 ? -13.113 -34.684 -14.843 1.00 36.65 338 MET A C 1
ATOM 2528 O O . MET A 1 338 ? -12.191 -34.323 -14.157 1.00 36.09 338 MET A O 1
ATOM 2533 N N . ALA A 1 339 ? -14.218 -33.976 -14.936 1.00 32.96 339 ALA A N 1
ATOM 2534 C CA . ALA A 1 339 ? -14.369 -32.740 -14.217 1.00 27.61 339 ALA A CA 1
ATOM 2535 C C . ALA A 1 339 ? -14.121 -32.954 -12.750 1.00 34.87 339 ALA A C 1
ATOM 2536 O O . ALA A 1 339 ? -13.447 -32.195 -12.068 1.00 25.85 339 ALA A O 1
ATOM 2538 N N . GLU A 1 340 ? -14.779 -33.955 -12.246 1.00 30.74 340 GLU A N 1
ATOM 2539 C CA . GLU A 1 340 ? -14.747 -34.243 -10.833 1.00 28.41 340 GLU A CA 1
ATOM 2540 C C . GLU A 1 340 ? -13.357 -34.620 -10.387 1.00 32.44 340 GLU A C 1
ATOM 2541 O O . GLU A 1 340 ? -12.901 -34.231 -9.319 1.00 28.49 340 GLU A O 1
ATOM 2547 N N . GLU A 1 341 ? -12.693 -35.393 -11.200 1.00 20.95 341 GLU A N 1
ATOM 2548 C CA . GLU A 1 341 ? -11.374 -35.810 -10.858 1.00 28.58 341 GLU A CA 1
ATOM 2549 C C . GLU A 1 341 ? -10.437 -34.627 -10.876 1.00 25.93 341 GLU A C 1
ATOM 2550 O O . GLU A 1 341 ? -9.503 -34.571 -10.110 1.00 26.91 341 GLU A O 1
ATOM 2556 N N . ARG A 1 342 ? -10.676 -33.694 -11.784 1.00 24.08 342 ARG A N 1
ATOM 2557 C CA . ARG A 1 342 ? -9.790 -32.568 -11.867 1.00 25.33 342 ARG A CA 1
ATOM 2558 C C . ARG A 1 342 ? -9.868 -31.730 -10.597 1.00 39.15 342 ARG A C 1
ATOM 2559 O O . ARG A 1 342 ? -8.865 -31.395 -9.980 1.00 26.02 342 ARG A O 1
ATOM 2567 N N . ILE A 1 343 ? -11.079 -31.473 -10.145 1.00 23.99 343 ILE A N 1
ATOM 2568 C CA . ILE A 1 343 ? -11.255 -30.703 -8.937 1.00 17.55 343 ILE A CA 1
ATOM 2569 C C . ILE A 1 343 ? -10.514 -31.308 -7.751 1.00 27.10 343 ILE A C 1
ATOM 2570 O O . ILE A 1 343 ? -9.845 -30.653 -6.960 1.00 28.45 343 ILE A O 1
ATOM 2575 N N . ALA A 1 344 ? -10.655 -32.604 -7.625 1.00 28.02 344 ALA A N 1
ATOM 2576 C CA . ALA A 1 344 ? -10.081 -33.303 -6.512 1.00 25.88 344 ALA A CA 1
ATOM 2577 C C . ALA A 1 344 ? -8.601 -33.394 -6.588 1.00 21.22 344 ALA A C 1
ATOM 2578 O O . ALA A 1 344 ? -7.937 -33.311 -5.594 1.00 26.82 344 ALA A O 1
ATOM 2580 N N . LYS A 1 345 ? -8.087 -33.637 -7.758 1.00 20.66 345 LYS A N 1
ATOM 2581 C CA . LYS A 1 345 ? -6.664 -33.761 -7.841 1.00 18.25 345 LYS A CA 1
ATOM 2582 C C . LYS A 1 345 ? -5.990 -32.398 -7.696 1.00 32.95 345 LYS A C 1
ATOM 2583 O O . LYS A 1 345 ? -5.009 -32.250 -7.000 1.00 24.31 345 LYS A O 1
ATOM 2589 N N . VAL A 1 346 ? -6.481 -31.385 -8.382 1.00 26.70 346 VAL A N 1
ATOM 2590 C CA . VAL A 1 346 ? -5.868 -30.077 -8.278 1.00 24.31 346 VAL A CA 1
ATOM 2591 C C . VAL A 1 346 ? -5.862 -29.596 -6.841 1.00 30.08 346 VAL A C 1
ATOM 2592 O O . VAL A 1 346 ? -4.845 -29.106 -6.321 1.00 25.34 346 VAL A O 1
ATOM 2596 N N . ALA A 1 347 ? -6.996 -29.767 -6.174 1.00 18.45 347 ALA A N 1
ATOM 2597 C CA . ALA A 1 347 ? -7.072 -29.356 -4.771 1.00 25.75 347 ALA A CA 1
ATOM 2598 C C . ALA A 1 347 ? -6.045 -30.008 -3.847 1.00 35.68 347 ALA A C 1
ATOM 2599 O O . ALA A 1 347 ? -5.457 -29.365 -2.973 1.00 28.13 347 ALA A O 1
ATOM 2601 N N . LYS A 1 348 ? -5.861 -31.310 -3.994 1.00 26.81 348 LYS A N 1
ATOM 2602 C CA . LYS A 1 348 ? -4.932 -32.010 -3.137 1.00 23.40 348 LYS A CA 1
ATOM 2603 C C . LYS A 1 348 ? -3.545 -31.482 -3.305 1.00 26.44 348 LYS A C 1
ATOM 2604 O O . LYS A 1 348 ? -2.781 -31.339 -2.366 1.00 30.11 348 LYS A O 1
ATOM 2610 N N . ALA A 1 349 ? -3.218 -31.191 -4.537 1.00 22.26 349 ALA A N 1
ATOM 2611 C CA . ALA A 1 349 ? -1.873 -30.797 -4.858 1.00 19.97 349 ALA A CA 1
ATOM 2612 C C . ALA A 1 349 ? -1.567 -29.307 -4.654 1.00 25.82 349 ALA A C 1
ATOM 2613 O O . ALA A 1 349 ? -0.482 -28.850 -4.980 1.00 23.25 349 ALA A O 1
ATOM 2615 N N . ARG A 1 350 ? -2.533 -28.582 -4.024 1.00 17.57 350 ARG A N 1
ATOM 2616 C CA . ARG A 1 350 ? -2.432 -27.158 -3.709 1.00 21.73 350 ARG A CA 1
ATOM 2617 C C . ARG A 1 350 ? -2.663 -26.913 -2.218 1.00 19.18 350 ARG A C 1
ATOM 2618 O O . ARG A 1 350 ? -3.066 -25.835 -1.820 1.00 31.53 350 ARG A O 1
ATOM 2626 N N . SER A 1 351 ? -2.488 -27.944 -1.397 1.00 21.15 351 SER A N 1
ATOM 2627 C CA . SER A 1 351 ? -2.784 -27.838 0.023 1.00 27.99 351 SER A CA 1
ATOM 2628 C C . SER A 1 351 ? -1.650 -27.281 0.871 1.00 27.10 351 SER A C 1
ATOM 2629 O O . SER A 1 351 ? -1.739 -27.219 2.087 1.00 29.71 351 SER A O 1
ATOM 2632 N N . GLN A 1 352 ? -0.564 -26.904 0.236 1.00 21.83 352 GLN A N 1
ATOM 2633 C CA . GLN A 1 352 ? 0.561 -26.377 0.961 1.00 22.48 352 GLN A CA 1
ATOM 2634 C C . GLN A 1 352 ? 0.305 -24.918 1.303 1.00 17.68 352 GLN A C 1
ATOM 2635 O O . GLN A 1 352 ? -0.232 -24.146 0.494 1.00 28.97 352 GLN A O 1
ATOM 2641 N N . PHE A 1 353 ? 0.649 -24.537 2.520 1.00 24.00 353 PHE A N 1
ATOM 2642 C CA . PHE A 1 353 ? 0.474 -23.167 2.945 1.00 24.09 353 PHE A CA 1
ATOM 2643 C C . PHE A 1 353 ? 1.358 -22.184 2.177 1.00 21.51 353 PHE A C 1
ATOM 2644 O O . PHE A 1 353 ? 2.555 -22.427 2.024 1.00 18.85 353 PHE A O 1
ATOM 2652 N N . LEU A 1 354 ? 0.770 -21.050 1.759 1.00 14.50 354 LEU A N 1
ATOM 2653 C CA . LEU A 1 354 ? 1.492 -19.954 1.149 1.00 13.18 354 LEU A CA 1
ATOM 2654 C C . LEU A 1 354 ? 0.992 -18.676 1.779 1.00 25.49 354 LEU A C 1
ATOM 2655 O O . LEU A 1 354 ? -0.189 -18.472 1.909 1.00 16.77 354 LEU A O 1
ATOM 2660 N N . GLN A 1 355 ? 1.866 -17.785 2.147 1.00 25.18 355 GLN A N 1
ATOM 2661 C CA . GLN A 1 355 ? 1.327 -16.595 2.702 1.00 20.12 355 GLN A CA 1
ATOM 2662 C C . GLN A 1 355 ? 0.774 -15.691 1.612 1.00 21.51 355 GLN A C 1
ATOM 2663 O O . GLN A 1 355 ? -0.081 -14.868 1.838 1.00 28.64 355 GLN A O 1
ATOM 2669 N N . ASP A 1 356 ? 1.205 -15.872 0.385 1.00 20.09 356 ASP A N 1
ATOM 2670 C CA . ASP A 1 356 ? 0.736 -15.012 -0.679 1.00 17.78 356 ASP A CA 1
ATOM 2671 C C . ASP A 1 356 ? 0.403 -15.794 -1.934 1.00 30.96 356 ASP A C 1
ATOM 2672 O O . ASP A 1 356 ? 1.025 -15.646 -2.974 1.00 21.21 356 ASP A O 1
ATOM 2677 N N . GLN A 1 357 ? -0.608 -16.629 -1.804 1.00 28.29 357 GLN A N 1
ATOM 2678 C CA . GLN A 1 357 ? -1.072 -17.453 -2.873 1.00 24.68 357 GLN A CA 1
ATOM 2679 C C . GLN A 1 357 ? -1.457 -16.604 -4.049 1.00 29.81 357 GLN A C 1
ATOM 2680 O O . GLN A 1 357 ? -1.974 -15.518 -3.959 1.00 27.14 357 GLN A O 1
ATOM 2686 N N . ARG A 1 358 ? -1.256 -17.104 -5.202 1.00 33.92 358 ARG A N 1
ATOM 2687 C CA . ARG A 1 358 ? -1.680 -16.282 -6.299 1.00 22.38 358 ARG A CA 1
ATOM 2688 C C . ARG A 1 358 ? -3.014 -16.830 -6.902 1.00 35.24 358 ARG A C 1
ATOM 2689 O O . ARG A 1 358 ? -3.308 -18.025 -6.781 1.00 33.40 358 ARG A O 1
ATOM 2697 N N . ASN A 1 359 ? -3.894 -15.955 -7.447 1.00 38.19 359 ASN A N 1
ATOM 2698 C CA . ASN A 1 359 ? -5.188 -16.390 -7.998 1.00 32.68 359 ASN A CA 1
ATOM 2699 C C . ASN A 1 359 ? -5.634 -15.607 -9.240 1.00 36.48 359 ASN A C 1
ATOM 2700 O O . ASN A 1 359 ? -5.117 -14.547 -9.567 1.00 25.73 359 ASN A O 1
ATOM 2705 N N . ILE A 1 360 ? -6.635 -16.139 -9.924 1.00 26.70 360 ILE A N 1
ATOM 2706 C CA . ILE A 1 360 ? -7.119 -15.566 -11.155 1.00 21.53 360 ILE A CA 1
ATOM 2707 C C . ILE A 1 360 ? -7.587 -14.132 -11.063 1.00 27.55 360 ILE A C 1
ATOM 2708 O O . ILE A 1 360 ? -7.771 -13.512 -12.093 1.00 26.99 360 ILE A O 1
ATOM 2713 N N . LEU A 1 361 ? -7.804 -13.621 -9.860 1.00 23.11 361 LEU A N 1
ATOM 2714 C CA . LEU A 1 361 ? -8.315 -12.276 -9.742 1.00 25.05 361 LEU A CA 1
ATOM 2715 C C . LEU A 1 361 ? -7.443 -11.260 -10.396 1.00 46.20 361 LEU A C 1
ATOM 2716 O O . LEU A 1 361 ? -7.929 -10.418 -11.177 1.00 51.23 361 LEU A O 1
ATOM 2721 N N . ASN A 1 362 ? -6.154 -11.410 -10.143 1.00 71.17 362 ASN A N 1
ATOM 2722 C CA . ASN A 1 362 ? -5.169 -10.543 -10.758 1.00 100.00 362 ASN A CA 1
ATOM 2723 C C . ASN A 1 362 ? -5.286 -9.081 -10.297 1.00 40.40 362 ASN A C 1
ATOM 2724 O O . ASN A 1 362 ? -5.132 -8.141 -11.079 1.00 70.81 362 ASN A O 1
ATOM 2729 N N . GLY A 1 363 ? -5.595 -8.886 -9.011 1.00 100.00 363 GLY A N 1
ATOM 2730 C CA . GLY A 1 363 ? -5.704 -7.532 -8.482 1.00 78.31 363 GLY A CA 1
ATOM 2731 C C . GLY A 1 363 ? -7.125 -7.071 -8.163 1.00 100.00 363 GLY A C 1
ATOM 2732 O O . GLY A 1 363 ? -7.370 -6.487 -7.104 1.00 100.00 363 GLY A O 1
ATOM 2733 N N . ARG A 1 364 ? -8.036 -7.323 -9.108 1.00 100.00 364 ARG A N 1
ATOM 2734 C CA . ARG A 1 364 ? -9.463 -6.963 -9.064 1.00 76.03 364 ARG A CA 1
ATOM 2735 C C . ARG A 1 364 ? -10.146 -6.857 -7.683 1.00 100.00 364 ARG A C 1
ATOM 2736 O O . ARG A 1 364 ? -10.909 -5.863 -7.454 1.00 47.72 364 ARG A O 1
ATOM 2745 N N . MET B 1 1 ? -43.061 -21.148 1.577 1.00 100.00 1 MET B N 1
ATOM 2746 C CA . MET B 1 1 ? -42.818 -19.770 1.966 1.00 70.87 1 MET B CA 1
ATOM 2747 C C . MET B 1 1 ? -42.260 -18.951 0.812 1.00 42.05 1 MET B C 1
ATOM 2748 O O . MET B 1 1 ? -41.331 -19.389 0.134 1.00 100.00 1 MET B O 1
ATOM 2753 N N . GLU B 1 2 ? -42.850 -17.765 0.598 1.00 52.44 2 GLU B N 1
ATOM 2754 C CA . GLU B 1 2 ? -42.455 -16.867 -0.479 1.00 48.41 2 GLU B CA 1
ATOM 2755 C C . GLU B 1 2 ? -41.468 -15.833 0.005 1.00 32.48 2 GLU B C 1
ATOM 2756 O O . GLU B 1 2 ? -41.851 -14.789 0.522 1.00 40.74 2 GLU B O 1
ATOM 2762 N N . ILE B 1 3 ? -40.201 -16.186 -0.126 1.00 31.63 3 ILE B N 1
ATOM 2763 C CA . ILE B 1 3 ? -39.106 -15.387 0.377 1.00 27.21 3 ILE B CA 1
ATOM 2764 C C . ILE B 1 3 ? -39.081 -13.984 -0.195 1.00 15.31 3 ILE B C 1
ATOM 2765 O O . ILE B 1 3 ? -39.006 -12.979 0.521 1.00 33.13 3 ILE B O 1
ATOM 2770 N N . PHE B 1 4 ? -39.128 -13.917 -1.517 1.00 19.74 4 PHE B N 1
ATOM 2771 C CA . PHE B 1 4 ? -39.073 -12.621 -2.151 1.00 18.22 4 PHE B CA 1
ATOM 2772 C C . PHE B 1 4 ? -40.216 -11.752 -1.689 1.00 30.66 4 PHE B C 1
ATOM 2773 O O . PHE B 1 4 ? -40.066 -10.551 -1.463 1.00 32.23 4 PHE B O 1
ATOM 2781 N N . LYS B 1 5 ? -41.355 -12.383 -1.474 1.00 40.47 5 LYS B N 1
ATOM 2782 C CA . LYS B 1 5 ? -42.486 -11.633 -0.994 1.00 33.39 5 LYS B CA 1
ATOM 2783 C C . LYS B 1 5 ? -42.248 -11.032 0.393 1.00 31.94 5 LYS B C 1
ATOM 2784 O O . LYS B 1 5 ? -42.498 -9.838 0.622 1.00 42.18 5 LYS B O 1
ATOM 2790 N N . TYR B 1 6 ? -41.718 -11.845 1.330 1.00 26.22 6 TYR B N 1
ATOM 2791 C CA . TYR B 1 6 ? -41.431 -11.316 2.655 1.00 31.09 6 TYR B CA 1
ATOM 2792 C C . TYR B 1 6 ? -40.307 -10.267 2.577 1.00 33.51 6 TYR B C 1
ATOM 2793 O O . TYR B 1 6 ? -40.363 -9.185 3.163 1.00 30.95 6 TYR B O 1
ATOM 2802 N N . MET B 1 7 ? -39.300 -10.556 1.764 1.00 32.58 7 MET B N 1
ATOM 2803 C CA . MET B 1 7 ? -38.196 -9.624 1.628 1.00 33.50 7 MET B CA 1
ATOM 2804 C C . MET B 1 7 ? -38.679 -8.285 1.142 1.00 29.02 7 MET B C 1
ATOM 2805 O O . MET B 1 7 ? -38.327 -7.235 1.663 1.00 28.77 7 MET B O 1
ATOM 2810 N N . GLU B 1 8 ? -39.485 -8.326 0.110 1.00 26.93 8 GLU B N 1
ATOM 2811 C CA . GLU B 1 8 ? -39.969 -7.086 -0.444 1.00 23.65 8 GLU B CA 1
ATOM 2812 C C . GLU B 1 8 ? -40.830 -6.301 0.532 1.00 32.63 8 GLU B C 1
ATOM 2813 O O . GLU B 1 8 ? -40.802 -5.068 0.597 1.00 29.23 8 GLU B O 1
ATOM 2819 N N . LYS B 1 9 ? -41.667 -7.037 1.233 1.00 46.37 9 LYS B N 1
ATOM 2820 C CA . LYS B 1 9 ? -42.571 -6.446 2.186 1.00 34.00 9 LYS B CA 1
ATOM 2821 C C . LYS B 1 9 ? -41.847 -5.485 3.112 1.00 44.94 9 LYS B C 1
ATOM 2822 O O . LYS B 1 9 ? -42.308 -4.391 3.351 1.00 35.01 9 LYS B O 1
ATOM 2828 N N . TYR B 1 10 ? -40.692 -5.865 3.633 1.00 31.05 10 TYR B N 1
ATOM 2829 C CA . TYR B 1 10 ? -39.974 -4.939 4.484 1.00 24.95 10 TYR B CA 1
ATOM 2830 C C . TYR B 1 10 ? -38.694 -4.389 3.845 1.00 48.53 10 TYR B C 1
ATOM 2831 O O . TYR B 1 10 ? -37.905 -3.733 4.504 1.00 30.65 10 TYR B O 1
ATOM 2840 N N . ASP B 1 11 ? -38.478 -4.677 2.570 1.00 30.97 11 ASP B N 1
ATOM 2841 C CA . ASP B 1 11 ? -37.290 -4.280 1.855 1.00 34.28 11 ASP B CA 1
ATOM 2842 C C . ASP B 1 11 ? -35.995 -4.814 2.460 1.00 30.62 11 ASP B C 1
ATOM 2843 O O . ASP B 1 11 ? -35.089 -4.045 2.783 1.00 23.53 11 ASP B O 1
ATOM 2848 N N . TYR B 1 12 ? -35.920 -6.136 2.638 1.00 26.83 12 TYR B N 1
ATOM 2849 C CA . TYR B 1 12 ? -34.711 -6.761 3.129 1.00 31.09 12 TYR B CA 1
ATOM 2850 C C . TYR B 1 12 ? -33.689 -6.691 2.027 1.00 20.90 12 TYR B C 1
ATOM 2851 O O . TYR B 1 12 ? -34.055 -6.877 0.863 1.00 21.19 12 TYR B O 1
ATOM 2860 N N . GLU B 1 13 ? -32.433 -6.497 2.410 1.00 26.52 13 GLU B N 1
ATOM 2861 C CA . GLU B 1 13 ? -31.345 -6.466 1.459 1.00 24.09 13 GLU B CA 1
ATOM 2862 C C . GLU B 1 13 ? -30.964 -7.840 0.997 1.00 22.58 13 GLU B C 1
ATOM 2863 O O . GLU B 1 13 ? -30.965 -8.111 -0.199 1.00 19.97 13 GLU B O 1
ATOM 2869 N N . GLN B 1 14 ? -30.561 -8.680 1.950 1.00 19.81 14 GLN B N 1
ATOM 2870 C CA . GLN B 1 14 ? -30.118 -9.990 1.535 1.00 18.21 14 GLN B CA 1
ATOM 2871 C C . GLN B 1 14 ? -30.515 -11.118 2.470 1.00 13.12 14 GLN B C 1
ATOM 2872 O O . GLN B 1 14 ? -30.653 -10.936 3.659 1.00 23.99 14 GLN B O 1
ATOM 2878 N N . LEU B 1 15 ? -30.564 -12.320 1.909 1.00 20.75 15 LEU B N 1
ATOM 2879 C CA . LEU B 1 15 ? -30.801 -13.532 2.654 1.00 18.63 15 LEU B CA 1
ATOM 2880 C C . LEU B 1 15 ? -29.762 -14.523 2.169 1.00 24.67 15 LEU B C 1
ATOM 2881 O O . LEU B 1 15 ? -29.716 -14.848 0.972 1.00 23.78 15 LEU B O 1
ATOM 2886 N N . VAL B 1 16 ? -28.864 -14.921 3.071 1.00 23.63 16 VAL B N 1
ATOM 2887 C CA . VAL B 1 16 ? -27.750 -15.776 2.661 1.00 19.25 16 VAL B CA 1
ATOM 2888 C C . VAL B 1 16 ? -27.778 -17.176 3.260 1.00 32.42 16 VAL B C 1
ATOM 2889 O O . VAL B 1 16 ? -27.561 -17.328 4.448 1.00 28.02 16 VAL B O 1
ATOM 2893 N N . PHE B 1 17 ? -27.933 -18.207 2.418 1.00 20.78 17 PHE B N 1
ATOM 2894 C CA . PHE B 1 17 ? -27.866 -19.596 2.863 1.00 23.03 17 PHE B CA 1
ATOM 2895 C C . PHE B 1 17 ? -26.449 -20.117 2.621 1.00 32.03 17 PHE B C 1
ATOM 2896 O O . PHE B 1 17 ? -25.970 -20.100 1.470 1.00 24.64 17 PHE B O 1
ATOM 2904 N N . CYS B 1 18 ? -25.818 -20.579 3.723 1.00 22.49 18 CYS B N 1
ATOM 2905 C CA . CYS B 1 18 ? -24.483 -21.166 3.755 1.00 21.06 18 CYS B CA 1
ATOM 2906 C C . CYS B 1 18 ? -24.576 -22.628 4.140 1.00 24.38 18 CYS B C 1
ATOM 2907 O O . CYS B 1 18 ? -25.232 -22.962 5.116 1.00 22.81 18 CYS B O 1
ATOM 2910 N N . GLN B 1 19 ? -23.924 -23.492 3.394 1.00 22.94 19 GLN B N 1
ATOM 2911 C CA . GLN B 1 19 ? -23.983 -24.904 3.669 1.00 17.17 19 GLN B CA 1
ATOM 2912 C C . GLN B 1 19 ? -22.597 -25.525 3.539 1.00 29.90 19 GLN B C 1
ATOM 2913 O O . GLN B 1 19 ? -21.820 -25.184 2.662 1.00 19.87 19 GLN B O 1
ATOM 2919 N N . ASP B 1 20 ? -22.288 -26.462 4.418 1.00 23.31 20 ASP B N 1
ATOM 2920 C CA . ASP B 1 20 ? -21.039 -27.196 4.341 1.00 15.75 20 ASP B CA 1
ATOM 2921 C C . ASP B 1 20 ? -21.261 -28.614 4.768 1.00 23.16 20 ASP B C 1
ATOM 2922 O O . ASP B 1 20 ? -21.416 -28.927 5.953 1.00 27.51 20 ASP B O 1
ATOM 2927 N N . GLU B 1 21 ? -21.376 -29.447 3.777 1.00 23.91 21 GLU B N 1
ATOM 2928 C CA . GLU B 1 21 ? -21.725 -30.797 4.037 1.00 33.00 21 GLU B CA 1
ATOM 2929 C C . GLU B 1 21 ? -20.819 -31.492 5.022 1.00 31.25 21 GLU B C 1
ATOM 2930 O O . GLU B 1 21 ? -21.241 -32.089 6.016 1.00 34.41 21 GLU B O 1
ATOM 2936 N N . ALA B 1 22 ? -19.554 -31.404 4.731 1.00 36.72 22 ALA B N 1
ATOM 2937 C CA . ALA B 1 22 ? -18.567 -32.034 5.574 1.00 25.24 22 ALA B CA 1
ATOM 2938 C C . ALA B 1 22 ? -18.781 -31.718 7.031 1.00 34.64 22 ALA B C 1
ATOM 2939 O O . ALA B 1 22 ? -18.617 -32.583 7.861 1.00 34.72 22 ALA B O 1
ATOM 2941 N N . SER B 1 23 ? -19.079 -30.463 7.348 1.00 23.75 23 SER B N 1
ATOM 2942 C CA . SER B 1 23 ? -19.188 -30.055 8.742 1.00 26.22 23 SER B CA 1
ATOM 2943 C C . SER B 1 23 ? -20.589 -30.123 9.256 1.00 25.39 23 SER B C 1
ATOM 2944 O O . SER B 1 23 ? -20.805 -29.997 10.450 1.00 24.06 23 SER B O 1
ATOM 2947 N N . GLY B 1 24 ? -21.526 -30.252 8.343 1.00 31.31 24 GLY B N 1
ATOM 2948 C CA . GLY B 1 24 ? -22.920 -30.269 8.717 1.00 22.00 24 GLY B CA 1
ATOM 2949 C C . GLY B 1 24 ? -23.467 -28.864 8.935 1.00 32.73 24 GLY B C 1
ATOM 2950 O O . GLY B 1 24 ? -24.560 -28.659 9.474 1.00 27.78 24 GLY B O 1
ATOM 2951 N N . LEU B 1 25 ? -22.701 -27.862 8.518 1.00 24.60 25 LEU B N 1
ATOM 2952 C CA . LEU B 1 25 ? -23.147 -26.470 8.646 1.00 17.49 25 LEU B CA 1
ATOM 2953 C C . LEU B 1 25 ? -24.401 -26.204 7.802 1.00 31.32 25 LEU B C 1
ATOM 2954 O O . LEU B 1 25 ? -24.457 -26.513 6.597 1.00 13.09 25 LEU B O 1
ATOM 2959 N N . LYS B 1 26 ? -25.405 -25.620 8.454 1.00 17.35 26 LYS B N 1
ATOM 2960 C CA . LYS B 1 26 ? -26.592 -25.136 7.793 1.00 15.18 26 LYS B CA 1
ATOM 2961 C C . LYS B 1 26 ? -26.905 -23.837 8.449 1.00 24.65 26 LYS B C 1
ATOM 2962 O O . LYS B 1 26 ? -27.199 -23.856 9.611 1.00 29.33 26 LYS B O 1
ATOM 2968 N N . ALA B 1 27 ? -26.734 -22.712 7.751 1.00 21.19 27 ALA B N 1
ATOM 2969 C CA . ALA B 1 27 ? -26.992 -21.435 8.379 1.00 21.43 27 ALA B CA 1
ATOM 2970 C C . ALA B 1 27 ? -27.610 -20.471 7.422 1.00 14.81 27 ALA B C 1
ATOM 2971 O O . ALA B 1 27 ? -27.384 -20.515 6.224 1.00 23.39 27 ALA B O 1
ATOM 2973 N N . VAL B 1 28 ? -28.311 -19.535 8.014 1.00 20.34 28 VAL B N 1
ATOM 2974 C CA . VAL B 1 28 ? -28.967 -18.483 7.278 1.00 19.75 28 VAL B CA 1
ATOM 2975 C C . VAL B 1 28 ? -28.562 -17.151 7.853 1.00 26.28 28 VAL B C 1
ATOM 2976 O O . VAL B 1 28 ? -28.688 -16.948 9.049 1.00 20.32 28 VAL B O 1
ATOM 2980 N N . ILE B 1 29 ? -28.002 -16.284 7.003 1.00 20.78 29 ILE B N 1
ATOM 2981 C CA . ILE B 1 29 ? -27.645 -14.943 7.397 1.00 26.99 29 ILE B CA 1
ATOM 2982 C C . ILE B 1 29 ? -28.613 -14.003 6.740 1.00 14.18 29 ILE B C 1
ATOM 2983 O O . ILE B 1 29 ? -28.737 -13.962 5.509 1.00 23.00 29 ILE B O 1
ATOM 2988 N N . ALA B 1 30 ? -29.329 -13.291 7.579 1.00 18.01 30 ALA B N 1
ATOM 2989 C CA . ALA B 1 30 ? -30.299 -12.329 7.110 1.00 21.39 30 ALA B CA 1
ATOM 2990 C C . ALA B 1 30 ? -29.776 -10.901 7.310 1.00 13.87 30 ALA B C 1
ATOM 2991 O O . ALA B 1 30 ? -29.333 -10.521 8.394 1.00 28.66 30 ALA B O 1
ATOM 2993 N N . ILE B 1 31 ? -29.836 -10.099 6.255 1.00 20.85 31 ILE B N 1
ATOM 2994 C CA . ILE B 1 31 ? -29.417 -8.712 6.334 1.00 19.13 31 ILE B CA 1
ATOM 2995 C C . ILE B 1 31 ? -30.574 -7.853 5.907 1.00 27.97 31 ILE B C 1
ATOM 2996 O O . ILE B 1 31 ? -30.951 -7.839 4.733 1.00 28.67 31 ILE B O 1
ATOM 3001 N N . HIS B 1 32 ? -31.152 -7.195 6.900 1.00 25.71 32 HIS B N 1
ATOM 3002 C CA . HIS B 1 32 ? -32.309 -6.359 6.713 1.00 30.34 32 HIS B CA 1
ATOM 3003 C C . HIS B 1 32 ? -31.970 -5.030 6.056 1.00 15.44 32 HIS B C 1
ATOM 3004 O O . HIS B 1 32 ? -32.407 -4.752 4.954 1.00 24.24 32 HIS B O 1
ATOM 3011 N N . ASP B 1 33 ? -31.232 -4.198 6.790 1.00 24.00 33 ASP B N 1
ATOM 3012 C CA . ASP B 1 33 ? -30.862 -2.881 6.332 1.00 21.85 33 ASP B CA 1
ATOM 3013 C C . ASP B 1 33 ? -29.441 -2.503 6.732 1.00 31.24 33 ASP B C 1
ATOM 3014 O O . ASP B 1 33 ? -29.066 -2.720 7.876 1.00 21.78 33 ASP B O 1
ATOM 3019 N N . THR B 1 34 ? -28.675 -1.905 5.794 1.00 26.14 34 THR B N 1
ATOM 3020 C CA . THR B 1 34 ? -27.317 -1.448 6.050 1.00 29.76 34 THR B CA 1
ATOM 3021 C C . THR B 1 34 ? -27.139 0.005 5.693 1.00 29.61 34 THR B C 1
ATOM 3022 O O . THR B 1 34 ? -26.053 0.466 5.361 1.00 22.69 34 THR B O 1
ATOM 3026 N N . THR B 1 35 ? -28.228 0.727 5.789 1.00 22.26 35 THR B N 1
ATOM 3027 C CA . THR B 1 35 ? -28.181 2.145 5.515 1.00 18.44 35 THR B CA 1
ATOM 3028 C C . THR B 1 35 ? -27.213 2.882 6.452 1.00 31.09 35 THR B C 1
ATOM 3029 O O . THR B 1 35 ? -26.445 3.756 6.054 1.00 22.20 35 THR B O 1
ATOM 3033 N N . LEU B 1 36 ? -27.276 2.594 7.742 1.00 26.64 36 LEU B N 1
ATOM 3034 C CA . LEU B 1 36 ? -26.430 3.329 8.688 1.00 20.31 36 LEU B CA 1
ATOM 3035 C C . LEU B 1 36 ? -25.031 2.794 8.782 1.00 14.69 36 LEU B C 1
ATOM 3036 O O . LEU B 1 36 ? -24.184 3.460 9.357 1.00 23.04 36 LEU B O 1
ATOM 3041 N N . GLY B 1 37 ? -24.825 1.552 8.321 1.00 22.37 37 GLY B N 1
ATOM 3042 C CA . GLY B 1 37 ? -23.521 0.911 8.443 1.00 14.14 37 GLY B CA 1
ATOM 3043 C C . GLY B 1 37 ? -23.640 -0.585 8.331 1.00 26.57 37 GLY B C 1
ATOM 3044 O O . GLY B 1 37 ? -24.699 -1.085 7.993 1.00 23.34 37 GLY B O 1
ATOM 3045 N N . PRO B 1 38 ? -22.546 -1.297 8.568 1.00 13.54 38 PRO B N 1
ATOM 3046 C CA . PRO B 1 38 ? -22.566 -2.737 8.487 1.00 26.86 38 PRO B CA 1
ATOM 3047 C C . PRO B 1 38 ? -23.616 -3.310 9.433 1.00 16.75 38 PRO B C 1
ATOM 3048 O O . PRO B 1 38 ? -23.904 -2.717 10.476 1.00 15.77 38 PRO B O 1
ATOM 3052 N N . ALA B 1 39 ? -24.155 -4.473 9.077 1.00 21.94 39 ALA B N 1
ATOM 3053 C CA . ALA B 1 39 ? -25.128 -5.122 9.896 1.00 20.77 39 ALA B CA 1
ATOM 3054 C C . ALA B 1 39 ? -24.464 -5.837 11.037 1.00 25.50 39 ALA B C 1
ATOM 3055 O O . ALA B 1 39 ? -23.515 -6.603 10.833 1.00 24.01 39 ALA B O 1
ATOM 3057 N N . LEU B 1 40 ? -24.953 -5.546 12.241 1.00 16.75 40 LEU B N 1
ATOM 3058 C CA . LEU B 1 40 ? -24.473 -6.223 13.414 1.00 14.51 40 LEU B CA 1
ATOM 3059 C C . LEU B 1 40 ? -25.611 -7.039 13.989 1.00 26.69 40 LEU B C 1
ATOM 3060 O O . LEU B 1 40 ? -26.694 -6.514 14.159 1.00 23.29 40 LEU B O 1
ATOM 3065 N N . GLY B 1 41 ? -25.354 -8.328 14.249 1.00 21.80 41 GLY B N 1
ATOM 3066 C CA . GLY B 1 41 ? -26.326 -9.238 14.819 1.00 31.33 41 GLY B CA 1
ATOM 3067 C C . GLY B 1 41 ? -25.724 -10.565 15.249 1.00 21.27 41 GLY B C 1
ATOM 3068 O O . GLY B 1 41 ? -24.915 -11.165 14.541 1.00 20.96 41 GLY B O 1
ATOM 3069 N N . GLY B 1 42 ? -26.183 -11.041 16.399 1.00 18.81 42 GLY B N 1
ATOM 3070 C CA . GLY B 1 42 ? -25.699 -12.294 16.953 1.00 14.50 42 GLY B CA 1
ATOM 3071 C C . GLY B 1 42 ? -26.007 -13.504 16.080 1.00 20.69 42 GLY B C 1
ATOM 3072 O O . GLY B 1 42 ? -26.887 -13.503 15.215 1.00 23.46 42 GLY B O 1
ATOM 3073 N N . ALA B 1 43 ? -25.245 -14.553 16.328 1.00 20.78 43 ALA B N 1
ATOM 3074 C CA . ALA B 1 43 ? -25.419 -15.809 15.649 1.00 20.85 43 ALA B CA 1
ATOM 3075 C C . ALA B 1 43 ? -26.081 -16.793 16.594 1.00 27.78 43 ALA B C 1
ATOM 3076 O O . ALA B 1 43 ? -25.539 -17.160 17.639 1.00 29.25 43 ALA B O 1
ATOM 3078 N N . ARG B 1 44 ? -27.234 -17.281 16.234 1.00 29.00 44 ARG B N 1
ATOM 3079 C CA . ARG B 1 44 ? -27.781 -18.255 17.123 1.00 28.20 44 ARG B CA 1
ATOM 3080 C C . ARG B 1 44 ? -27.882 -19.632 16.548 1.00 17.02 44 ARG B C 1
ATOM 3081 O O . ARG B 1 44 ? -28.084 -19.861 15.355 1.00 34.85 44 ARG B O 1
ATOM 3089 N N . MET B 1 45 ? -27.698 -20.566 17.452 1.00 23.02 45 MET B N 1
ATOM 3090 C CA . MET B 1 45 ? -27.776 -21.946 17.057 1.00 23.77 45 MET B CA 1
ATOM 3091 C C . MET B 1 45 ? -28.934 -22.635 17.766 1.00 36.78 45 MET B C 1
ATOM 3092 O O . MET B 1 45 ? -29.045 -22.573 18.985 1.00 26.54 45 MET B O 1
ATOM 3097 N N . TRP B 1 46 ? -29.841 -23.216 16.989 1.00 37.16 46 TRP B N 1
ATOM 3098 C CA . TRP B 1 46 ? -31.022 -23.811 17.574 1.00 38.11 46 TRP B CA 1
ATOM 3099 C C . TRP B 1 46 ? -31.642 -24.824 16.668 1.00 38.03 46 TRP B C 1
ATOM 3100 O O . TRP B 1 46 ? -31.445 -24.786 15.458 1.00 28.89 46 TRP B O 1
ATOM 3111 N N . THR B 1 47 ? -32.419 -25.709 17.288 1.00 39.46 47 THR B N 1
ATOM 3112 C CA . THR B 1 47 ? -33.114 -26.776 16.577 1.00 24.30 47 THR B CA 1
ATOM 3113 C C . THR B 1 47 ? -34.318 -26.278 15.878 1.00 28.15 47 THR B C 1
ATOM 3114 O O . THR B 1 47 ? -35.144 -25.523 16.435 1.00 28.96 47 THR B O 1
ATOM 3118 N N . TYR B 1 48 ? -34.406 -26.727 14.648 1.00 24.17 48 TYR B N 1
ATOM 3119 C CA . TYR B 1 48 ? -35.493 -26.352 13.789 1.00 41.10 48 TYR B CA 1
ATOM 3120 C C . TYR B 1 48 ? -35.987 -27.559 13.028 1.00 58.51 48 TYR B C 1
ATOM 3121 O O . TYR B 1 48 ? -35.240 -28.286 12.386 1.00 57.30 48 TYR B O 1
ATOM 3130 N N . ASN B 1 49 ? -37.272 -27.761 13.215 1.00 33.61 49 ASN B N 1
ATOM 3131 C CA . ASN B 1 49 ? -38.113 -28.776 12.659 1.00 39.90 49 ASN B CA 1
ATOM 3132 C C . ASN B 1 49 ? -38.323 -28.508 11.165 1.00 32.42 49 ASN B C 1
ATOM 3133 O O . ASN B 1 49 ? -38.106 -29.377 10.337 1.00 49.39 49 ASN B O 1
ATOM 3138 N N . ALA B 1 50 ? -38.734 -27.266 10.848 1.00 34.52 50 ALA B N 1
ATOM 3139 C CA . ALA B 1 50 ? -38.969 -26.788 9.493 1.00 49.64 50 ALA B CA 1
ATOM 3140 C C . ALA B 1 50 ? -37.938 -25.742 9.075 1.00 37.28 50 ALA B C 1
ATOM 3141 O O . ALA B 1 50 ? -37.625 -24.848 9.858 1.00 37.25 50 ALA B O 1
ATOM 3143 N N . GLU B 1 51 ? -37.481 -25.811 7.817 1.00 69.76 51 GLU B N 1
ATOM 3144 C CA . GLU B 1 51 ? -36.564 -24.808 7.268 1.00 40.25 51 GLU B CA 1
ATOM 3145 C C . GLU B 1 51 ? -37.204 -23.450 7.495 1.00 37.64 51 GLU B C 1
ATOM 3146 O O . GLU B 1 51 ? -36.623 -22.500 8.018 1.00 36.67 51 GLU B O 1
ATOM 3152 N N . GLU B 1 52 ? -38.458 -23.412 7.098 1.00 24.25 52 GLU B N 1
ATOM 3153 C CA . GLU B 1 52 ? -39.242 -22.218 7.144 1.00 27.69 52 GLU B CA 1
ATOM 3154 C C . GLU B 1 52 ? -39.202 -21.546 8.474 1.00 24.66 52 GLU B C 1
ATOM 3155 O O . GLU B 1 52 ? -39.240 -20.329 8.576 1.00 32.08 52 GLU B O 1
ATOM 3161 N N . GLU B 1 53 ? -39.110 -22.343 9.498 1.00 29.82 53 GLU B N 1
ATOM 3162 C CA . GLU B 1 53 ? -39.054 -21.789 10.826 1.00 36.79 53 GLU B CA 1
ATOM 3163 C C . GLU B 1 53 ? -37.821 -20.945 10.978 1.00 25.79 53 GLU B C 1
ATOM 3164 O O . GLU B 1 53 ? -37.869 -19.847 11.520 1.00 33.50 53 GLU B O 1
ATOM 3170 N N . ALA B 1 54 ? -36.702 -21.568 10.610 1.00 24.09 54 ALA B N 1
ATOM 3171 C CA . ALA B 1 54 ? -35.413 -20.944 10.737 1.00 25.61 54 ALA B CA 1
ATOM 3172 C C . ALA B 1 54 ? -35.344 -19.664 9.872 1.00 26.63 54 ALA B C 1
ATOM 3173 O O . ALA B 1 54 ? -35.024 -18.557 10.335 1.00 32.03 54 ALA B O 1
ATOM 3175 N N . ILE B 1 55 ? -35.786 -19.790 8.626 1.00 24.28 55 ILE B N 1
ATOM 3176 C CA . ILE B 1 55 ? -35.782 -18.678 7.720 1.00 16.95 55 ILE B CA 1
ATOM 3177 C C . ILE B 1 55 ? -36.545 -17.488 8.248 1.00 28.80 55 ILE B C 1
ATOM 3178 O O . ILE B 1 55 ? -36.122 -16.335 8.197 1.00 40.74 55 ILE B O 1
ATOM 3183 N N . GLU B 1 56 ? -37.682 -17.788 8.807 1.00 32.37 56 GLU B N 1
ATOM 3184 C CA . GLU B 1 56 ? -38.544 -16.752 9.330 1.00 31.17 56 GLU B CA 1
ATOM 3185 C C . GLU B 1 56 ? -37.939 -16.034 10.522 1.00 23.90 56 GLU B C 1
ATOM 3186 O O . GLU B 1 56 ? -38.045 -14.819 10.675 1.00 28.34 56 GLU B O 1
ATOM 3192 N N . ASP B 1 57 ? -37.371 -16.830 11.410 1.00 20.98 57 ASP B N 1
ATOM 3193 C CA . ASP B 1 57 ? -36.743 -16.322 12.601 1.00 16.86 57 ASP B CA 1
ATOM 3194 C C . ASP B 1 57 ? -35.613 -15.372 12.236 1.00 32.52 57 ASP B C 1
ATOM 3195 O O . ASP B 1 57 ? -35.449 -14.277 12.803 1.00 28.51 57 ASP B O 1
ATOM 3200 N N . ALA B 1 58 ? -34.798 -15.841 11.291 1.00 18.48 58 ALA B N 1
ATOM 3201 C CA . ALA B 1 58 ? -33.666 -15.048 10.859 1.00 35.53 58 ALA B CA 1
ATOM 3202 C C . ALA B 1 58 ? -34.124 -13.665 10.400 1.00 23.03 58 ALA B C 1
ATOM 3203 O O . ALA B 1 58 ? -33.669 -12.613 10.893 1.00 30.48 58 ALA B O 1
ATOM 3205 N N . LEU B 1 59 ? -35.103 -13.692 9.482 1.00 21.20 59 LEU B N 1
ATOM 3206 C CA . LEU B 1 59 ? -35.689 -12.512 8.898 1.00 21.32 59 LEU B CA 1
ATOM 3207 C C . LEU B 1 59 ? -36.201 -11.603 9.960 1.00 28.20 59 LEU B C 1
ATOM 3208 O O . LEU B 1 59 ? -36.008 -10.393 9.997 1.00 28.53 59 LEU B O 1
ATOM 3213 N N . ARG B 1 60 ? -36.878 -12.238 10.856 1.00 30.64 60 ARG B N 1
ATOM 3214 C CA . ARG B 1 60 ? -37.520 -11.560 11.937 1.00 27.61 60 ARG B CA 1
ATOM 3215 C C . ARG B 1 60 ? -36.560 -10.871 12.887 1.00 35.24 60 ARG B C 1
ATOM 3216 O O . ARG B 1 60 ? -36.733 -9.716 13.273 1.00 18.12 60 ARG B O 1
ATOM 3224 N N . LEU B 1 61 ? -35.579 -11.636 13.346 1.00 22.53 61 LEU B N 1
ATOM 3225 C CA . LEU B 1 61 ? -34.602 -11.113 14.255 1.00 19.81 61 LEU B CA 1
ATOM 3226 C C . LEU B 1 61 ? -33.730 -10.007 13.608 1.00 25.70 61 LEU B C 1
ATOM 3227 O O . LEU B 1 61 ? -33.393 -8.993 14.238 1.00 27.82 61 LEU B O 1
ATOM 3232 N N . ALA B 1 62 ? -33.364 -10.207 12.330 1.00 22.13 62 ALA B N 1
ATOM 3233 C CA . ALA B 1 62 ? -32.540 -9.200 11.659 1.00 31.69 62 ALA B CA 1
ATOM 3234 C C . ALA B 1 62 ? -33.239 -7.860 11.611 1.00 21.90 62 ALA B C 1
ATOM 3235 O O . ALA B 1 62 ? -32.682 -6.818 11.886 1.00 26.43 62 ALA B O 1
ATOM 3237 N N . ARG B 1 63 ? -34.529 -7.904 11.276 1.00 29.22 63 ARG B N 1
ATOM 3238 C CA . ARG B 1 63 ? -35.273 -6.664 11.222 1.00 14.94 63 ARG B CA 1
ATOM 3239 C C . ARG B 1 63 ? -35.281 -5.927 12.565 1.00 24.65 63 ARG B C 1
ATOM 3240 O O . ARG B 1 63 ? -35.157 -4.688 12.662 1.00 34.15 63 ARG B O 1
ATOM 3248 N N . GLY B 1 64 ? -35.344 -6.717 13.624 1.00 38.78 64 GLY B N 1
ATOM 3249 C CA . GLY B 1 64 ? -35.345 -6.169 14.969 1.00 23.78 64 GLY B CA 1
ATOM 3250 C C . GLY B 1 64 ? -34.049 -5.468 15.307 1.00 34.81 64 GLY B C 1
ATOM 3251 O O . GLY B 1 64 ? -34.054 -4.453 16.004 1.00 30.77 64 GLY B O 1
ATOM 3252 N N . MET B 1 65 ? -32.941 -6.045 14.841 1.00 25.22 65 MET B N 1
ATOM 3253 C CA . MET B 1 65 ? -31.663 -5.449 15.081 1.00 32.48 65 MET B CA 1
ATOM 3254 C C . MET B 1 65 ? -31.585 -4.104 14.378 1.00 9.54 65 MET B C 1
ATOM 3255 O O . MET B 1 65 ? -30.940 -3.196 14.890 1.00 24.87 65 MET B O 1
ATOM 3260 N N . THR B 1 66 ? -32.206 -3.996 13.187 1.00 20.37 66 THR B N 1
ATOM 3261 C CA . THR B 1 66 ? -32.185 -2.711 12.498 1.00 17.28 66 THR B CA 1
ATOM 3262 C C . THR B 1 66 ? -32.680 -1.642 13.450 1.00 30.94 66 THR B C 1
ATOM 3263 O O . THR B 1 66 ? -32.016 -0.598 13.668 1.00 24.73 66 THR B O 1
ATOM 3267 N N . TYR B 1 67 ? -33.850 -1.918 14.045 1.00 36.54 67 TYR B N 1
ATOM 3268 C CA . TYR B 1 67 ? -34.511 -0.980 14.963 1.00 21.16 67 TYR B CA 1
ATOM 3269 C C . TYR B 1 67 ? -33.733 -0.722 16.214 1.00 19.58 67 TYR B C 1
ATOM 3270 O O . TYR B 1 67 ? -33.599 0.404 16.675 1.00 25.42 67 TYR B O 1
ATOM 3279 N N . LYS B 1 68 ? -33.235 -1.792 16.783 1.00 18.33 68 LYS B N 1
ATOM 3280 C CA . LYS B 1 68 ? -32.481 -1.684 18.011 1.00 30.09 68 LYS B CA 1
ATOM 3281 C C . LYS B 1 68 ? -31.197 -0.860 17.878 1.00 21.68 68 LYS B C 1
ATOM 3282 O O . LYS B 1 68 ? -30.859 -0.024 18.726 1.00 25.74 68 LYS B O 1
ATOM 3288 N N . ASN B 1 69 ? -30.450 -1.131 16.809 1.00 24.72 69 ASN B N 1
ATOM 3289 C CA . ASN B 1 69 ? -29.189 -0.448 16.581 1.00 16.55 69 ASN B CA 1
ATOM 3290 C C . ASN B 1 69 ? -29.426 1.025 16.281 1.00 16.14 69 ASN B C 1
ATOM 3291 O O . ASN B 1 69 ? -28.810 1.929 16.855 1.00 21.95 69 ASN B O 1
ATOM 3296 N N . ALA B 1 70 ? -30.405 1.269 15.422 1.00 18.84 70 ALA B N 1
ATOM 3297 C CA . ALA B 1 70 ? -30.727 2.638 15.087 1.00 20.94 70 ALA B CA 1
ATOM 3298 C C . ALA B 1 70 ? -31.087 3.432 16.320 1.00 27.55 70 ALA B C 1
ATOM 3299 O O . ALA B 1 70 ? -30.429 4.415 16.657 1.00 29.50 70 ALA B O 1
ATOM 3301 N N . ALA B 1 71 ? -32.138 2.960 17.007 1.00 34.71 71 ALA B N 1
ATOM 3302 C CA . ALA B 1 71 ? -32.641 3.606 18.209 1.00 19.40 71 ALA B CA 1
ATOM 3303 C C . ALA B 1 71 ? -31.555 3.810 19.228 1.00 22.18 71 ALA B C 1
ATOM 3304 O O . ALA B 1 71 ? -31.549 4.790 19.965 1.00 28.70 71 ALA B O 1
ATOM 3306 N N . ALA B 1 72 ? -30.619 2.877 19.261 1.00 22.12 72 ALA B N 1
ATOM 3307 C CA . ALA B 1 72 ? -29.527 2.952 20.214 1.00 21.65 72 ALA B CA 1
ATOM 3308 C C . ALA B 1 72 ? -28.521 4.031 19.864 1.00 33.76 72 ALA B C 1
ATOM 3309 O O . ALA B 1 72 ? -27.574 4.265 20.602 1.00 23.74 72 ALA B O 1
ATOM 3311 N N . GLY B 1 73 ? -28.712 4.653 18.715 1.00 28.03 73 GLY B N 1
ATOM 3312 C CA . GLY B 1 73 ? -27.819 5.689 18.256 1.00 27.90 73 GLY B CA 1
ATOM 3313 C C . GLY B 1 73 ? -26.562 5.166 17.567 1.00 36.56 73 GLY B C 1
ATOM 3314 O O . GLY B 1 73 ? -25.615 5.910 17.361 1.00 25.20 73 GLY B O 1
ATOM 3315 N N . LEU B 1 74 ? -26.547 3.894 17.216 1.00 26.54 74 LEU B N 1
ATOM 3316 C CA . LEU B 1 74 ? -25.353 3.311 16.635 1.00 27.18 74 LEU B CA 1
ATOM 3317 C C . LEU B 1 74 ? -25.337 3.451 15.131 1.00 29.20 74 LEU B C 1
ATOM 3318 O O . LEU B 1 74 ? -26.378 3.533 14.487 1.00 22.41 74 LEU B O 1
ATOM 3323 N N . ASN B 1 75 ? -24.131 3.434 14.573 1.00 19.18 75 ASN B N 1
ATOM 3324 C CA . ASN B 1 75 ? -23.967 3.495 13.128 1.00 19.55 75 ASN B CA 1
ATOM 3325 C C . ASN B 1 75 ? -23.762 2.100 12.586 1.00 25.42 75 ASN B C 1
ATOM 3326 O O . ASN B 1 75 ? -22.701 1.775 12.059 1.00 17.92 75 ASN B O 1
ATOM 3331 N N . LEU B 1 76 ? -24.798 1.279 12.754 1.00 23.84 76 LEU B N 1
ATOM 3332 C CA . LEU B 1 76 ? -24.787 -0.096 12.317 1.00 20.31 76 LEU B CA 1
ATOM 3333 C C . LEU B 1 76 ? -26.167 -0.451 11.864 1.00 23.20 76 LEU B C 1
ATOM 3334 O O . LEU B 1 76 ? -27.107 0.085 12.413 1.00 26.97 76 LEU B O 1
ATOM 3339 N N . GLY B 1 77 ? -26.279 -1.353 10.893 1.00 22.72 77 GLY B N 1
ATOM 3340 C CA . GLY B 1 77 ? -27.549 -1.851 10.378 1.00 28.64 77 GLY B CA 1
ATOM 3341 C C . GLY B 1 77 ? -28.019 -3.115 11.111 1.00 15.84 77 GLY B C 1
ATOM 3342 O O . GLY B 1 77 ? -27.487 -3.477 12.162 1.00 19.99 77 GLY B O 1
ATOM 3343 N N . GLY B 1 78 ? -29.016 -3.805 10.561 1.00 24.34 78 GLY B N 1
ATOM 3344 C CA . GLY B 1 78 ? -29.532 -4.965 11.253 1.00 21.80 78 GLY B CA 1
ATOM 3345 C C . GLY B 1 78 ? -29.355 -6.272 10.510 1.00 20.32 78 GLY B C 1
ATOM 3346 O O . GLY B 1 78 ? -29.739 -6.407 9.352 1.00 18.48 78 GLY B O 1
ATOM 3347 N N . GLY B 1 79 ? -28.781 -7.251 11.212 1.00 20.37 79 GLY B N 1
ATOM 3348 C CA . GLY B 1 79 ? -28.562 -8.558 10.617 1.00 18.06 79 GLY B CA 1
ATOM 3349 C C . GLY B 1 79 ? -28.660 -9.637 11.688 1.00 31.28 79 GLY B C 1
ATOM 3350 O O . GLY B 1 79 ? -28.724 -9.345 12.881 1.00 22.61 79 GLY B O 1
ATOM 3351 N N . LYS B 1 80 ? -28.628 -10.884 11.260 1.00 24.38 80 LYS B N 1
ATOM 3352 C CA . LYS B 1 80 ? -28.705 -11.981 12.178 1.00 23.50 80 LYS B CA 1
ATOM 3353 C C . LYS B 1 80 ? -28.371 -13.296 11.522 1.00 24.90 80 LYS B C 1
ATOM 3354 O O . LYS B 1 80 ? -28.804 -13.540 10.397 1.00 23.77 80 LYS B O 1
ATOM 3360 N N . THR B 1 81 ? -27.690 -14.176 12.262 1.00 21.94 81 THR B N 1
ATOM 3361 C CA . THR B 1 81 ? -27.433 -15.522 11.769 1.00 22.09 81 THR B CA 1
ATOM 3362 C C . THR B 1 81 ? -28.201 -16.582 12.549 1.00 33.41 81 THR B C 1
ATOM 3363 O O . THR B 1 81 ? -28.279 -16.575 13.779 1.00 26.38 81 THR B O 1
ATOM 3367 N N . VAL B 1 82 ? -28.744 -17.532 11.811 1.00 22.75 82 VAL B N 1
ATOM 3368 C CA . VAL B 1 82 ? -29.423 -18.666 12.394 1.00 21.20 82 VAL B CA 1
ATOM 3369 C C . VAL B 1 82 ? -28.720 -19.936 11.954 1.00 14.93 82 VAL B C 1
ATOM 3370 O O . VAL B 1 82 ? -28.642 -20.270 10.749 1.00 31.74 82 VAL B O 1
ATOM 3374 N N . ILE B 1 83 ? -28.170 -20.663 12.936 1.00 25.07 83 ILE B N 1
ATOM 3375 C CA . ILE B 1 83 ? -27.500 -21.890 12.597 1.00 16.62 83 ILE B CA 1
ATOM 3376 C C . ILE B 1 83 ? -28.424 -23.028 12.976 1.00 32.10 83 ILE B C 1
ATOM 3377 O O . ILE B 1 83 ? -28.877 -23.121 14.115 1.00 25.30 83 ILE B O 1
ATOM 3382 N N . ILE B 1 84 ? -28.812 -23.832 12.005 1.00 22.78 84 ILE B N 1
ATOM 3383 C CA . ILE B 1 84 ? -29.744 -24.906 12.329 1.00 33.70 84 ILE B CA 1
ATOM 3384 C C . ILE B 1 84 ? -29.080 -26.104 12.963 1.00 26.38 84 ILE B C 1
ATOM 3385 O O . ILE B 1 84 ? -28.352 -26.827 12.293 1.00 23.36 84 ILE B O 1
ATOM 3390 N N . GLY B 1 85 ? -29.317 -26.337 14.259 1.00 22.90 85 GLY B N 1
ATOM 3391 C CA . GLY B 1 85 ? -28.708 -27.506 14.876 1.00 25.55 85 GLY B CA 1
ATOM 3392 C C . GLY B 1 85 ? -28.820 -27.470 16.383 1.00 34.78 85 GLY B C 1
ATOM 3393 O O . GLY B 1 85 ? -29.196 -26.425 16.931 1.00 32.70 85 GLY B O 1
ATOM 3394 N N . ASP B 1 86 ? -28.505 -28.636 17.012 1.00 40.81 86 ASP B N 1
ATOM 3395 C CA . ASP B 1 86 ? -28.551 -28.818 18.462 1.00 28.98 86 ASP B CA 1
ATOM 3396 C C . ASP B 1 86 ? -27.266 -28.318 19.095 1.00 24.48 86 ASP B C 1
ATOM 3397 O O . ASP B 1 86 ? -26.200 -28.921 18.953 1.00 29.93 86 ASP B O 1
ATOM 3402 N N . PRO B 1 87 ? -27.390 -27.198 19.778 1.00 31.01 87 PRO B N 1
ATOM 3403 C CA . PRO B 1 87 ? -26.254 -26.570 20.413 1.00 28.86 87 PRO B CA 1
ATOM 3404 C C . PRO B 1 87 ? -25.622 -27.487 21.421 1.00 46.24 87 PRO B C 1
ATOM 3405 O O . PRO B 1 87 ? -24.408 -27.523 21.602 1.00 36.43 87 PRO B O 1
ATOM 3409 N N . PHE B 1 88 ? -26.469 -28.258 22.075 1.00 44.78 88 PHE B N 1
ATOM 3410 C CA . PHE B 1 88 ? -25.975 -29.184 23.061 1.00 44.63 88 PHE B CA 1
ATOM 3411 C C . PHE B 1 88 ? -25.247 -30.341 22.452 1.00 28.65 88 PHE B C 1
ATOM 3412 O O . PHE B 1 88 ? -24.368 -30.952 23.097 1.00 60.08 88 PHE B O 1
ATOM 3420 N N . ALA B 1 89 ? -25.645 -30.731 21.234 1.00 52.11 89 ALA B N 1
ATOM 3421 C CA . ALA B 1 89 ? -25.032 -31.950 20.731 1.00 40.54 89 ALA B CA 1
ATOM 3422 C C . ALA B 1 89 ? -24.346 -31.871 19.368 1.00 49.81 89 ALA B C 1
ATOM 3423 O O . ALA B 1 89 ? -23.582 -32.774 18.978 1.00 46.84 89 ALA B O 1
ATOM 3425 N N . ASP B 1 90 ? -24.681 -30.833 18.595 1.00 40.74 90 ASP B N 1
ATOM 3426 C CA . ASP B 1 90 ? -24.213 -30.795 17.234 1.00 34.06 90 ASP B CA 1
ATOM 3427 C C . ASP B 1 90 ? -22.915 -30.024 16.925 1.00 34.04 90 ASP B C 1
ATOM 3428 O O . ASP B 1 90 ? -22.384 -30.100 15.850 1.00 32.28 90 ASP B O 1
ATOM 3433 N N . LYS B 1 91 ? -22.422 -29.239 17.856 1.00 31.25 91 LYS B N 1
ATOM 3434 C CA . LYS B 1 91 ? -21.254 -28.437 17.554 1.00 21.91 91 LYS B CA 1
ATOM 3435 C C . LYS B 1 91 ? -19.961 -29.150 17.224 1.00 29.80 91 LYS B C 1
ATOM 3436 O O . LYS B 1 91 ? -19.707 -30.272 17.686 1.00 40.62 91 LYS B O 1
ATOM 3442 N N . ASN B 1 92 ? -19.178 -28.480 16.389 1.00 31.61 92 ASN B N 1
ATOM 3443 C CA . ASN B 1 92 ? -17.830 -28.908 16.012 1.00 28.59 92 ASN B CA 1
ATOM 3444 C C . ASN B 1 92 ? -16.997 -27.698 15.582 1.00 43.44 92 ASN B C 1
ATOM 3445 O O . ASN B 1 92 ? -17.559 -26.613 15.366 1.00 25.73 92 ASN B O 1
ATOM 3450 N N . GLU B 1 93 ? -15.661 -27.870 15.510 1.00 17.29 93 GLU B N 1
ATOM 3451 C CA . GLU B 1 93 ? -14.731 -26.812 15.116 1.00 30.48 93 GLU B CA 1
ATOM 3452 C C . GLU B 1 93 ? -14.933 -26.383 13.662 1.00 20.59 93 GLU B C 1
ATOM 3453 O O . GLU B 1 93 ? -15.011 -25.214 13.334 1.00 28.12 93 GLU B O 1
ATOM 3459 N N . ASP B 1 94 ? -14.955 -27.379 12.812 1.00 21.21 94 ASP B N 1
ATOM 3460 C CA . ASP B 1 94 ? -15.022 -27.263 11.388 1.00 21.48 94 ASP B CA 1
ATOM 3461 C C . ASP B 1 94 ? -16.206 -26.412 10.924 1.00 39.63 94 ASP B C 1
ATOM 3462 O O . ASP B 1 94 ? -16.069 -25.601 10.014 1.00 23.89 94 ASP B O 1
ATOM 3467 N N . MET B 1 95 ? -17.356 -26.545 11.578 1.00 20.46 95 MET B N 1
ATOM 3468 C CA . MET B 1 95 ? -18.509 -25.797 11.187 1.00 19.10 95 MET B CA 1
ATOM 3469 C C . MET B 1 95 ? -18.384 -24.284 11.404 1.00 18.51 95 MET B C 1
ATOM 3470 O O . MET B 1 95 ? -18.929 -23.471 10.674 1.00 20.60 95 MET B O 1
ATOM 3475 N N . PHE B 1 96 ? -17.709 -23.914 12.458 1.00 18.18 96 PHE B N 1
ATOM 3476 C CA . PHE B 1 96 ? -17.492 -22.518 12.790 1.00 19.68 96 PHE B CA 1
ATOM 3477 C C . PHE B 1 96 ? -16.404 -21.923 11.927 1.00 20.00 96 PHE B C 1
ATOM 3478 O O . PHE B 1 96 ? -16.474 -20.769 11.589 1.00 23.70 96 PHE B O 1
ATOM 3486 N N . ARG B 1 97 ? -15.419 -22.749 11.530 1.00 20.50 97 ARG B N 1
ATOM 3487 C CA . ARG B 1 97 ? -14.393 -22.298 10.601 1.00 22.06 97 ARG B CA 1
ATOM 3488 C C . ARG B 1 97 ? -15.072 -21.970 9.271 1.00 24.18 97 ARG B C 1
ATOM 3489 O O . ARG B 1 97 ? -14.823 -20.946 8.684 1.00 24.52 97 ARG B O 1
ATOM 3497 N N . ALA B 1 98 ? -15.964 -22.851 8.801 1.00 18.13 98 ALA B N 1
ATOM 3498 C CA . ALA B 1 98 ? -16.649 -22.622 7.560 1.00 18.20 98 ALA B CA 1
ATOM 3499 C C . ALA B 1 98 ? -17.493 -21.368 7.600 1.00 17.91 98 ALA B C 1
ATOM 3500 O O . ALA B 1 98 ? -17.454 -20.559 6.674 1.00 25.71 98 ALA B O 1
ATOM 3502 N N . LEU B 1 99 ? -18.303 -21.242 8.647 1.00 19.64 99 LEU B N 1
ATOM 3503 C CA . LEU B 1 99 ? -19.146 -20.076 8.786 1.00 21.28 99 LEU B CA 1
ATOM 3504 C C . LEU B 1 99 ? -18.307 -18.796 8.779 1.00 22.66 99 LEU B C 1
ATOM 3505 O O . LEU B 1 99 ? -18.690 -17.796 8.207 1.00 22.19 99 LEU B O 1
ATOM 3510 N N . GLY B 1 100 ? -17.169 -18.851 9.463 1.00 15.90 100 GLY B N 1
ATOM 3511 C CA . GLY B 1 100 ? -16.256 -17.739 9.557 1.00 15.70 100 GLY B CA 1
ATOM 3512 C C . GLY B 1 100 ? -15.796 -17.312 8.180 1.00 19.47 100 GLY B C 1
ATOM 3513 O O . GLY B 1 100 ? -15.741 -16.143 7.889 1.00 15.41 100 GLY B O 1
ATOM 3514 N N . ARG B 1 101 ? -15.529 -18.280 7.331 1.00 12.94 101 ARG B N 1
ATOM 3515 C CA . ARG B 1 101 ? -15.132 -18.011 5.978 1.00 13.01 101 ARG B CA 1
ATOM 3516 C C . ARG B 1 101 ? -16.261 -17.379 5.178 1.00 22.74 101 ARG B C 1
ATOM 3517 O O . ARG B 1 101 ? -16.071 -16.433 4.426 1.00 25.53 101 ARG B O 1
ATOM 3525 N N . PHE B 1 102 ? -17.462 -17.873 5.341 1.00 18.20 102 PHE B N 1
ATOM 3526 C CA . PHE B 1 102 ? -18.554 -17.262 4.628 1.00 12.62 102 PHE B CA 1
ATOM 3527 C C . PHE B 1 102 ? -18.722 -15.824 5.062 1.00 25.39 102 PHE B C 1
ATOM 3528 O O . PHE B 1 102 ? -19.079 -14.962 4.279 1.00 15.81 102 PHE B O 1
ATOM 3536 N N . ILE B 1 103 ? -18.518 -15.573 6.339 1.00 18.54 103 ILE B N 1
ATOM 3537 C CA . ILE B 1 103 ? -18.671 -14.236 6.848 1.00 14.51 103 ILE B CA 1
ATOM 3538 C C . ILE B 1 103 ? -17.579 -13.304 6.297 1.00 18.95 103 ILE B C 1
ATOM 3539 O O . ILE B 1 103 ? -17.815 -12.146 5.947 1.00 17.17 103 ILE B O 1
ATOM 3544 N N . GLN B 1 104 ? -16.372 -13.816 6.199 1.00 16.22 104 GLN B N 1
ATOM 3545 C CA . GLN B 1 104 ? -15.274 -13.053 5.641 1.00 12.57 104 GLN B CA 1
ATOM 3546 C C . GLN B 1 104 ? -15.599 -12.722 4.188 1.00 20.87 104 GLN B C 1
ATOM 3547 O O . GLN B 1 104 ? -15.237 -11.676 3.665 1.00 17.82 104 GLN B O 1
ATOM 3553 N N . GLY B 1 105 ? -16.315 -13.644 3.550 1.00 19.48 105 GLY B N 1
ATOM 3554 C CA . GLY B 1 105 ? -16.736 -13.500 2.161 1.00 11.16 105 GLY B CA 1
ATOM 3555 C C . GLY B 1 105 ? -17.835 -12.457 1.947 1.00 17.47 105 GLY B C 1
ATOM 3556 O O . GLY B 1 105 ? -18.206 -12.208 0.839 1.00 25.11 105 GLY B O 1
ATOM 3557 N N . LEU B 1 106 ? -18.363 -11.872 3.006 1.00 15.97 106 LEU B N 1
ATOM 3558 C CA . LEU B 1 106 ? -19.372 -10.834 2.876 1.00 14.33 106 LEU B CA 1
ATOM 3559 C C . LEU B 1 106 ? -18.712 -9.476 3.050 1.00 21.03 106 LEU B C 1
ATOM 3560 O O . LEU B 1 106 ? -19.356 -8.451 2.959 1.00 21.72 106 LEU B O 1
ATOM 3565 N N . ASN B 1 107 ? -17.415 -9.515 3.375 1.00 18.55 107 ASN B N 1
ATOM 3566 C CA . ASN B 1 107 ? -16.531 -8.363 3.451 1.00 26.47 107 ASN B CA 1
ATOM 3567 C C . ASN B 1 107 ? -16.992 -7.164 4.264 1.00 32.90 107 ASN B C 1
ATOM 3568 O O . ASN B 1 107 ? -16.868 -6.029 3.809 1.00 17.69 107 ASN B O 1
ATOM 3573 N N . GLY B 1 108 ? -17.434 -7.380 5.489 1.00 20.40 108 GLY B N 1
ATOM 3574 C CA . GLY B 1 108 ? -17.773 -6.246 6.313 1.00 15.13 108 GLY B CA 1
ATOM 3575 C C . GLY B 1 108 ? -19.225 -5.822 6.241 1.00 12.99 108 GLY B C 1
ATOM 3576 O O . GLY B 1 108 ? -19.629 -4.970 7.008 1.00 21.69 108 GLY B O 1
ATOM 3577 N N . ARG B 1 109 ? -20.011 -6.417 5.342 1.00 8.74 109 ARG B N 1
ATOM 3578 C CA . ARG B 1 109 ? -21.441 -6.094 5.292 1.00 13.08 109 ARG B CA 1
ATOM 3579 C C . ARG B 1 109 ? -22.167 -6.657 6.507 1.00 30.14 109 ARG B C 1
ATOM 3580 O O . ARG B 1 109 ? -23.266 -6.246 6.890 1.00 20.67 109 ARG B O 1
ATOM 3588 N N . TYR B 1 110 ? -21.516 -7.615 7.219 1.00 17.74 110 TYR B N 1
ATOM 3589 C CA . TYR B 1 110 ? -22.074 -8.289 8.365 1.00 21.07 110 TYR B CA 1
ATOM 3590 C C . TYR B 1 11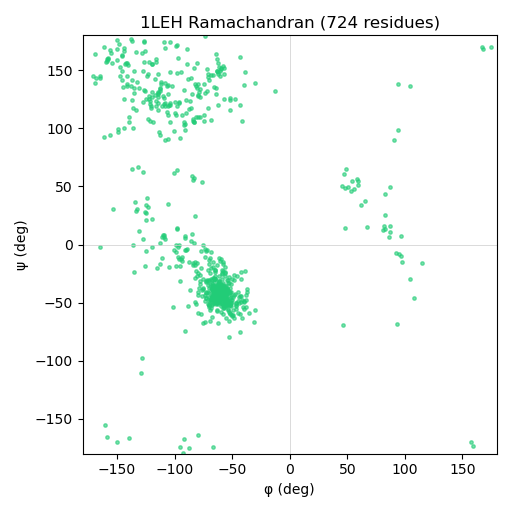0 ? -21.076 -8.625 9.488 1.00 18.57 110 TYR B C 1
ATOM 3591 O O . TYR B 1 110 ? -20.016 -9.231 9.258 1.00 21.85 110 TYR B O 1
ATOM 3600 N N . ILE B 1 111 ? -21.418 -8.157 10.689 1.00 16.23 111 ILE B N 1
ATOM 3601 C CA . ILE B 1 111 ? -20.570 -8.442 11.831 1.00 19.74 111 ILE B CA 1
ATOM 3602 C C . ILE B 1 111 ? -21.317 -9.359 12.785 1.00 23.95 111 ILE B C 1
ATOM 3603 O O . ILE B 1 111 ? -22.451 -9.082 13.115 1.00 23.82 111 ILE B O 1
ATOM 3608 N N . THR B 1 112 ? -20.677 -10.432 13.295 1.00 21.00 112 THR B N 1
ATOM 3609 C CA . THR B 1 112 ? -21.338 -11.380 14.193 1.00 20.40 112 THR B CA 1
ATOM 3610 C C . THR B 1 112 ? -20.958 -11.246 15.689 1.00 28.96 112 THR B C 1
ATOM 3611 O O . THR B 1 112 ? -20.104 -10.457 16.063 1.00 19.23 112 THR B O 1
ATOM 3615 N N . ALA B 1 113 ? -21.619 -12.013 16.549 1.00 23.99 113 ALA B N 1
ATOM 3616 C CA . ALA B 1 113 ? -21.439 -12.008 17.980 1.00 22.08 113 ALA B CA 1
ATOM 3617 C C . ALA B 1 113 ? -22.163 -13.192 18.565 1.00 31.06 113 ALA B C 1
ATOM 3618 O O . ALA B 1 113 ? -23.071 -13.773 17.926 1.00 21.28 113 ALA B O 1
ATOM 3620 N N . GLU B 1 114 ? -21.830 -13.540 19.822 1.00 28.81 114 GLU B N 1
ATOM 3621 C CA . GLU B 1 114 ? -22.514 -14.616 20.548 1.00 35.04 114 GLU B CA 1
ATOM 3622 C C . GLU B 1 114 ? -24.039 -14.417 20.795 1.00 24.95 114 GLU B C 1
ATOM 3623 O O . GLU B 1 114 ? -24.542 -13.289 20.861 1.00 31.15 114 GLU B O 1
ATOM 3629 N N . ASP B 1 115 ? -24.753 -15.548 20.921 1.00 32.65 115 ASP B N 1
ATOM 3630 C CA . ASP B 1 115 ? -26.211 -15.442 21.166 1.00 31.53 115 ASP B CA 1
ATOM 3631 C C . ASP B 1 115 ? -26.743 -16.745 21.735 1.00 27.49 115 ASP B C 1
ATOM 3632 O O . ASP B 1 115 ? -25.937 -17.451 22.290 1.00 41.48 115 ASP B O 1
ATOM 3637 N N . VAL B 1 116 ? -28.038 -17.025 21.543 1.00 31.77 116 VAL B N 1
ATOM 3638 C CA . VAL B 1 116 ? -28.592 -18.259 22.017 1.00 28.93 116 VAL B CA 1
ATOM 3639 C C . VAL B 1 116 ? -27.905 -19.372 21.314 1.00 22.24 116 VAL B C 1
ATOM 3640 O O . VAL B 1 116 ? -27.993 -19.478 20.085 1.00 34.51 116 VAL B O 1
ATOM 3644 N N . GLY B 1 117 ? -27.263 -20.240 22.074 1.00 24.24 117 GLY B N 1
ATOM 3645 C CA . GLY B 1 117 ? -26.658 -21.427 21.480 1.00 28.04 117 GLY B CA 1
ATOM 3646 C C . GLY B 1 117 ? -25.194 -21.339 21.174 1.00 34.58 117 GLY B C 1
ATOM 3647 O O . GLY B 1 117 ? -24.542 -22.371 20.853 1.00 31.81 117 GLY B O 1
ATOM 3648 N N . THR B 1 118 ? -24.688 -20.120 21.186 1.00 28.02 118 THR B N 1
ATOM 3649 C CA . THR B 1 118 ? -23.284 -19.947 20.898 1.00 29.47 118 THR B CA 1
ATOM 3650 C C . THR B 1 118 ? -22.542 -19.386 22.072 1.00 31.71 118 THR B C 1
ATOM 3651 O O . THR B 1 118 ? -23.147 -18.717 22.902 1.00 30.56 118 THR B O 1
ATOM 3655 N N . THR B 1 119 ? -21.227 -19.628 22.106 1.00 22.57 119 THR B N 1
ATOM 3656 C CA . THR B 1 119 ? -20.370 -19.147 23.184 1.00 29.78 119 THR B CA 1
ATOM 3657 C C . THR B 1 119 ? -19.166 -18.345 22.660 1.00 39.71 119 THR B C 1
ATOM 3658 O O . THR B 1 119 ? -18.937 -18.293 21.442 1.00 32.36 119 THR B O 1
ATOM 3662 N N . VAL B 1 120 ? -18.362 -17.755 23.568 1.00 28.82 120 VAL B N 1
ATOM 3663 C CA . VAL B 1 120 ? -17.174 -17.027 23.132 1.00 24.89 120 VAL B CA 1
ATOM 3664 C C . VAL B 1 120 ? -16.216 -17.994 22.510 1.00 22.50 120 VAL B C 1
ATOM 3665 O O . VAL B 1 120 ? -15.398 -17.630 21.681 1.00 34.39 120 VAL B O 1
ATOM 3669 N N . ASP B 1 121 ? -16.334 -19.251 22.884 1.00 26.10 121 ASP B N 1
ATOM 3670 C CA . ASP B 1 121 ? -15.467 -20.233 22.258 1.00 28.08 121 ASP B CA 1
ATOM 3671 C C . ASP B 1 121 ? -15.785 -20.395 20.779 1.00 21.25 121 ASP B C 1
ATOM 3672 O O . ASP B 1 121 ? -14.883 -20.585 19.964 1.00 38.73 121 ASP B O 1
ATOM 3677 N N . ASP B 1 122 ? -17.078 -20.355 20.453 1.00 21.52 122 ASP B N 1
ATOM 3678 C CA . ASP B 1 122 ? -17.532 -20.475 19.076 1.00 22.08 122 ASP B CA 1
ATOM 3679 C C . ASP B 1 122 ? -17.057 -19.295 18.220 1.00 29.35 122 ASP B C 1
ATOM 3680 O O . ASP B 1 122 ? -16.674 -19.461 17.068 1.00 25.55 122 ASP B O 1
ATOM 3685 N N . MET B 1 123 ? -17.114 -18.104 18.818 1.00 19.32 123 MET B N 1
ATOM 3686 C CA . MET B 1 123 ? -16.743 -16.866 18.186 1.00 28.39 123 MET B CA 1
ATOM 3687 C C . MET B 1 123 ? -15.267 -16.814 17.938 1.00 19.56 123 MET B C 1
ATOM 3688 O O . MET B 1 123 ? -14.833 -16.177 16.996 1.00 20.64 123 MET B O 1
ATOM 3693 N N . ASP B 1 124 ? -14.508 -17.486 18.798 1.00 21.83 124 ASP B N 1
ATOM 3694 C CA . ASP B 1 124 ? -13.057 -17.552 18.678 1.00 17.30 124 ASP B CA 1
ATOM 3695 C C . ASP B 1 124 ? -12.660 -18.315 17.471 1.00 23.06 124 ASP B C 1
ATOM 3696 O O . ASP B 1 124 ? -11.653 -18.014 16.873 1.00 24.00 124 ASP B O 1
ATOM 3701 N N . LEU B 1 125 ? -13.406 -19.380 17.197 1.00 21.84 125 LEU B N 1
ATOM 3702 C CA . LEU B 1 125 ? -13.141 -20.193 16.033 1.00 22.81 125 LEU B CA 1
ATOM 3703 C C . LEU B 1 125 ? -13.457 -19.390 14.766 1.00 22.00 125 LEU B C 1
ATOM 3704 O O . LEU B 1 125 ? -12.696 -19.415 13.812 1.00 25.29 125 LEU B O 1
ATOM 3709 N N . ILE B 1 126 ? -14.596 -18.671 14.787 1.00 18.70 126 ILE B N 1
ATOM 3710 C CA . ILE B 1 126 ? -15.020 -17.775 13.698 1.00 20.10 126 ILE B CA 1
ATOM 3711 C C . ILE B 1 126 ? -13.902 -16.744 13.458 1.00 22.81 126 ILE B C 1
ATOM 3712 O O . ILE B 1 126 ? -13.415 -16.520 12.355 1.00 25.11 126 ILE B O 1
ATOM 3717 N N . HIS B 1 127 ? -13.404 -16.234 14.570 1.00 21.49 127 HIS B N 1
ATOM 3718 C CA . HIS B 1 127 ? -12.320 -15.284 14.587 1.00 17.30 127 HIS B CA 1
ATOM 3719 C C . HIS B 1 127 ? -11.064 -15.753 13.890 1.00 23.75 127 HIS B C 1
ATOM 3720 O O . HIS B 1 127 ? -10.307 -14.922 13.435 1.00 23.76 127 HIS B O 1
ATOM 3727 N N . GLN B 1 128 ? -10.805 -17.060 13.807 1.00 18.55 128 GLN B N 1
ATOM 3728 C CA . GLN B 1 128 ? -9.629 -17.520 13.087 1.00 19.50 128 GLN B CA 1
ATOM 3729 C C . GLN B 1 128 ? -9.748 -17.229 11.590 1.00 22.75 128 GLN B C 1
ATOM 3730 O O . GLN B 1 128 ? -8.760 -17.245 10.872 1.00 20.15 128 GLN B O 1
ATOM 3736 N N . GLU B 1 129 ? -10.972 -17.001 11.121 1.00 17.93 129 GLU B N 1
ATOM 3737 C CA . GLU B 1 129 ? -11.177 -16.771 9.716 1.00 19.47 129 GLU B CA 1
ATOM 3738 C C . GLU B 1 129 ? -11.583 -15.354 9.354 1.00 16.69 129 GLU B C 1
ATOM 3739 O O . GLU B 1 129 ? -11.624 -15.037 8.184 1.00 19.76 129 GLU B O 1
ATOM 3745 N N . THR B 1 130 ? -11.939 -14.514 10.317 1.00 16.13 130 THR B N 1
ATOM 3746 C CA . THR B 1 130 ? -12.420 -13.175 10.021 1.00 13.71 130 THR B CA 1
ATOM 3747 C C . THR B 1 130 ? -12.313 -12.249 11.197 1.00 17.89 130 THR B C 1
ATOM 3748 O O . THR B 1 130 ? -12.333 -12.677 12.350 1.00 21.77 130 THR B O 1
ATOM 3752 N N . ASP B 1 131 ? -12.271 -10.970 10.893 1.00 12.50 131 ASP B N 1
ATOM 3753 C CA . ASP B 1 131 ? -12.289 -9.971 11.930 1.00 16.19 131 ASP B CA 1
ATOM 3754 C C . ASP B 1 131 ? -13.687 -9.430 12.136 1.00 20.37 131 ASP B C 1
ATOM 3755 O O . ASP B 1 131 ? -13.898 -8.564 12.964 1.00 19.11 131 ASP B O 1
ATOM 3760 N N . TYR B 1 132 ? -14.622 -9.897 11.337 1.00 15.76 132 TYR B N 1
ATOM 3761 C CA . TYR B 1 132 ? -15.993 -9.413 11.434 1.00 21.15 132 TYR B CA 1
ATOM 3762 C C . TYR B 1 132 ? -16.794 -10.118 12.512 1.00 24.55 132 TYR B C 1
ATOM 3763 O O . TYR B 1 132 ? -17.832 -10.726 12.272 1.00 19.79 132 TYR B O 1
ATOM 3772 N N . VAL B 1 133 ? -16.266 -10.041 13.704 1.00 17.14 133 VAL B N 1
ATOM 3773 C CA . VAL B 1 133 ? -16.878 -10.676 14.829 1.00 23.03 133 VAL B CA 1
ATOM 3774 C C . VAL B 1 133 ? -16.607 -9.843 16.048 1.00 30.80 133 VAL B C 1
ATOM 3775 O O . VAL B 1 133 ? -15.557 -9.223 16.199 1.00 22.27 133 VAL B O 1
ATOM 3779 N N . THR B 1 134 ? -17.562 -9.806 16.923 1.00 26.83 134 THR B N 1
ATOM 3780 C CA . THR B 1 134 ? -17.333 -8.989 18.065 1.00 24.59 134 THR B CA 1
ATOM 3781 C C . THR B 1 134 ? -17.562 -9.720 19.385 1.00 29.87 134 THR B C 1
ATOM 3782 O O . THR B 1 134 ? -18.060 -10.851 19.418 1.00 32.01 134 THR B O 1
ATOM 3786 N N . GLY B 1 135 ? -17.080 -9.131 20.471 1.00 32.79 135 GLY B N 1
ATOM 3787 C CA . GLY B 1 135 ? -17.219 -9.751 21.778 1.00 29.98 135 GLY B CA 1
ATOM 3788 C C . GLY B 1 135 ? -16.152 -10.791 22.074 1.00 41.20 135 GLY B C 1
ATOM 3789 O O . GLY B 1 135 ? -16.336 -11.702 22.875 1.00 47.63 135 GLY B O 1
ATOM 3790 N N . ILE B 1 136 ? -15.020 -10.634 21.431 1.00 41.79 136 ILE B N 1
ATOM 3791 C CA . ILE B 1 136 ? -13.950 -11.569 21.643 1.00 40.73 136 ILE B CA 1
ATOM 3792 C C . ILE B 1 136 ? -12.619 -10.964 22.086 1.00 100.00 136 ILE B C 1
ATOM 3793 O O . ILE B 1 136 ? -11.700 -11.707 22.432 1.00 100.00 136 ILE B O 1
ATOM 3798 N N . SER B 1 137 ? -12.530 -9.619 22.120 1.00 53.15 137 SER B N 1
ATOM 3799 C CA . SER B 1 137 ? -11.296 -8.937 22.512 1.00 100.00 137 SER B CA 1
ATOM 3800 C C . SER B 1 137 ? -10.865 -9.276 23.920 1.00 100.00 137 SER B C 1
ATOM 3801 O O . SER B 1 137 ? -11.705 -9.457 24.810 1.00 94.47 137 SER B O 1
ATOM 3804 N N . PRO B 1 138 ? -9.551 -9.353 24.112 1.00 84.12 138 PRO B N 1
ATOM 3805 C CA . PRO B 1 138 ? -9.032 -9.661 25.421 1.00 100.00 138 PRO B CA 1
ATOM 3806 C C . PRO B 1 138 ? -9.536 -8.658 26.474 1.00 100.00 138 PRO B C 1
ATOM 3807 O O . PRO B 1 138 ? -10.008 -9.042 27.544 1.00 71.98 138 PRO B O 1
ATOM 3811 N N . ALA B 1 139 ? -9.506 -7.365 26.120 1.00 61.28 139 ALA B N 1
ATOM 3812 C CA . ALA B 1 139 ? -9.959 -6.290 26.994 1.00 61.74 139 ALA B CA 1
ATOM 3813 C C . ALA B 1 139 ? -11.457 -6.339 27.262 1.00 100.00 139 ALA B C 1
ATOM 3814 O O . ALA B 1 139 ? -11.940 -6.056 28.364 1.00 77.70 139 ALA B O 1
ATOM 3816 N N . PHE B 1 140 ? -12.199 -6.665 26.219 1.00 77.03 140 PHE B N 1
ATOM 3817 C CA . PHE B 1 140 ? -13.627 -6.768 26.345 1.00 81.56 140 PHE B CA 1
ATOM 3818 C C . PHE B 1 140 ? -13.983 -7.740 27.456 1.00 100.00 140 PHE B C 1
ATOM 3819 O O . PHE B 1 140 ? -14.817 -7.455 28.344 1.00 55.90 140 PHE B O 1
ATOM 3827 N N . GLY B 1 141 ? -13.312 -8.894 27.342 1.00 74.84 141 GLY B N 1
ATOM 3828 C CA . GLY B 1 141 ? -13.394 -10.000 28.288 1.00 100.00 141 GLY B CA 1
ATOM 3829 C C . GLY B 1 141 ? -12.911 -9.579 29.666 1.00 100.00 141 GLY B C 1
ATOM 3830 O O . GLY B 1 141 ? -13.404 -10.052 30.689 1.00 100.00 141 GLY B O 1
ATOM 3831 N N . SER B 1 142 ? -11.928 -8.686 29.662 1.00 100.00 142 SER B N 1
ATOM 3832 C CA . SER B 1 142 ? -11.386 -8.194 30.920 1.00 75.09 142 SER B CA 1
ATOM 3833 C C . SER B 1 142 ? -12.315 -7.137 31.557 1.00 100.00 142 SER B C 1
ATOM 3834 O O . SER B 1 142 ? -12.333 -6.986 32.779 1.00 100.00 142 SER B O 1
ATOM 3837 N N . SER B 1 143 ? -13.125 -6.419 30.754 1.00 71.96 143 SER B N 1
ATOM 3838 C CA . SER B 1 143 ? -13.887 -5.313 31.322 1.00 100.00 143 SER B CA 1
ATOM 3839 C C . SER B 1 143 ? -15.202 -4.929 30.637 1.00 100.00 143 SER B C 1
ATOM 3840 O O . SER B 1 143 ? -15.624 -3.767 30.672 1.00 87.64 143 SER B O 1
ATOM 3843 N N . GLY B 1 144 ? -15.873 -5.880 30.046 1.00 100.00 144 GLY B N 1
ATOM 3844 C CA . GLY B 1 144 ? -17.115 -5.516 29.437 1.00 70.98 144 GLY B CA 1
ATOM 3845 C C . GLY B 1 144 ? -18.203 -6.502 29.798 1.00 100.00 144 GLY B C 1
ATOM 3846 O O . GLY B 1 144 ? -19.084 -6.719 28.997 1.00 100.00 144 GLY B O 1
ATOM 3847 N N . ASN B 1 145 ? -18.114 -7.150 30.977 1.00 100.00 145 ASN B N 1
ATOM 3848 C CA . ASN B 1 145 ? -19.152 -8.095 31.388 1.00 100.00 145 ASN B CA 1
ATOM 3849 C C . ASN B 1 145 ? -20.525 -7.521 31.038 1.00 100.00 145 ASN B C 1
ATOM 3850 O O . ASN B 1 145 ? -20.964 -6.512 31.614 1.00 85.16 145 ASN B O 1
ATOM 3855 N N . PRO B 1 146 ? -21.123 -8.123 29.981 1.00 60.67 146 PRO B N 1
ATOM 3856 C CA . PRO B 1 146 ? -22.402 -7.657 29.467 1.00 100.00 146 PRO B CA 1
ATOM 3857 C C . PRO B 1 146 ? -23.471 -7.283 30.505 1.00 81.15 146 PRO B C 1
ATOM 3858 O O . PRO B 1 146 ? -24.100 -6.226 30.430 1.00 61.58 146 PRO B O 1
ATOM 3862 N N . SER B 1 147 ? -23.682 -8.199 31.462 1.00 100.00 147 SER B N 1
ATOM 3863 C CA . SER B 1 147 ? -24.690 -8.077 32.482 1.00 41.31 147 SER B CA 1
ATOM 3864 C C . SER B 1 147 ? -24.681 -6.721 33.169 1.00 54.00 147 SER B C 1
ATOM 3865 O O . SER B 1 147 ? -25.677 -5.946 33.123 1.00 39.66 147 SER B O 1
ATOM 3868 N N . PRO B 1 148 ? -23.541 -6.495 33.825 1.00 43.40 148 PRO B N 1
ATOM 3869 C CA . PRO B 1 148 ? -23.337 -5.237 34.493 1.00 40.10 148 PRO B CA 1
ATOM 3870 C C . PRO B 1 148 ? -23.892 -4.045 33.667 1.00 56.93 148 PRO B C 1
ATOM 3871 O O . PRO B 1 148 ? -24.703 -3.228 34.101 1.00 46.30 148 PRO B O 1
ATOM 3875 N N . VAL B 1 149 ? -23.518 -4.027 32.399 1.00 37.12 149 VAL B N 1
ATOM 3876 C CA . VAL B 1 149 ? -23.896 -2.957 31.515 1.00 21.01 149 VAL B CA 1
ATOM 3877 C C . VAL B 1 149 ? -25.335 -2.935 31.080 1.00 35.69 149 VAL B C 1
ATOM 3878 O O . VAL B 1 149 ? -25.971 -1.886 31.010 1.00 32.73 149 VAL B O 1
ATOM 3882 N N . THR B 1 150 ? -25.824 -4.085 30.698 1.00 30.54 150 THR B N 1
ATOM 3883 C CA . THR B 1 150 ? -27.192 -4.109 30.295 1.00 30.48 150 THR B CA 1
ATOM 3884 C C . THR B 1 150 ? -28.036 -3.655 31.449 1.00 41.16 150 THR B C 1
ATOM 3885 O O . THR B 1 150 ? -29.027 -2.932 31.298 1.00 50.37 150 THR B O 1
ATOM 3889 N N . ALA B 1 151 ? -27.632 -4.144 32.624 1.00 37.37 151 ALA B N 1
ATOM 3890 C CA . ALA B 1 151 ? -28.307 -3.815 33.868 1.00 33.37 151 ALA B CA 1
ATOM 3891 C C . ALA B 1 151 ? -28.354 -2.306 34.027 1.00 86.11 151 ALA B C 1
ATOM 3892 O O . ALA B 1 151 ? -29.404 -1.696 34.245 1.00 37.00 151 ALA B O 1
ATOM 3894 N N . TYR B 1 152 ? -27.178 -1.713 33.884 1.00 42.23 152 TYR B N 1
ATOM 3895 C CA . TYR B 1 152 ? -27.020 -0.284 33.954 1.00 41.04 152 TYR B CA 1
ATOM 3896 C C . TYR B 1 152 ? -28.006 0.397 33.026 1.00 38.64 152 TYR B C 1
ATOM 3897 O O . TYR B 1 152 ? -28.688 1.346 33.386 1.00 45.63 152 TYR B O 1
ATOM 3906 N N . GLY B 1 153 ? -28.116 -0.120 31.816 1.00 35.92 153 GLY B N 1
ATOM 3907 C CA . GLY B 1 153 ? -29.030 0.448 30.834 1.00 33.83 153 GLY B CA 1
ATOM 3908 C C . GLY B 1 153 ? -30.502 0.458 31.244 1.00 46.46 153 GLY B C 1
ATOM 3909 O O . GLY B 1 153 ? -31.213 1.450 31.030 1.00 37.30 153 GLY B O 1
ATOM 3910 N N . VAL B 1 154 ? -30.969 -0.652 31.825 1.00 43.99 154 VAL B N 1
ATOM 3911 C CA . VAL B 1 154 ? -32.352 -0.744 32.283 1.00 53.14 154 VAL B CA 1
ATOM 3912 C C . VAL B 1 154 ? -32.653 0.241 33.411 1.00 41.95 154 VAL B C 1
ATOM 3913 O O . VAL B 1 154 ? -33.693 0.893 33.467 1.00 30.71 154 VAL B O 1
ATOM 3917 N N . TYR B 1 155 ? -31.678 0.382 34.307 1.00 29.81 155 TYR B N 1
ATOM 3918 C CA . TYR B 1 155 ? -31.694 1.345 35.385 1.00 54.05 155 TYR B CA 1
ATOM 3919 C C . TYR B 1 155 ? -32.021 2.787 34.933 1.00 44.83 155 TYR B C 1
ATOM 3920 O O . TYR B 1 155 ? -33.035 3.406 35.308 1.00 47.85 155 TYR B O 1
ATOM 3929 N N . ARG B 1 156 ? -31.153 3.320 34.073 1.00 48.83 156 ARG B N 1
ATOM 3930 C CA . ARG B 1 156 ? -31.313 4.658 33.537 1.00 57.78 156 ARG B CA 1
ATOM 3931 C C . ARG B 1 156 ? -32.621 4.826 32.812 1.00 40.95 156 ARG B C 1
ATOM 3932 O O . ARG B 1 156 ? -33.311 5.832 32.910 1.00 48.43 156 ARG B O 1
ATOM 3940 N N . GLY B 1 157 ? -32.942 3.839 32.006 1.00 49.66 157 GLY B N 1
ATOM 3941 C CA . GLY B 1 157 ? -34.193 3.897 31.310 1.00 46.72 157 GLY B CA 1
ATOM 3942 C C . GLY B 1 157 ? -35.319 3.930 32.331 1.00 83.91 157 GLY B C 1
ATOM 3943 O O . GLY B 1 157 ? -36.330 4.565 32.110 1.00 49.42 157 GLY B O 1
ATOM 3944 N N . MET B 1 158 ? -35.108 3.278 33.479 1.00 37.04 158 MET B N 1
ATOM 3945 C CA . MET B 1 158 ? -36.106 3.252 34.524 1.00 63.63 158 MET B CA 1
ATOM 3946 C C . MET B 1 158 ? -36.349 4.628 35.101 1.00 79.78 158 MET B C 1
ATOM 3947 O O . MET B 1 158 ? -37.485 5.044 35.292 1.00 57.83 158 MET B O 1
ATOM 3952 N N . LYS B 1 159 ? -35.261 5.338 35.349 1.00 49.25 159 LYS B N 1
ATOM 3953 C CA . LYS B 1 159 ? -35.340 6.685 35.866 1.00 39.36 159 LYS B CA 1
ATOM 3954 C C . LYS B 1 159 ? -35.998 7.648 34.900 1.00 51.34 159 LYS B C 1
ATOM 3955 O O . LYS B 1 159 ? -36.897 8.402 35.250 1.00 54.42 159 LYS B O 1
ATOM 3961 N N . ALA B 1 160 ? -35.603 7.631 33.644 1.00 59.28 160 ALA B N 1
ATOM 3962 C CA . ALA B 1 160 ? -36.278 8.504 32.732 1.00 48.74 160 ALA B CA 1
ATOM 3963 C C . ALA B 1 160 ? -37.765 8.178 32.726 1.00 43.76 160 ALA B C 1
ATOM 3964 O O . ALA B 1 160 ? -38.623 8.998 32.364 1.00 60.07 160 ALA B O 1
ATOM 3966 N N . ALA B 1 161 ? -38.039 6.928 33.080 1.00 83.87 161 ALA B N 1
ATOM 3967 C CA . ALA B 1 161 ? -39.405 6.427 33.122 1.00 73.22 161 ALA B CA 1
ATOM 3968 C C . ALA B 1 161 ? -40.173 6.978 34.310 1.00 100.00 161 ALA B C 1
ATOM 3969 O O . ALA B 1 161 ? -41.285 7.482 34.158 1.00 64.61 161 ALA B O 1
ATOM 3971 N N . ALA B 1 162 ? -39.562 6.915 35.497 1.00 98.45 162 ALA B N 1
ATOM 3972 C CA . ALA B 1 162 ? -40.183 7.488 36.691 1.00 38.69 162 ALA B CA 1
ATOM 3973 C C . ALA B 1 162 ? -40.559 8.910 36.362 1.00 77.36 162 ALA B C 1
ATOM 3974 O O . ALA B 1 162 ? -41.748 9.294 36.395 1.00 55.20 162 ALA B O 1
ATOM 3976 N N . LYS B 1 163 ? -39.563 9.617 35.860 1.00 69.52 163 LYS B N 1
ATOM 3977 C CA . LYS B 1 163 ? -39.752 10.973 35.406 1.00 43.51 163 LYS B CA 1
ATOM 3978 C C . LYS B 1 163 ? -41.142 11.306 34.857 1.00 76.20 163 LYS B C 1
ATOM 3979 O O . LYS B 1 163 ? -41.800 12.240 35.301 1.00 100.00 163 LYS B O 1
ATOM 3985 N N . GLU B 1 164 ? -41.590 10.567 33.850 1.00 44.67 164 GLU B N 1
ATOM 3986 C CA . GLU B 1 164 ? -42.852 10.865 33.205 1.00 66.12 164 GLU B CA 1
ATOM 3987 C C . GLU B 1 164 ? -44.046 10.441 34.048 1.00 100.00 164 GLU B C 1
ATOM 3988 O O . GLU B 1 164 ? -45.131 11.014 33.990 1.00 96.43 164 GLU B O 1
ATOM 3994 N N . ALA B 1 165 ? -43.842 9.404 34.837 1.00 93.34 165 ALA B N 1
ATOM 3995 C CA . ALA B 1 165 ? -44.911 8.897 35.642 1.00 65.16 165 ALA B CA 1
ATOM 3996 C C . ALA B 1 165 ? -44.905 9.571 36.979 1.00 60.45 165 ALA B C 1
ATOM 3997 O O . ALA B 1 165 ? -45.761 10.428 37.293 1.00 61.97 165 ALA B O 1
ATOM 3999 N N . PHE B 1 166 ? -43.929 9.132 37.766 1.00 85.18 166 PHE B N 1
ATOM 4000 C CA . PHE B 1 166 ? -43.823 9.624 39.105 1.00 70.50 166 PHE B CA 1
ATOM 4001 C C . PHE B 1 166 ? -43.063 10.969 39.189 1.00 100.00 166 PHE B C 1
ATOM 4002 O O . PHE B 1 166 ? -42.103 11.100 39.954 1.00 100.00 166 PHE B O 1
ATOM 4010 N N . GLY B 1 167 ? -43.537 11.993 38.435 1.00 64.08 167 GLY B N 1
ATOM 4011 C CA . GLY B 1 167 ? -43.012 13.363 38.445 1.00 95.71 167 GLY B CA 1
ATOM 4012 C C . GLY B 1 167 ? -41.494 13.532 38.386 1.00 70.98 167 GLY B C 1
ATOM 4013 O O . GLY B 1 167 ? -40.975 14.101 37.425 1.00 100.00 167 GLY B O 1
ATOM 4014 N N . SER B 1 168 ? -40.811 13.143 39.466 1.00 74.92 168 SER B N 1
ATOM 4015 C CA . SER B 1 168 ? -39.361 13.237 39.554 1.00 100.00 168 SER B CA 1
ATOM 4016 C C . SER B 1 168 ? -38.722 12.088 38.809 1.00 100.00 168 SER B C 1
ATOM 4017 O O . SER B 1 168 ? -39.357 11.370 38.042 1.00 83.30 168 SER B O 1
ATOM 4020 N N . ASP B 1 169 ? -37.447 11.889 39.093 1.00 100.00 169 ASP B N 1
ATOM 4021 C CA . ASP B 1 169 ? -36.705 10.802 38.517 1.00 50.35 169 ASP B CA 1
ATOM 4022 C C . ASP B 1 169 ? -35.935 10.001 39.527 1.00 100.00 169 ASP B C 1
ATOM 4023 O O . ASP B 1 169 ? -34.993 9.257 39.202 1.00 100.00 169 ASP B O 1
ATOM 4028 N N . SER B 1 170 ? -36.244 10.257 40.803 1.00 83.87 170 SER B N 1
ATOM 4029 C CA . SER B 1 170 ? -35.563 9.533 41.860 1.00 100.00 170 SER B CA 1
ATOM 4030 C C . SER B 1 170 ? -36.273 8.212 42.123 1.00 98.21 170 SER B C 1
ATOM 4031 O O . SER B 1 170 ? -37.498 8.102 42.016 1.00 57.86 170 SER B O 1
ATOM 4034 N N . LEU B 1 171 ? -35.491 7.186 42.422 1.00 52.57 171 LEU B N 1
ATOM 4035 C CA . LEU B 1 171 ? -36.049 5.863 42.672 1.00 69.74 171 LEU B CA 1
ATOM 4036 C C . LEU B 1 171 ? -36.367 5.714 44.138 1.00 65.31 171 LEU B C 1
ATOM 4037 O O . LEU B 1 171 ? -36.946 4.720 44.591 1.00 88.40 171 LEU B O 1
ATOM 4042 N N . GLU B 1 172 ? -35.967 6.773 44.838 1.00 100.00 172 GLU B N 1
ATOM 4043 C CA . GLU B 1 172 ? -36.142 6.891 46.258 1.00 100.00 172 GLU B CA 1
ATOM 4044 C C . GLU B 1 172 ? -37.571 6.650 46.735 1.00 100.00 172 GLU B C 1
ATOM 4045 O O . GLU B 1 172 ? -38.553 7.266 46.283 1.00 71.53 172 GLU B O 1
ATOM 4051 N N . GLY B 1 173 ? -37.650 5.727 47.683 1.00 59.82 173 GLY B N 1
ATOM 4052 C CA . GLY B 1 173 ? -38.908 5.352 48.235 1.00 100.00 173 GLY B CA 1
ATOM 4053 C C . GLY B 1 173 ? -39.410 4.158 47.467 1.00 100.00 173 GLY B C 1
ATOM 4054 O O . GLY B 1 173 ? -39.402 3.022 47.953 1.00 100.00 173 GLY B O 1
ATOM 4055 N N . LEU B 1 174 ? -39.745 4.437 46.200 1.00 100.00 174 LEU B N 1
ATOM 4056 C CA . LEU B 1 174 ? -40.274 3.493 45.221 1.00 64.06 174 LEU B CA 1
ATOM 4057 C C . LEU B 1 174 ? -40.199 1.975 45.524 1.00 100.00 174 LEU B C 1
ATOM 4058 O O . LEU B 1 174 ? -39.172 1.427 45.964 1.00 52.93 174 LEU B O 1
ATOM 4063 N N . ALA B 1 175 ? -41.354 1.342 45.305 1.00 51.54 175 ALA B N 1
ATOM 4064 C CA . ALA B 1 175 ? -41.548 -0.092 45.460 1.00 93.43 175 ALA B CA 1
ATOM 4065 C C . ALA B 1 175 ? -41.590 -0.708 44.068 1.00 100.00 175 ALA B C 1
ATOM 4066 O O . ALA B 1 175 ? -42.416 -0.343 43.222 1.00 57.09 175 ALA B O 1
ATOM 4068 N N . VAL B 1 176 ? -40.676 -1.645 43.823 1.00 52.52 176 VAL B N 1
ATOM 4069 C CA . VAL B 1 176 ? -40.540 -2.234 42.508 1.00 65.93 176 VAL B CA 1
ATOM 4070 C C . VAL B 1 176 ? -40.610 -3.761 42.468 1.00 43.67 176 VAL B C 1
ATOM 4071 O O . VAL B 1 176 ? -39.883 -4.457 43.184 1.00 63.25 176 VAL B O 1
ATOM 4075 N N . SER B 1 177 ? -41.432 -4.268 41.540 1.00 56.99 177 SER B N 1
ATOM 4076 C CA . SER B 1 177 ? -41.562 -5.698 41.320 1.00 48.32 177 SER B CA 1
ATOM 4077 C C . SER B 1 177 ? -40.514 -6.167 40.340 1.00 62.61 177 SER B C 1
ATOM 4078 O O . SER B 1 177 ? -40.440 -5.698 39.209 1.00 52.70 177 SER B O 1
ATOM 4081 N N . VAL B 1 178 ? -39.715 -7.119 40.757 1.00 50.14 178 VAL B N 1
ATOM 4082 C CA . VAL B 1 178 ? -38.702 -7.622 39.872 1.00 46.99 178 VAL B CA 1
ATOM 4083 C C . VAL B 1 178 ? -38.949 -9.056 39.483 1.00 47.43 178 VAL B C 1
ATOM 4084 O O . VAL B 1 178 ? -38.599 -9.987 40.204 1.00 54.47 178 VAL B O 1
ATOM 4088 N N . GLN B 1 179 ? -39.551 -9.221 38.325 1.00 48.86 179 GLN B N 1
ATOM 4089 C CA . GLN B 1 179 ? -39.867 -10.545 37.819 1.00 43.44 179 GLN B CA 1
ATOM 4090 C C . GLN B 1 179 ? -38.695 -11.221 37.103 1.00 43.76 179 GLN B C 1
ATOM 4091 O O . GLN B 1 179 ? -38.383 -10.902 35.965 1.00 56.17 179 GLN B O 1
ATOM 4097 N N . GLY B 1 180 ? -38.076 -12.194 37.747 1.00 46.69 180 GLY B N 1
ATOM 4098 C CA . GLY B 1 180 ? -36.938 -12.845 37.149 1.00 43.71 180 GLY B CA 1
ATOM 4099 C C . GLY B 1 180 ? -35.715 -12.319 37.863 1.00 55.15 180 GLY B C 1
ATOM 4100 O O . GLY B 1 180 ? -35.708 -11.130 38.210 1.00 44.65 180 GLY B O 1
ATOM 4101 N N . LEU B 1 181 ? -34.759 -13.214 38.224 1.00 54.79 181 LEU B N 1
ATOM 4102 C CA . LEU B 1 181 ? -33.598 -12.796 39.016 1.00 36.28 181 LEU B CA 1
ATOM 4103 C C . LEU B 1 181 ? -32.295 -13.330 38.489 1.00 47.21 181 LEU B C 1
ATOM 4104 O O . LEU B 1 181 ? -31.383 -13.638 39.232 1.00 50.15 181 LEU B O 1
ATOM 4109 N N . GLY B 1 182 ? -32.169 -13.409 37.170 1.00 59.34 182 GLY B N 1
ATOM 4110 C CA . GLY B 1 182 ? -30.911 -13.848 36.608 1.00 66.47 182 GLY B CA 1
ATOM 4111 C C . GLY B 1 182 ? -29.933 -12.699 36.768 1.00 60.18 182 GLY B C 1
ATOM 4112 O O . GLY B 1 182 ? -30.276 -11.614 37.263 1.00 70.17 182 GLY B O 1
ATOM 4113 N N . ASN B 1 183 ? -28.722 -12.921 36.315 1.00 52.24 183 ASN B N 1
ATOM 4114 C CA . ASN B 1 183 ? -27.636 -11.943 36.445 1.00 74.53 183 ASN B CA 1
ATOM 4115 C C . ASN B 1 183 ? -28.004 -10.473 36.224 1.00 100.00 183 ASN B C 1
ATOM 4116 O O . ASN B 1 183 ? -27.732 -9.601 37.055 1.00 59.48 183 ASN B O 1
ATOM 4121 N N . VAL B 1 184 ? -28.572 -10.209 35.084 1.00 45.18 184 VAL B N 1
ATOM 4122 C CA . VAL B 1 184 ? -28.920 -8.844 34.775 1.00 41.04 184 VAL B CA 1
ATOM 4123 C C . VAL B 1 184 ? -29.833 -8.265 35.842 1.00 44.79 184 VAL B C 1
ATOM 4124 O O . VAL B 1 184 ? -29.756 -7.099 36.186 1.00 44.75 184 VAL B O 1
ATOM 4128 N N . ALA B 1 185 ? -30.747 -9.119 36.291 1.00 58.60 185 ALA B N 1
ATOM 4129 C CA . ALA B 1 185 ? -31.738 -8.730 37.286 1.00 35.80 185 ALA B CA 1
ATOM 4130 C C . ALA B 1 185 ? -31.113 -8.395 38.623 1.00 51.73 185 ALA B C 1
ATOM 4131 O O . ALA B 1 185 ? -31.474 -7.398 39.260 1.00 38.24 185 ALA B O 1
ATOM 4133 N N . LYS B 1 186 ? -30.149 -9.222 39.050 1.00 31.08 186 LYS B N 1
ATOM 4134 C CA . LYS B 1 186 ? -29.456 -9.006 40.308 1.00 54.21 186 LYS B CA 1
ATOM 4135 C C . LYS B 1 186 ? -28.938 -7.581 40.351 1.00 52.95 186 LYS B C 1
ATOM 4136 O O . LYS B 1 186 ? -29.340 -6.734 41.166 1.00 51.82 186 LYS B O 1
ATOM 4142 N N . ALA B 1 187 ? -28.094 -7.305 39.356 1.00 59.85 187 ALA B N 1
ATOM 4143 C CA . ALA B 1 187 ? -27.514 -5.990 39.231 1.00 41.87 187 ALA B CA 1
ATOM 4144 C C . ALA B 1 187 ? -28.543 -4.889 39.299 1.00 38.26 187 ALA B C 1
ATOM 4145 O O . ALA B 1 187 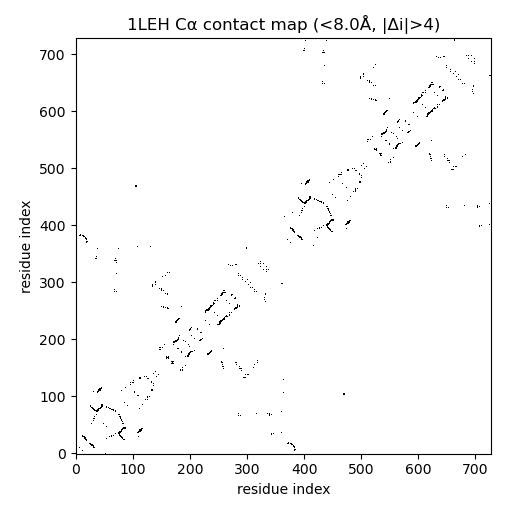? -28.432 -3.950 40.084 1.00 76.95 187 ALA B O 1
ATOM 4147 N N . LEU B 1 188 ? -29.612 -5.053 38.536 1.00 49.93 188 LEU B N 1
ATOM 4148 C CA . LEU B 1 188 ? -30.681 -4.083 38.524 1.00 33.30 188 LEU B CA 1
ATOM 4149 C C . LEU B 1 188 ? -31.141 -3.842 39.938 1.00 73.42 188 LEU B C 1
ATOM 4150 O O . LEU B 1 188 ? -31.563 -2.765 40.339 1.00 41.54 188 LEU B O 1
ATOM 4155 N N . CYS B 1 189 ? -30.999 -4.902 40.691 1.00 46.87 189 CYS B N 1
ATOM 4156 C CA . CYS B 1 189 ? -31.433 -4.867 42.041 1.00 74.54 189 CYS B CA 1
ATOM 4157 C C . CYS B 1 189 ? -30.433 -4.176 42.913 1.00 51.72 189 CYS B C 1
ATOM 4158 O O . CYS B 1 189 ? -30.784 -3.335 43.737 1.00 65.54 189 CYS B O 1
ATOM 4161 N N . LYS B 1 190 ? -29.166 -4.464 42.640 1.00 49.28 190 LYS B N 1
ATOM 4162 C CA . LYS B 1 190 ? -28.089 -3.853 43.409 1.00 44.21 190 LYS B CA 1
ATOM 4163 C C . LYS B 1 190 ? -28.159 -2.355 43.295 1.00 47.16 190 LYS B C 1
ATOM 4164 O O . LYS B 1 190 ? -28.070 -1.631 44.288 1.00 94.48 190 LYS B O 1
ATOM 4170 N N . LYS B 1 191 ? -28.440 -1.952 42.078 1.00 57.48 191 LYS B N 1
ATOM 4171 C CA . LYS B 1 191 ? -28.509 -0.558 41.764 1.00 78.95 191 LYS B CA 1
ATOM 4172 C C . LYS B 1 191 ? -29.744 0.079 42.345 1.00 54.16 191 LYS B C 1
ATOM 4173 O O . LYS B 1 191 ? -29.753 1.244 42.742 1.00 56.63 191 LYS B O 1
ATOM 4179 N N . LEU B 1 192 ? -30.763 -0.759 42.400 1.00 66.04 192 LEU B N 1
ATOM 4180 C CA . LEU B 1 192 ? -32.038 -0.352 42.894 1.00 59.18 192 LEU B CA 1
ATOM 4181 C C . LEU B 1 192 ? -32.053 -0.304 44.407 1.00 100.00 192 LEU B C 1
ATOM 4182 O O . LEU B 1 192 ? -32.631 0.611 44.997 1.00 69.67 192 LEU B O 1
ATOM 4187 N N . ASN B 1 193 ? -31.296 -1.219 45.022 1.00 90.09 193 ASN B N 1
ATOM 4188 C CA . ASN B 1 193 ? -31.161 -1.262 46.478 1.00 61.44 193 ASN B CA 1
ATOM 4189 C C . ASN B 1 193 ? -30.424 -0.050 47.007 1.00 100.00 193 ASN B C 1
ATOM 4190 O O . ASN B 1 193 ? -30.872 0.654 47.920 1.00 100.00 193 ASN B O 1
ATOM 4195 N N . THR B 1 194 ? -29.273 0.178 46.368 1.00 100.00 194 THR B N 1
ATOM 4196 C CA . THR B 1 194 ? -28.367 1.248 46.663 1.00 61.07 194 THR B CA 1
ATOM 4197 C C . THR B 1 194 ? -28.903 2.575 46.107 1.00 54.76 194 THR B C 1
ATOM 4198 O O . THR B 1 194 ? -28.241 3.259 45.329 1.00 100.00 194 THR B O 1
ATOM 4202 N N . GLU B 1 195 ? -30.145 2.905 46.471 1.00 49.64 195 GLU B N 1
ATOM 4203 C CA . GLU B 1 195 ? -30.791 4.126 46.004 1.00 100.00 195 GLU B CA 1
ATOM 4204 C C . GLU B 1 195 ? -32.028 4.452 46.824 1.00 100.00 195 GLU B C 1
ATOM 4205 O O . GLU B 1 195 ? -32.710 5.467 46.614 1.00 78.09 195 GLU B O 1
ATOM 4211 N N . GLY B 1 196 ? -32.347 3.573 47.773 1.00 72.70 196 GLY B N 1
ATOM 4212 C CA . GLY B 1 196 ? -33.497 3.796 48.614 1.00 100.00 196 GLY B CA 1
ATOM 4213 C C . GLY B 1 196 ? -34.801 3.345 47.966 1.00 100.00 196 GLY B C 1
ATOM 4214 O O . GLY B 1 196 ? -35.835 4.033 48.005 1.00 80.94 196 GLY B O 1
ATOM 4215 N N . ALA B 1 197 ? -34.743 2.188 47.351 1.00 100.00 197 ALA B N 1
ATOM 4216 C CA . ALA B 1 197 ? -35.957 1.628 46.796 1.00 100.00 197 ALA B CA 1
ATOM 4217 C C . ALA B 1 197 ? -36.167 0.197 47.292 1.00 100.00 197 ALA B C 1
ATOM 4218 O O . ALA B 1 197 ? -35.219 -0.521 47.657 1.00 64.16 197 ALA B O 1
ATOM 4220 N N . LYS B 1 198 ? -37.449 -0.161 47.398 1.00 91.94 198 LYS B N 1
ATOM 4221 C CA . LYS B 1 198 ? -37.867 -1.447 47.927 1.00 100.00 198 LYS B CA 1
ATOM 4222 C C . LYS B 1 198 ? -38.417 -2.379 46.883 1.00 100.00 198 LYS B C 1
ATOM 4223 O O . LYS B 1 198 ? -39.235 -1.999 46.030 1.00 63.77 198 LYS B O 1
ATOM 4229 N N . LEU B 1 199 ? -38.019 -3.647 47.031 1.00 48.23 199 LEU B N 1
ATOM 4230 C CA . LEU B 1 199 ? -38.312 -4.641 46.021 1.00 95.92 199 LEU B CA 1
ATOM 4231 C C . LEU B 1 199 ? -39.034 -5.902 46.387 1.00 53.13 199 LEU B C 1
ATOM 4232 O O . LEU B 1 199 ? -38.603 -6.646 47.293 1.00 76.52 199 LEU B O 1
ATOM 4237 N N . VAL B 1 200 ? -40.128 -6.115 45.667 1.00 88.57 200 VAL B N 1
ATOM 4238 C CA . VAL B 1 200 ? -40.894 -7.326 45.755 1.00 100.00 200 VAL B CA 1
ATOM 4239 C C . VAL B 1 200 ? -40.352 -8.127 44.608 1.00 48.32 200 VAL B C 1
ATOM 4240 O O . VAL B 1 200 ? -40.333 -7.643 43.475 1.00 82.35 200 VAL B O 1
ATOM 4244 N N . VAL B 1 201 ? -39.835 -9.307 44.884 1.00 78.06 201 VAL B N 1
ATOM 4245 C CA . VAL B 1 201 ? -39.224 -10.066 43.821 1.00 64.49 201 VAL B CA 1
ATOM 4246 C C . VAL B 1 201 ? -39.753 -11.487 43.647 1.00 79.25 201 VAL B C 1
ATOM 4247 O O . VAL B 1 201 ? -40.305 -12.078 44.565 1.00 100.00 201 VAL B O 1
ATOM 4251 N N . THR B 1 202 ? -39.577 -12.030 42.441 1.00 66.25 202 THR B N 1
ATOM 4252 C CA . THR B 1 202 ? -39.983 -13.393 42.137 1.00 74.36 202 THR B CA 1
ATOM 4253 C C . THR B 1 202 ? -39.048 -14.143 41.186 1.00 100.00 202 THR B C 1
ATOM 4254 O O . THR B 1 202 ? -38.132 -13.578 40.582 1.00 76.37 202 THR B O 1
ATOM 4258 N N . ASP B 1 203 ? -39.279 -15.444 41.073 1.00 55.54 203 ASP B N 1
ATOM 4259 C CA . ASP B 1 203 ? -38.468 -16.284 40.216 1.00 84.58 203 ASP B CA 1
ATOM 4260 C C . ASP B 1 203 ? -38.878 -17.737 40.378 1.00 56.36 203 ASP B C 1
ATOM 4261 O O . ASP B 1 203 ? -39.650 -18.058 41.271 1.00 84.36 203 ASP B O 1
ATOM 4266 N N . VAL B 1 204 ? -38.364 -18.615 39.511 1.00 62.40 204 VAL B N 1
ATOM 4267 C CA . VAL B 1 204 ? -38.603 -20.037 39.655 1.00 54.58 204 VAL B CA 1
ATOM 4268 C C . VAL B 1 204 ? -37.438 -20.660 40.402 1.00 100.00 204 VAL B C 1
ATOM 4269 O O . VAL B 1 204 ? -37.535 -21.752 40.954 1.00 100.00 204 VAL B O 1
ATOM 4273 N N . ASN B 1 205 ? -36.323 -19.946 40.436 1.00 73.37 205 ASN B N 1
ATOM 4274 C CA . ASN B 1 205 ? -35.201 -20.486 41.143 1.00 64.70 205 ASN B CA 1
ATOM 4275 C C . ASN B 1 205 ? -35.119 -20.027 42.575 1.00 64.92 205 ASN B C 1
ATOM 4276 O O . ASN B 1 205 ? -34.863 -18.863 42.860 1.00 60.49 205 ASN B O 1
ATOM 4281 N N . LYS B 1 206 ? -35.345 -20.971 43.477 1.00 70.56 206 LYS B N 1
ATOM 4282 C CA . LYS B 1 206 ? -35.342 -20.682 44.894 1.00 100.00 206 LYS B CA 1
ATOM 4283 C C . LYS B 1 206 ? -34.084 -19.995 45.355 1.00 100.00 206 LYS B C 1
ATOM 4284 O O . LYS B 1 206 ? -34.142 -18.928 45.960 1.00 70.59 206 LYS B O 1
ATOM 4290 N N . ALA B 1 207 ? -32.947 -20.632 45.095 1.00 55.81 207 ALA B N 1
ATOM 4291 C CA . ALA B 1 207 ? -31.677 -20.047 45.478 1.00 100.00 207 ALA B CA 1
ATOM 4292 C C . ALA B 1 207 ? -31.711 -18.560 45.174 1.00 100.00 207 ALA B C 1
ATOM 4293 O O . ALA B 1 207 ? -31.670 -17.718 46.077 1.00 83.74 207 ALA B O 1
ATOM 4295 N N . ALA B 1 208 ? -31.838 -18.259 43.878 1.00 100.00 208 ALA B N 1
ATOM 4296 C CA . ALA B 1 208 ? -31.914 -16.895 43.383 1.00 61.80 208 ALA B CA 1
ATOM 4297 C C . ALA B 1 208 ? -32.721 -15.996 44.303 1.00 72.76 208 ALA B C 1
ATOM 4298 O O . ALA B 1 208 ? -32.245 -14.948 44.738 1.00 100.00 208 ALA B O 1
ATOM 4300 N N . VAL B 1 209 ? -33.945 -16.421 44.612 1.00 85.73 209 VAL B N 1
ATOM 4301 C CA . VAL B 1 209 ? -34.803 -15.649 45.492 1.00 100.00 209 VAL B CA 1
ATOM 4302 C C . VAL B 1 209 ? -34.110 -15.280 46.811 1.00 100.00 209 VAL B C 1
ATOM 4303 O O . VAL B 1 209 ? -34.127 -14.119 47.248 1.00 66.67 209 VAL B O 1
ATOM 4307 N N . SER B 1 210 ? -33.452 -16.267 47.421 1.00 100.00 210 SER B N 1
ATOM 4308 C CA . SER B 1 210 ? -32.751 -16.040 48.672 1.00 100.00 210 SER B CA 1
ATOM 4309 C C . SER B 1 210 ? -31.687 -14.946 48.565 1.00 100.00 210 SER B C 1
ATOM 4310 O O . SER B 1 210 ? -31.723 -13.969 49.322 1.00 72.04 210 SER B O 1
ATOM 4313 N N . ALA B 1 211 ? -30.777 -15.112 47.597 1.00 80.30 211 ALA B N 1
ATOM 4314 C CA . ALA B 1 211 ? -29.706 -14.156 47.340 1.00 49.09 211 ALA B CA 1
ATOM 4315 C C . ALA B 1 211 ? -30.174 -12.713 47.354 1.00 53.95 211 ALA B C 1
ATOM 4316 O O . ALA B 1 211 ? -29.514 -11.839 47.921 1.00 67.70 211 ALA B O 1
ATOM 4318 N N . ALA B 1 212 ? -31.301 -12.460 46.689 1.00 56.16 212 ALA B N 1
ATOM 4319 C CA . ALA B 1 212 ? -31.829 -11.116 46.630 1.00 84.23 212 ALA B CA 1
ATOM 4320 C C . ALA B 1 212 ? -32.365 -10.698 47.982 1.00 57.59 212 ALA B C 1
ATOM 4321 O O . ALA B 1 212 ? -31.998 -9.649 48.511 1.00 100.00 212 ALA B O 1
ATOM 4323 N N . VAL B 1 213 ? -33.231 -11.543 48.548 1.00 100.00 213 VAL B N 1
ATOM 4324 C CA . VAL B 1 213 ? -33.795 -11.261 49.854 1.00 100.00 213 VAL B CA 1
ATOM 4325 C C . VAL B 1 213 ? -32.687 -10.899 50.835 1.00 100.00 213 VAL B C 1
ATOM 4326 O O . VAL B 1 213 ? -32.717 -9.819 51.449 1.00 56.56 213 VAL B O 1
ATOM 4330 N N . ALA B 1 214 ? -31.715 -11.828 50.958 1.00 43.72 214 ALA B N 1
ATOM 4331 C CA . ALA B 1 214 ? -30.552 -11.640 51.807 1.00 50.25 214 ALA B CA 1
ATOM 4332 C C . ALA B 1 214 ? -29.910 -10.323 51.450 1.00 100.00 214 ALA B C 1
ATOM 4333 O O . ALA B 1 214 ? -30.141 -9.282 52.052 1.00 100.00 214 ALA B O 1
ATOM 4335 N N . GLU B 1 215 ? -29.173 -10.379 50.379 1.00 84.25 215 GLU B N 1
ATOM 4336 C CA . GLU B 1 215 ? -28.456 -9.237 49.864 1.00 37.44 215 GLU B CA 1
ATOM 4337 C C . GLU B 1 215 ? -29.181 -7.890 49.976 1.00 87.67 215 GLU B C 1
ATOM 4338 O O . GLU B 1 215 ? -28.560 -6.864 50.416 1.00 100.00 215 GLU B O 1
ATOM 4344 N N . GLU B 1 216 ? -30.530 -7.917 49.627 1.00 59.00 216 GLU B N 1
ATOM 4345 C CA . GLU B 1 216 ? -31.151 -6.604 49.607 1.00 66.82 216 GLU B CA 1
ATOM 4346 C C . GLU B 1 216 ? -32.489 -6.403 50.291 1.00 98.84 216 GLU B C 1
ATOM 4347 O O . GLU B 1 216 ? -33.226 -5.475 49.935 1.00 100.00 216 GLU B O 1
ATOM 4353 N N . GLY B 1 217 ? -32.811 -7.146 51.368 1.00 85.27 217 GLY B N 1
ATOM 4354 C CA . GLY B 1 217 ? -34.072 -6.908 52.069 1.00 100.00 217 GLY B CA 1
ATOM 4355 C C . GLY B 1 217 ? -35.250 -6.798 51.107 1.00 100.00 217 GLY B C 1
ATOM 4356 O O . GLY B 1 217 ? -35.968 -5.794 51.024 1.00 97.78 217 GLY B O 1
ATOM 4357 N N . ALA B 1 218 ? -35.468 -7.893 50.367 1.00 99.90 218 ALA B N 1
ATOM 4358 C CA . ALA B 1 218 ? -36.528 -7.948 49.376 1.00 86.73 218 ALA B CA 1
ATOM 4359 C C . ALA B 1 218 ? -37.585 -9.007 49.704 1.00 82.07 218 ALA B C 1
ATOM 4360 O O . ALA B 1 218 ? -37.252 -10.093 50.172 1.00 75.78 218 ALA B O 1
ATOM 4362 N N . ASP B 1 219 ? -38.859 -8.701 49.428 1.00 75.01 219 ASP B N 1
ATOM 4363 C CA . ASP B 1 219 ? -39.946 -9.625 49.679 1.00 87.78 219 ASP B CA 1
ATOM 4364 C C . ASP B 1 219 ? -40.164 -10.532 48.510 1.00 67.90 219 ASP B C 1
ATOM 4365 O O . ASP B 1 219 ? -40.551 -10.071 47.443 1.00 68.94 219 ASP B O 1
ATOM 4370 N N . ALA B 1 220 ? -39.957 -11.829 48.747 1.00 56.05 220 ALA B N 1
ATOM 4371 C CA . ALA B 1 220 ? -40.129 -12.856 47.733 1.00 71.16 220 ALA B CA 1
ATOM 4372 C C . ALA B 1 220 ? -41.578 -13.312 47.658 1.00 69.21 220 ALA B C 1
ATOM 4373 O O . ALA B 1 220 ? -42.129 -13.854 48.618 1.00 100.00 220 ALA B O 1
ATOM 4375 N N . VAL B 1 221 ? -42.178 -13.078 46.494 1.00 100.00 221 VAL B N 1
ATOM 4376 C CA . VAL B 1 221 ? -43.569 -13.411 46.230 1.00 34.26 221 VAL B CA 1
ATOM 4377 C C . VAL B 1 221 ? -43.685 -14.604 45.271 1.00 96.24 221 VAL B C 1
ATOM 4378 O O . VAL B 1 221 ? -42.672 -15.110 44.778 1.00 71.63 221 VAL B O 1
ATOM 4382 N N . ALA B 1 222 ? -44.902 -15.143 45.142 1.00 100.00 222 ALA B N 1
ATOM 4383 C CA . ALA B 1 222 ? -45.161 -16.283 44.286 1.00 100.00 222 ALA B CA 1
ATOM 4384 C C . ALA B 1 222 ? -45.135 -15.921 42.799 1.00 62.77 222 ALA B C 1
ATOM 4385 O O . ALA B 1 222 ? -45.868 -15.040 42.320 1.00 52.89 222 ALA B O 1
ATOM 4387 N N . PRO B 1 223 ? -44.362 -16.752 42.072 1.00 51.86 223 PRO B N 1
ATOM 4388 C CA . PRO B 1 223 ? -44.185 -16.617 40.646 1.00 71.01 223 PRO B CA 1
ATOM 4389 C C . PRO B 1 223 ? -45.400 -16.225 39.846 1.00 52.81 223 PRO B C 1
ATOM 4390 O O . PRO B 1 223 ? -45.270 -15.639 38.772 1.00 100.00 223 PRO B O 1
ATOM 4394 N N . ASN B 1 224 ? -46.599 -16.477 40.380 1.00 50.98 224 ASN B N 1
ATOM 4395 C CA . ASN B 1 224 ? -47.811 -16.211 39.608 1.00 73.91 224 ASN B CA 1
ATOM 4396 C C . ASN B 1 224 ? -48.710 -15.051 40.078 1.00 100.00 224 ASN B C 1
ATOM 4397 O O . ASN B 1 224 ? -49.773 -14.789 39.514 1.00 87.64 224 ASN B O 1
ATOM 4402 N N . ALA B 1 225 ? -48.246 -14.295 41.070 1.00 53.45 225 ALA B N 1
ATOM 4403 C CA . ALA B 1 225 ? -49.022 -13.183 41.629 1.00 100.00 225 ALA B CA 1
ATOM 4404 C C . ALA B 1 225 ? -48.327 -11.838 41.501 1.00 100.00 225 ALA B C 1
ATOM 4405 O O . ALA B 1 225 ? -48.829 -10.784 41.918 1.00 73.51 225 ALA B O 1
ATOM 4407 N N . ILE B 1 226 ? -47.142 -11.922 40.960 1.00 100.00 226 ILE B N 1
ATOM 4408 C CA . ILE B 1 226 ? -46.288 -10.787 40.786 1.00 70.68 226 ILE B CA 1
ATOM 4409 C C . ILE B 1 226 ? -46.972 -9.599 40.091 1.00 76.86 226 ILE B C 1
ATOM 4410 O O . ILE B 1 226 ? -46.795 -8.423 40.439 1.00 63.50 226 ILE B O 1
ATOM 4415 N N . TYR B 1 227 ? -47.770 -9.903 39.088 1.00 42.04 227 TYR B N 1
ATOM 4416 C CA . TYR B 1 227 ? -48.455 -8.870 38.358 1.00 59.49 227 TYR B CA 1
ATOM 4417 C C . TYR B 1 227 ? -49.312 -8.056 39.285 1.00 57.31 227 TYR B C 1
ATOM 4418 O O . TYR B 1 227 ? -49.290 -6.815 39.259 1.00 74.42 227 TYR B O 1
ATOM 4427 N N . GLY B 1 228 ? -50.014 -8.818 40.135 1.00 87.45 228 GLY B N 1
ATOM 4428 C CA . GLY B 1 228 ? -50.966 -8.366 41.139 1.00 56.13 228 GLY B CA 1
ATOM 4429 C C . GLY B 1 228 ? -50.457 -7.335 42.144 1.00 100.00 228 GLY B C 1
ATOM 4430 O O . GLY B 1 228 ? -51.110 -6.315 42.396 1.00 76.10 228 GLY B O 1
ATOM 4431 N N . VAL B 1 229 ? -49.319 -7.619 42.763 1.00 53.62 229 VAL B N 1
ATOM 4432 C CA . VAL B 1 229 ? -48.784 -6.724 43.772 1.00 100.00 229 VAL B CA 1
ATOM 4433 C C . VAL B 1 229 ? -48.927 -5.212 43.501 1.00 67.14 229 VAL B C 1
ATOM 4434 O O . VAL B 1 229 ? -48.963 -4.748 42.354 1.00 81.86 229 VAL B O 1
ATOM 4438 N N . THR B 1 230 ? -49.067 -4.447 44.590 1.00 68.58 230 THR B N 1
ATOM 4439 C CA . THR B 1 230 ? -49.166 -3.004 44.497 1.00 89.71 230 THR B CA 1
ATOM 4440 C C . THR B 1 230 ? -47.765 -2.456 44.632 1.00 100.00 230 THR B C 1
ATOM 4441 O O . THR B 1 230 ? -47.173 -2.445 45.719 1.00 88.81 230 THR B O 1
ATOM 4445 N N . CYS B 1 231 ? -47.235 -2.078 43.476 1.00 100.00 231 CYS B N 1
ATOM 4446 C CA . CYS B 1 231 ? -45.909 -1.530 43.356 1.00 99.09 231 CYS B CA 1
ATOM 4447 C C . CYS B 1 231 ? -45.923 -0.304 42.499 1.00 100.00 231 CYS B C 1
ATOM 4448 O O . CYS B 1 231 ? -46.895 -0.022 41.788 1.00 67.07 231 CYS B O 1
ATOM 4451 N N . ASP B 1 232 ? -44.837 0.430 42.560 1.00 75.87 232 ASP B N 1
ATOM 4452 C CA . ASP B 1 232 ? -44.776 1.599 41.732 1.00 100.00 232 ASP B CA 1
ATOM 4453 C C . ASP B 1 232 ? -44.407 1.220 40.303 1.00 100.00 232 ASP B C 1
ATOM 4454 O O . ASP B 1 232 ? -45.043 1.649 39.326 1.00 41.80 232 ASP B O 1
ATOM 4459 N N . ILE B 1 233 ? -43.420 0.320 40.209 1.00 75.55 233 ILE B N 1
ATOM 4460 C CA . ILE B 1 233 ? -42.887 -0.145 38.936 1.00 100.00 233 ILE B CA 1
ATOM 4461 C C . ILE B 1 233 ? -42.736 -1.664 38.840 1.00 49.06 233 ILE B C 1
ATOM 4462 O O . ILE B 1 233 ? -42.242 -2.307 39.777 1.00 53.20 233 ILE B O 1
ATOM 4467 N N . PHE B 1 234 ? -43.084 -2.201 37.645 1.00 48.30 234 PHE B N 1
ATOM 4468 C CA . PHE B 1 234 ? -42.945 -3.617 37.274 1.00 42.78 234 PHE B CA 1
ATOM 4469 C C . PHE B 1 234 ? -41.772 -3.864 36.286 1.00 48.61 234 PHE B C 1
ATOM 4470 O O . PHE B 1 234 ? -41.820 -3.440 35.129 1.00 54.57 234 PHE B O 1
ATOM 4478 N N . ALA B 1 235 ? -40.709 -4.546 36.728 1.00 41.91 235 ALA B N 1
ATOM 4479 C CA . ALA B 1 235 ? -39.551 -4.771 35.869 1.00 41.27 235 ALA B CA 1
ATOM 4480 C C . ALA B 1 235 ? -39.398 -6.201 35.394 1.00 52.76 235 ALA B C 1
ATOM 4481 O O . ALA B 1 235 ? -38.697 -7.021 35.986 1.00 45.46 235 ALA B O 1
ATOM 4483 N N . PRO B 1 236 ? -40.013 -6.473 34.267 1.00 38.11 236 PRO B N 1
ATOM 4484 C CA . PRO B 1 236 ? -39.979 -7.789 33.651 1.00 35.51 236 PRO B CA 1
ATOM 4485 C C . PRO B 1 236 ? -38.598 -8.122 33.127 1.00 38.96 236 PRO B C 1
ATOM 4486 O O . PRO B 1 236 ? -38.130 -7.576 32.128 1.00 46.84 236 PRO B O 1
ATOM 4490 N N . CYS B 1 237 ? -37.936 -9.015 33.818 1.00 32.37 237 CYS B N 1
ATOM 4491 C CA . CYS B 1 237 ? -36.589 -9.377 33.450 1.00 25.29 237 CYS B CA 1
ATOM 4492 C C . CYS B 1 237 ? -36.367 -10.864 33.218 1.00 68.25 237 CYS B C 1
ATOM 4493 O O . CYS B 1 237 ? -35.273 -11.396 33.467 1.00 39.86 237 CYS B O 1
ATOM 4496 N N . ALA B 1 238 ? -37.381 -11.531 32.692 1.00 45.37 238 ALA B N 1
ATOM 4497 C CA . ALA B 1 238 ? -37.254 -12.965 32.450 1.00 57.89 238 ALA B CA 1
ATOM 4498 C C . ALA B 1 238 ? -37.618 -13.384 31.033 1.00 45.75 238 ALA B C 1
ATOM 4499 O O . ALA B 1 238 ? -36.796 -13.303 30.113 1.00 100.00 238 ALA B O 1
ATOM 4501 N N . LEU B 1 239 ? -38.862 -13.844 30.880 1.00 48.02 239 LEU B N 1
ATOM 4502 C CA . LEU B 1 239 ? -39.405 -14.303 29.607 1.00 45.80 239 LEU B CA 1
ATOM 4503 C C . LEU B 1 239 ? -40.237 -13.225 28.944 1.00 74.99 239 LEU B C 1
ATOM 4504 O O . LEU B 1 239 ? -40.590 -12.214 29.551 1.00 34.27 239 LEU B O 1
ATOM 4509 N N . GLY B 1 240 ? -40.603 -13.492 27.699 1.00 47.27 240 GLY B N 1
ATOM 4510 C CA . GLY B 1 240 ? -41.389 -12.567 26.921 1.00 84.57 240 GLY B CA 1
ATOM 4511 C C . GLY B 1 240 ? -42.893 -12.724 27.089 1.00 43.40 240 GLY B C 1
ATOM 4512 O O . GLY B 1 240 ? -43.390 -13.473 27.927 1.00 96.12 240 GLY B O 1
ATOM 4513 N N . ALA B 1 241 ? -43.585 -11.928 26.285 1.00 55.34 241 ALA B N 1
ATOM 4514 C CA . ALA B 1 241 ? -45.023 -11.862 26.207 1.00 71.72 241 ALA B CA 1
ATOM 4515 C C . ALA B 1 241 ? -45.716 -11.759 27.550 1.00 99.52 241 ALA B C 1
ATOM 4516 O O . ALA B 1 241 ? -46.919 -11.924 27.642 1.00 52.81 241 ALA B O 1
ATOM 4518 N N . VAL B 1 242 ? -44.970 -11.454 28.594 1.00 64.23 242 VAL B N 1
ATOM 4519 C CA . VAL B 1 242 ? -45.589 -11.316 29.885 1.00 25.22 242 VAL B CA 1
ATOM 4520 C C . VAL B 1 242 ? -46.684 -10.261 29.891 1.00 42.92 242 VAL B C 1
ATOM 4521 O O . VAL B 1 242 ? -47.510 -10.221 30.788 1.00 58.13 242 VAL B O 1
ATOM 4525 N N . LEU B 1 243 ? -46.711 -9.397 28.889 1.00 58.97 243 LEU B N 1
ATOM 4526 C CA . LEU B 1 243 ? -47.757 -8.400 28.830 1.00 61.25 243 LEU B CA 1
ATOM 4527 C C . LEU B 1 243 ? -48.831 -8.816 27.854 1.00 63.13 243 LEU B C 1
ATOM 4528 O O . LEU B 1 243 ? -48.703 -8.629 26.646 1.00 56.03 243 LEU B O 1
ATOM 4533 N N . ASN B 1 244 ? -49.884 -9.401 28.423 1.00 100.00 244 ASN B N 1
ATOM 4534 C CA . ASN B 1 244 ? -50.996 -9.923 27.659 1.00 68.46 244 ASN B CA 1
ATOM 4535 C C . ASN B 1 244 ? -52.343 -9.636 28.301 1.00 69.33 244 ASN B C 1
ATOM 4536 O O . ASN B 1 244 ? -52.455 -8.822 29.222 1.00 100.00 244 ASN B O 1
ATOM 4541 N N . ASP B 1 245 ? -53.354 -10.337 27.789 1.00 99.61 245 ASP B N 1
ATOM 4542 C CA . ASP B 1 245 ? -54.733 -10.197 28.209 1.00 100.00 245 ASP B CA 1
ATOM 4543 C C . ASP B 1 245 ? -54.974 -10.409 29.694 1.00 91.51 245 ASP B C 1
ATOM 4544 O O . ASP B 1 245 ? -55.703 -9.643 30.320 1.00 61.92 245 ASP B O 1
ATOM 4549 N N . PHE B 1 246 ? -54.356 -11.446 30.250 1.00 42.21 246 PHE B N 1
ATOM 4550 C CA . PHE B 1 246 ? -54.503 -11.763 31.669 1.00 69.34 246 PHE B CA 1
ATOM 4551 C C . PHE B 1 246 ? -53.892 -10.747 32.629 1.00 88.44 246 PHE B C 1
ATOM 4552 O O . PHE B 1 246 ? -54.566 -10.150 33.478 1.00 86.11 246 PHE B O 1
ATOM 4560 N N . THR B 1 247 ? -52.578 -10.617 32.506 1.00 71.66 247 THR B N 1
ATOM 4561 C CA . THR B 1 247 ? -51.746 -9.772 33.342 1.00 58.03 247 THR B CA 1
ATOM 4562 C C . THR B 1 247 ? -52.039 -8.273 33.298 1.00 47.52 247 THR B C 1
ATOM 4563 O O . THR B 1 247 ? -51.795 -7.550 34.289 1.00 50.46 247 THR B O 1
ATOM 4567 N N . ILE B 1 248 ? -52.435 -7.806 32.112 1.00 54.27 248 ILE B N 1
ATOM 4568 C CA . ILE B 1 248 ? -52.605 -6.368 31.937 1.00 61.32 248 ILE B CA 1
ATOM 4569 C C . ILE B 1 248 ? -53.637 -5.774 32.874 1.00 84.15 248 ILE B C 1
ATOM 4570 O O . ILE B 1 248 ? -53.385 -4.780 33.548 1.00 100.00 248 ILE B O 1
ATOM 4575 N N . PRO B 1 249 ? -54.785 -6.448 32.962 1.00 100.00 249 PRO B N 1
ATOM 4576 C CA . PRO B 1 249 ? -55.803 -5.991 33.867 1.00 100.00 249 PRO B CA 1
ATOM 4577 C C . PRO B 1 249 ? -55.332 -6.128 35.296 1.00 100.00 249 PRO B C 1
ATOM 4578 O O . PRO B 1 249 ? -55.530 -5.261 36.146 1.00 100.00 249 PRO B O 1
ATOM 4582 N N . GLN B 1 250 ? -54.687 -7.284 35.510 1.00 67.50 250 GLN B N 1
ATOM 4583 C CA . GLN B 1 250 ? -54.112 -7.711 36.764 1.00 64.22 250 GLN B CA 1
ATOM 4584 C C . GLN B 1 250 ? -53.031 -6.735 37.270 1.00 82.66 250 GLN B C 1
ATOM 4585 O O . GLN B 1 250 ? -52.627 -6.775 38.423 1.00 72.49 250 GLN B O 1
ATOM 4591 N N . LEU B 1 251 ? -52.617 -5.822 36.398 1.00 90.36 251 LEU B N 1
ATOM 4592 C CA . LEU B 1 251 ? -51.565 -4.877 36.722 1.00 78.09 251 LEU B CA 1
ATOM 4593 C C . LEU B 1 251 ? -51.967 -3.627 37.503 1.00 100.00 251 LEU B C 1
ATOM 4594 O O . LEU B 1 251 ? -52.950 -2.951 37.173 1.00 83.17 251 LEU B O 1
ATOM 4599 N N . LYS B 1 252 ? -51.108 -3.287 38.490 1.00 68.47 252 LYS B N 1
ATOM 4600 C CA . LYS B 1 252 ? -51.267 -2.137 39.393 1.00 87.72 252 LYS B CA 1
ATOM 4601 C C . LYS B 1 252 ? -50.414 -0.916 39.043 1.00 100.00 252 LYS B C 1
ATOM 4602 O O . LYS B 1 252 ? -50.909 0.218 38.987 1.00 91.13 252 LYS B O 1
ATOM 4608 N N . ALA B 1 253 ? -49.105 -1.191 38.918 1.00 100.00 253 ALA B N 1
ATOM 4609 C CA . ALA B 1 253 ? -48.036 -0.238 38.628 1.00 61.71 253 ALA B CA 1
ATOM 4610 C C . ALA B 1 253 ? -48.354 0.780 37.553 1.00 100.00 253 ALA B C 1
ATOM 4611 O O . ALA B 1 253 ? -49.262 0.609 36.730 1.00 100.00 253 ALA B O 1
ATOM 4613 N N . LYS B 1 254 ? -47.567 1.852 37.566 1.00 49.36 254 LYS B N 1
ATOM 4614 C CA . LYS B 1 254 ? -47.765 2.902 36.595 1.00 100.00 254 LYS B CA 1
ATOM 4615 C C . LYS B 1 254 ? -46.701 2.868 35.516 1.00 100.00 254 LYS B C 1
ATOM 4616 O O . LYS B 1 254 ? -46.866 3.402 34.423 1.00 67.98 254 LYS B O 1
ATOM 4622 N N . VAL B 1 255 ? -45.611 2.202 35.833 1.00 48.30 255 VAL B N 1
ATOM 4623 C CA . VAL B 1 255 ? -44.515 2.098 34.915 1.00 84.55 255 VAL B CA 1
ATOM 4624 C C . VAL B 1 255 ? -44.135 0.659 34.620 1.00 74.31 255 VAL B C 1
ATOM 4625 O O . VAL B 1 255 ? -44.173 -0.207 35.491 1.00 65.75 255 VAL B O 1
ATOM 4629 N N . ILE B 1 256 ? -43.716 0.430 33.380 1.00 94.20 256 ILE B N 1
ATOM 4630 C CA . ILE B 1 256 ? -43.201 -0.861 32.949 1.00 47.19 256 ILE B CA 1
ATOM 4631 C C . ILE B 1 256 ? -41.757 -0.687 32.441 1.00 100.00 256 ILE B C 1
ATOM 4632 O O . ILE B 1 256 ? -41.516 0.103 31.518 1.00 39.67 256 ILE B O 1
ATOM 4637 N N . ALA B 1 257 ? -40.790 -1.375 33.085 1.00 44.14 257 ALA B N 1
ATOM 4638 C CA . ALA B 1 257 ? -39.371 -1.233 32.750 1.00 52.98 257 ALA B CA 1
ATOM 4639 C C . ALA B 1 257 ? -38.442 -2.361 33.220 1.00 37.54 257 ALA B C 1
ATOM 4640 O O . ALA B 1 257 ? -37.828 -2.314 34.300 1.00 38.45 257 ALA B O 1
ATOM 4642 N N . GLY B 1 258 ? -38.253 -3.339 32.336 1.00 41.84 258 GLY B N 1
ATOM 4643 C CA . GLY B 1 258 ? -37.388 -4.481 32.622 1.00 33.47 258 GLY B CA 1
ATOM 4644 C C . GLY B 1 258 ? -36.534 -4.820 31.410 1.00 48.10 258 GLY B C 1
ATOM 4645 O O . GLY B 1 258 ? -36.689 -4.237 30.333 1.00 32.94 258 GLY B O 1
ATOM 4646 N N . SER B 1 259 ? -35.663 -5.805 31.590 1.00 33.38 259 SER B N 1
ATOM 4647 C CA . SER B 1 259 ? -34.689 -6.235 30.605 1.00 35.74 259 SER B CA 1
ATOM 4648 C C . SER B 1 259 ? -35.154 -7.214 29.551 1.00 41.93 259 SER B C 1
ATOM 4649 O O . SER B 1 259 ? -34.438 -7.461 28.585 1.00 40.93 259 SER B O 1
ATOM 4652 N N . ALA B 1 260 ? -36.292 -7.842 29.782 1.00 76.73 260 ALA B N 1
ATOM 4653 C CA . ALA B 1 260 ? -36.778 -8.871 28.887 1.00 35.67 260 ALA B CA 1
ATOM 4654 C C . ALA B 1 260 ? -37.074 -8.416 27.469 1.00 39.41 260 ALA B C 1
ATOM 4655 O O . ALA B 1 260 ? -37.402 -7.249 27.202 1.00 36.39 260 ALA B O 1
ATOM 4657 N N . ASP B 1 261 ? -37.030 -9.405 26.575 1.00 54.60 261 ASP B N 1
ATOM 4658 C CA . ASP B 1 261 ? -37.336 -9.220 25.168 1.00 45.62 261 ASP B CA 1
ATOM 4659 C C . ASP B 1 261 ? -38.760 -9.618 24.834 1.00 49.58 261 ASP B C 1
ATOM 4660 O O . ASP B 1 261 ? -39.338 -10.524 25.431 1.00 44.16 261 ASP B O 1
ATOM 4665 N N . ASN B 1 262 ? -39.329 -8.921 23.867 1.00 36.60 262 ASN B N 1
ATOM 4666 C CA . ASN B 1 262 ? -40.681 -9.190 23.430 1.00 60.18 262 ASN B CA 1
ATOM 4667 C C . ASN B 1 262 ? -41.633 -9.300 24.594 1.00 36.50 262 ASN B C 1
ATOM 4668 O O . ASN B 1 262 ? -42.425 -10.231 24.668 1.00 50.84 262 ASN B O 1
ATOM 4673 N N . GLN B 1 263 ? -41.556 -8.318 25.485 1.00 37.78 263 GLN B N 1
ATOM 4674 C CA . GLN B 1 263 ? -42.399 -8.245 26.658 1.00 50.92 263 GLN B CA 1
ATOM 4675 C C . GLN B 1 263 ? -43.878 -8.300 26.297 1.00 56.66 263 GLN B C 1
ATOM 4676 O O . GLN B 1 263 ? -44.677 -8.952 26.950 1.00 59.66 263 GLN B O 1
ATOM 4682 N N . LEU B 1 264 ? -44.232 -7.574 25.255 1.00 55.19 264 LEU B N 1
ATOM 4683 C CA . LEU B 1 264 ? -45.588 -7.553 24.758 1.00 38.24 264 LEU B CA 1
ATOM 4684 C C . LEU B 1 264 ? -45.904 -8.838 24.022 1.00 53.43 264 LEU B C 1
ATOM 4685 O O . LEU B 1 264 ? -45.123 -9.329 23.201 1.00 56.13 264 LEU B O 1
ATOM 4690 N N . LYS B 1 265 ? -47.095 -9.346 24.255 1.00 69.48 265 LYS B N 1
ATOM 4691 C CA . LYS B 1 265 ? -47.526 -10.502 23.516 1.00 45.12 265 LYS B CA 1
ATOM 4692 C C . LYS B 1 265 ? -47.978 -10.069 22.126 1.00 53.68 265 LYS B C 1
ATOM 4693 O O . LYS B 1 265 ? -47.691 -10.755 21.136 1.00 54.28 265 LYS B O 1
ATOM 4699 N N . ASP B 1 266 ? -48.632 -8.887 22.097 1.00 60.08 266 ASP B N 1
ATOM 4700 C CA . ASP B 1 266 ? -49.156 -8.285 20.890 1.00 50.95 266 ASP B CA 1
ATOM 4701 C C . ASP B 1 266 ? -49.162 -6.760 20.976 1.00 60.09 266 ASP B C 1
ATOM 4702 O O . ASP B 1 266 ? -49.147 -6.171 22.067 1.00 62.36 266 ASP B O 1
ATOM 4707 N N . PRO B 1 267 ? -49.190 -6.084 19.799 1.00 52.60 267 PRO B N 1
ATOM 4708 C CA . PRO B 1 267 ? -49.180 -4.621 19.761 1.00 48.43 267 PRO B CA 1
ATOM 4709 C C . PRO B 1 267 ? -50.392 -4.138 20.502 1.00 39.41 267 PRO B C 1
ATOM 4710 O O . PRO B 1 267 ? -50.440 -3.072 21.146 1.00 54.24 267 PRO B O 1
ATOM 4714 N N . ARG B 1 268 ? -51.409 -4.979 20.302 1.00 60.42 268 ARG B N 1
ATOM 4715 C CA . ARG B 1 268 ? -52.695 -4.857 20.904 1.00 96.73 268 ARG B CA 1
ATOM 4716 C C . ARG B 1 268 ? -52.529 -4.485 22.369 1.00 80.41 268 ARG B C 1
ATOM 4717 O O . ARG B 1 268 ? -53.174 -3.551 22.856 1.00 57.63 268 ARG B O 1
ATOM 4725 N N . HIS B 1 269 ? -51.579 -5.193 23.007 1.00 41.30 269 HIS B N 1
ATOM 4726 C CA . HIS B 1 269 ? -51.254 -4.979 24.395 1.00 53.57 269 HIS B CA 1
ATOM 4727 C C . HIS B 1 269 ? -50.551 -3.671 24.591 1.00 56.01 269 HIS B C 1
ATOM 4728 O O . HIS B 1 269 ? -50.671 -3.006 25.631 1.00 63.56 269 HIS B O 1
ATOM 4735 N N . GLY B 1 270 ? -49.739 -3.329 23.587 1.00 73.23 270 GLY B N 1
ATOM 4736 C CA . GLY B 1 270 ? -49.023 -2.099 23.651 1.00 59.70 270 GLY B CA 1
ATOM 4737 C C . GLY B 1 270 ? -50.056 -1.017 23.635 1.00 100.00 270 GLY B C 1
ATOM 4738 O O . GLY B 1 270 ? -50.009 -0.073 24.415 1.00 40.35 270 GLY B O 1
ATOM 4739 N N . LYS B 1 271 ? -51.028 -1.235 22.764 1.00 46.36 271 LYS B N 1
ATOM 4740 C CA . LYS B 1 271 ? -52.163 -0.356 22.573 1.00 91.77 271 LYS B CA 1
ATOM 4741 C C . LYS B 1 271 ? -53.041 -0.266 23.806 1.00 54.18 271 LYS B C 1
ATOM 4742 O O . LYS B 1 271 ? -53.510 0.807 24.177 1.00 100.00 271 LYS B O 1
ATOM 4748 N N . TYR B 1 272 ? -53.207 -1.399 24.466 1.00 78.82 272 TYR B N 1
ATOM 4749 C CA . TYR B 1 272 ? -53.989 -1.463 25.683 1.00 71.11 272 TYR B CA 1
ATOM 4750 C C . TYR B 1 272 ? -53.288 -0.721 26.820 1.00 54.14 272 TYR B C 1
ATOM 4751 O O . TYR B 1 272 ? -53.831 0.193 27.448 1.00 68.63 272 TYR B O 1
ATOM 4760 N N . LEU B 1 273 ? -52.046 -1.113 27.065 1.00 60.42 273 LEU B N 1
ATOM 4761 C CA . LEU B 1 273 ? -51.242 -0.507 28.112 1.00 100.00 273 LEU B CA 1
ATOM 4762 C C . LEU B 1 273 ? -51.347 1.010 28.052 1.00 67.76 273 LEU B C 1
ATOM 4763 O O . LEU B 1 273 ? -51.128 1.726 29.047 1.00 55.30 273 LEU B O 1
ATOM 4768 N N . HIS B 1 274 ? -51.622 1.475 26.843 1.00 52.99 274 HIS B N 1
ATOM 4769 C CA . HIS B 1 274 ? -51.690 2.883 26.516 1.00 69.88 274 HIS B CA 1
ATOM 4770 C C . HIS B 1 274 ? -52.878 3.638 27.120 1.00 100.00 274 HIS B C 1
ATOM 4771 O O . HIS B 1 274 ? -52.698 4.551 27.931 1.00 58.12 274 HIS B O 1
ATOM 4778 N N . GLU B 1 275 ? -54.088 3.287 26.692 1.00 90.62 275 GLU B N 1
ATOM 4779 C CA . GLU B 1 275 ? -55.248 3.934 27.249 1.00 78.10 275 GLU B CA 1
ATOM 4780 C C . GLU B 1 275 ? -55.147 3.875 28.756 1.00 61.20 275 GLU B C 1
ATOM 4781 O O . GLU B 1 275 ? -55.279 4.887 29.440 1.00 100.00 275 GLU B O 1
ATOM 4787 N N . LEU B 1 276 ? -54.835 2.677 29.251 1.00 44.67 276 LEU B N 1
ATOM 4788 C CA . LEU B 1 276 ? -54.635 2.445 30.673 1.00 53.45 276 LEU B CA 1
ATOM 4789 C C . LEU B 1 276 ? -53.939 3.586 31.382 1.00 56.44 276 LEU B C 1
ATOM 4790 O O . LEU B 1 276 ? -54.222 3.857 32.541 1.00 100.00 276 LEU B O 1
ATOM 4795 N N . GLY B 1 277 ? -52.964 4.194 30.724 1.00 68.65 277 GLY B N 1
ATOM 4796 C CA . GLY B 1 277 ? -52.235 5.281 31.355 1.00 45.57 277 GLY B CA 1
ATOM 4797 C C . GLY B 1 277 ? -50.941 4.800 31.986 1.00 100.00 277 GLY B C 1
ATOM 4798 O O . GLY B 1 277 ? -50.254 5.537 32.716 1.00 75.50 277 GLY B O 1
ATOM 4799 N N . ILE B 1 278 ? -50.634 3.531 31.717 1.00 43.60 278 ILE B N 1
ATOM 4800 C CA . ILE B 1 278 ? -49.376 2.957 32.162 1.00 100.00 278 ILE B CA 1
ATOM 4801 C C . ILE B 1 278 ? -48.267 3.368 31.211 1.00 100.00 278 ILE B C 1
ATOM 4802 O O . ILE B 1 278 ? -48.447 3.366 30.010 1.00 45.12 278 ILE B O 1
ATOM 4807 N N . VAL B 1 279 ? -47.129 3.787 31.761 1.00 50.87 279 VAL B N 1
ATOM 4808 C CA . VAL B 1 279 ? -45.992 4.227 30.962 1.00 99.68 279 VAL B CA 1
ATOM 4809 C C . VAL B 1 279 ? -45.066 3.056 30.680 1.00 50.87 279 VAL B C 1
ATOM 4810 O O . VAL B 1 279 ? -44.413 2.543 31.584 1.00 58.50 279 VAL B O 1
ATOM 4814 N N . TYR B 1 280 ? -45.135 2.549 29.447 1.00 62.46 280 TYR B N 1
ATOM 4815 C CA . TYR B 1 280 ? -44.350 1.417 29.041 1.00 40.67 280 TYR B CA 1
ATOM 4816 C C . TYR B 1 280 ? -43.110 1.851 28.274 1.00 49.70 280 TYR B C 1
ATOM 4817 O O . TYR B 1 280 ? -43.240 2.378 27.152 1.00 39.60 280 TYR B O 1
ATOM 4826 N N . ALA B 1 281 ? -41.935 1.639 28.909 1.00 35.67 281 ALA B N 1
ATOM 4827 C CA . ALA B 1 281 ? -40.601 1.897 28.350 1.00 40.05 281 ALA B CA 1
ATOM 4828 C C . ALA B 1 281 ? -40.220 0.766 27.389 1.00 49.98 281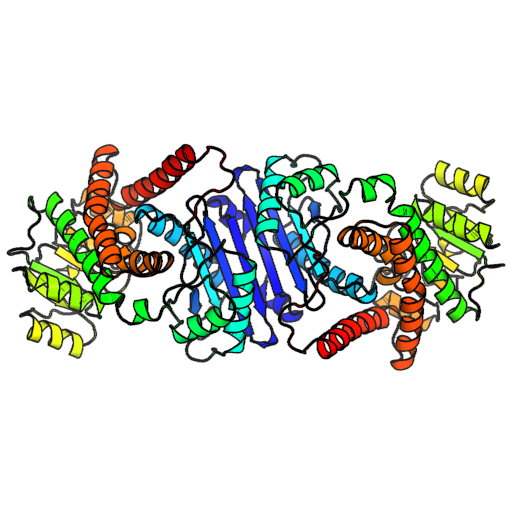 ALA B C 1
ATOM 4829 O O . ALA B 1 281 ? -39.971 -0.358 27.819 1.00 38.57 281 ALA B O 1
ATOM 4831 N N . PRO B 1 282 ? -40.185 1.048 26.088 1.00 35.49 282 PRO B N 1
ATOM 4832 C CA . PRO B 1 282 ? -39.936 0.002 25.134 1.00 25.97 282 PRO B CA 1
ATOM 4833 C C . PRO B 1 282 ? -38.719 -0.871 25.354 1.00 42.14 282 PRO B C 1
ATOM 4834 O O . PRO B 1 282 ? -37.604 -0.403 25.519 1.00 34.98 282 PRO B O 1
ATOM 4838 N N . ASP B 1 283 ? -39.010 -2.167 25.410 1.00 32.14 283 ASP B N 1
ATOM 4839 C CA . ASP B 1 283 ? -38.059 -3.227 25.658 1.00 34.81 283 ASP B CA 1
ATOM 4840 C C . ASP B 1 283 ? -36.753 -3.069 24.906 1.00 33.53 283 ASP B C 1
ATOM 4841 O O . ASP B 1 283 ? -35.666 -3.006 25.503 1.00 32.14 283 ASP B O 1
ATOM 4846 N N . TYR B 1 284 ? -36.870 -3.044 23.580 1.00 33.10 284 TYR B N 1
ATOM 4847 C CA . TYR B 1 284 ? -35.715 -2.977 22.704 1.00 36.66 284 TYR B CA 1
ATOM 4848 C C . TYR B 1 284 ? -34.862 -1.755 22.856 1.00 54.46 284 TYR B C 1
ATOM 4849 O O . TYR B 1 284 ? -33.665 -1.784 22.596 1.00 34.11 284 TYR B O 1
ATOM 4858 N N . VAL B 1 285 ? -35.474 -0.685 23.298 1.00 36.04 285 VAL B N 1
ATOM 4859 C CA . VAL B 1 285 ? -34.713 0.500 23.558 1.00 22.96 285 VAL B CA 1
ATOM 4860 C C . VAL B 1 285 ? -34.040 0.409 24.912 1.00 34.36 285 VAL B C 1
ATOM 4861 O O . VAL B 1 285 ? -32.846 0.602 25.065 1.00 37.04 285 VAL B O 1
ATOM 4865 N N . ILE B 1 286 ? -34.824 0.095 25.921 1.00 31.39 286 ILE B N 1
ATOM 4866 C CA . ILE B 1 286 ? -34.306 0.047 27.268 1.00 21.56 286 ILE B CA 1
ATOM 4867 C C . ILE B 1 286 ? -33.299 -1.064 27.542 1.00 39.69 286 ILE B C 1
ATOM 4868 O O . ILE B 1 286 ? -32.422 -0.935 28.390 1.00 27.87 286 ILE B O 1
ATOM 4873 N N . ASN B 1 287 ? -33.414 -2.190 26.862 1.00 25.67 287 ASN B N 1
ATOM 4874 C CA . ASN B 1 287 ? -32.483 -3.249 27.199 1.00 37.53 287 ASN B CA 1
ATOM 4875 C C . ASN B 1 287 ? -31.287 -3.312 26.262 1.00 36.15 287 ASN B C 1
ATOM 4876 O O . ASN B 1 287 ? -30.583 -4.311 26.204 1.00 32.22 287 ASN B O 1
ATOM 4881 N N . ALA B 1 288 ? -31.092 -2.266 25.484 1.00 46.87 288 ALA B N 1
ATOM 4882 C CA . ALA B 1 288 ? -30.022 -2.271 24.496 1.00 28.75 288 ALA B CA 1
ATOM 4883 C C . ALA B 1 288 ? -28.578 -2.119 25.020 1.00 42.89 288 ALA B C 1
ATOM 4884 O O . ALA B 1 288 ? -27.630 -2.200 24.258 1.00 35.56 288 ALA B O 1
ATOM 4886 N N . GLY B 1 289 ? -28.380 -1.918 26.326 1.00 32.14 289 GLY B N 1
ATOM 4887 C CA . GLY B 1 289 ? -27.042 -1.780 26.859 1.00 26.89 289 GLY B CA 1
ATOM 4888 C C . GLY B 1 289 ? -26.058 -2.863 26.404 1.00 30.20 289 GLY B C 1
ATOM 4889 O O . GLY B 1 289 ? -24.841 -2.644 26.395 1.00 28.70 289 GLY B O 1
ATOM 4890 N N . GLY B 1 290 ? -26.513 -4.059 26.053 1.00 48.30 290 GLY B N 1
ATOM 4891 C CA . GLY B 1 290 ? -25.546 -5.090 25.628 1.00 27.96 290 GLY B CA 1
ATOM 4892 C C . GLY B 1 290 ? -24.975 -4.930 24.196 1.00 34.54 290 GLY B C 1
ATOM 4893 O O . GLY B 1 290 ? -23.795 -5.220 23.929 1.00 42.55 290 GLY B O 1
ATOM 4894 N N . VAL B 1 291 ? -25.832 -4.522 23.237 1.00 29.64 291 VAL B N 1
ATOM 4895 C CA . VAL B 1 291 ? -25.384 -4.305 21.897 1.00 31.73 291 VAL B CA 1
ATOM 4896 C C . VAL B 1 291 ? -24.396 -3.207 21.897 1.00 21.34 291 VAL B C 1
ATOM 4897 O O . VAL B 1 291 ? -23.309 -3.317 21.357 1.00 37.46 291 VAL B O 1
ATOM 4901 N N . ILE B 1 292 ? -24.789 -2.168 22.614 1.00 24.65 292 ILE B N 1
ATOM 4902 C CA . ILE B 1 292 ? -23.982 -0.988 22.692 1.00 22.98 292 ILE B CA 1
ATOM 4903 C C . ILE B 1 292 ? -22.619 -1.336 23.174 1.00 28.91 292 ILE B C 1
ATOM 4904 O O . ILE B 1 292 ? -21.633 -0.846 22.650 1.00 33.28 292 ILE B O 1
ATOM 4909 N N . ASN B 1 293 ? -22.615 -2.203 24.196 1.00 32.04 293 ASN B N 1
ATOM 4910 C CA . ASN B 1 293 ? -21.372 -2.664 24.802 1.00 26.60 293 ASN B CA 1
ATOM 4911 C C . ASN B 1 293 ? -20.502 -3.393 23.798 1.00 29.36 293 ASN B C 1
ATOM 4912 O O . ASN B 1 293 ? -19.302 -3.137 23.697 1.00 31.60 293 ASN B O 1
ATOM 4917 N N . VAL B 1 294 ? -21.114 -4.301 23.043 1.00 33.62 294 VAL B N 1
ATOM 4918 C CA . VAL B 1 294 ? -20.352 -5.057 22.069 1.00 40.20 294 VAL B CA 1
ATOM 4919 C C . VAL B 1 294 ? -19.935 -4.197 20.898 1.00 40.48 294 VAL B C 1
ATOM 4920 O O . VAL B 1 294 ? -18.856 -4.401 20.360 1.00 30.80 294 VAL B O 1
ATOM 4924 N N . ALA B 1 295 ? -20.763 -3.201 20.554 1.00 25.26 295 ALA B N 1
ATOM 4925 C CA . ALA B 1 295 ? -20.464 -2.276 19.470 1.00 25.59 295 ALA B CA 1
ATOM 4926 C C . ALA B 1 295 ? -19.181 -1.453 19.707 1.00 34.07 295 ALA B C 1
ATOM 4927 O O . ALA B 1 295 ? -18.397 -1.181 18.791 1.00 28.48 295 ALA B O 1
ATOM 4929 N N . ASP B 1 296 ? -18.968 -1.036 20.964 1.00 37.41 296 ASP B N 1
ATOM 4930 C CA . ASP B 1 296 ? -17.798 -0.247 21.379 1.00 41.80 296 ASP B CA 1
ATOM 4931 C C . ASP B 1 296 ? -16.480 -0.902 21.004 1.00 27.68 296 ASP B C 1
ATOM 4932 O O . ASP B 1 296 ? -15.501 -0.248 20.641 1.00 34.16 296 ASP B O 1
ATOM 4937 N N . GLU B 1 297 ? -16.460 -2.216 21.135 1.00 23.61 297 GLU B N 1
ATOM 4938 C CA . GLU B 1 297 ? -15.300 -2.988 20.781 1.00 31.91 297 GLU B CA 1
ATOM 4939 C C . GLU B 1 297 ? -14.844 -2.605 19.381 1.00 26.93 297 GLU B C 1
ATOM 4940 O O . GLU B 1 297 ? -13.666 -2.695 19.067 1.00 32.32 297 GLU B O 1
ATOM 4946 N N . LEU B 1 298 ? -15.776 -2.186 18.520 1.00 35.14 298 LEU B N 1
ATOM 4947 C CA . LEU B 1 298 ? -15.432 -1.828 17.151 1.00 17.64 298 LEU B CA 1
ATOM 4948 C C . LEU B 1 298 ? -14.488 -0.650 17.101 1.00 32.88 298 LEU B C 1
ATOM 4949 O O . LEU B 1 298 ? -13.797 -0.418 16.120 1.00 36.90 298 LEU B O 1
ATOM 4954 N N . TYR B 1 299 ? -14.422 0.067 18.197 1.00 31.19 299 TYR B N 1
ATOM 4955 C CA . TYR B 1 299 ? -13.526 1.205 18.288 1.00 34.18 299 TYR B CA 1
ATOM 4956 C C . TYR B 1 299 ? -12.351 0.935 19.194 1.00 34.10 299 TYR B C 1
ATOM 4957 O O . TYR B 1 299 ? -11.623 1.848 19.549 1.00 47.18 299 TYR B O 1
ATOM 4966 N N . GLY B 1 300 ? -12.220 -0.266 19.688 1.00 35.26 300 GLY B N 1
ATOM 4967 C CA . GLY B 1 300 ? -11.185 -0.486 20.685 1.00 32.07 300 GLY B CA 1
ATOM 4968 C C . GLY B 1 300 ? -11.814 -0.237 22.051 1.00 18.11 300 GLY B C 1
ATOM 4969 O O . GLY B 1 300 ? -11.924 0.900 22.491 1.00 36.27 300 GLY B O 1
ATOM 4970 N N . TYR B 1 301 ? -12.360 -1.320 22.628 1.00 28.93 301 TYR B N 1
ATOM 4971 C CA . TYR B 1 301 ? -13.145 -1.299 23.854 1.00 56.92 301 TYR B CA 1
ATOM 4972 C C . TYR B 1 301 ? -12.664 -0.380 24.947 1.00 37.15 301 TYR B C 1
ATOM 4973 O O . TYR B 1 301 ? -11.478 -0.297 25.249 1.00 62.81 301 TYR B O 1
ATOM 4982 N N . 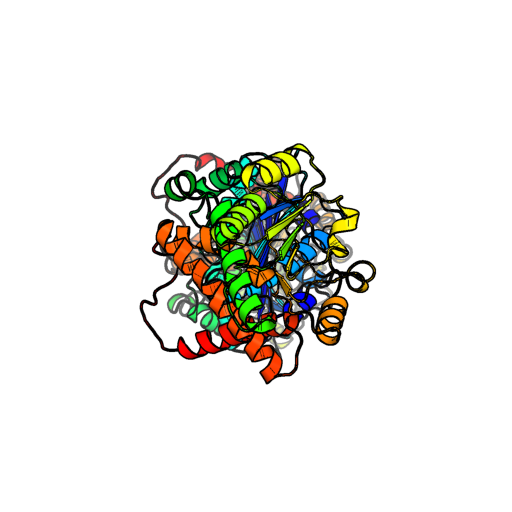ASN B 1 302 ? -13.651 0.286 25.533 1.00 63.78 302 ASN B N 1
ATOM 4983 C CA . ASN B 1 302 ? -13.479 1.192 26.645 1.00 61.11 302 ASN B CA 1
ATOM 4984 C C . ASN B 1 302 ? -14.727 1.169 27.521 1.00 31.55 302 ASN B C 1
ATOM 4985 O O . ASN B 1 302 ? -15.720 1.836 27.212 1.00 56.99 302 ASN B O 1
ATOM 4990 N N . ARG B 1 303 ? -14.675 0.374 28.599 1.00 69.29 303 ARG B N 1
ATOM 4991 C CA . ARG B 1 303 ? -15.771 0.256 29.547 1.00 72.61 303 ARG B CA 1
ATOM 4992 C C . ARG B 1 303 ? -16.423 1.619 29.812 1.00 50.07 303 ARG B C 1
ATOM 4993 O O . ARG B 1 303 ? -17.648 1.793 29.726 1.00 54.89 303 ARG B O 1
ATOM 5001 N N . THR B 1 304 ? -15.562 2.597 30.088 1.00 37.74 304 THR B N 1
ATOM 5002 C CA . THR B 1 304 ? -15.947 3.971 30.367 1.00 74.69 304 THR B CA 1
ATOM 5003 C C . THR B 1 304 ? -16.837 4.513 29.267 1.00 46.45 304 THR B C 1
ATOM 5004 O O . THR B 1 304 ? -18.011 4.831 29.488 1.00 74.84 304 THR B O 1
ATOM 5008 N N . ARG B 1 305 ? -16.244 4.632 28.078 1.00 44.81 305 ARG B N 1
ATOM 5009 C CA . ARG B 1 305 ? -16.935 5.109 26.895 1.00 44.77 305 ARG B CA 1
ATOM 5010 C C . ARG B 1 305 ? -18.229 4.327 26.703 1.00 36.69 305 ARG B C 1
ATOM 5011 O O . ARG B 1 305 ? -19.300 4.913 26.589 1.00 45.52 305 ARG B O 1
ATOM 5019 N N . ALA B 1 306 ? -18.126 2.996 26.752 1.00 37.23 306 ALA B N 1
ATOM 5020 C CA . ALA B 1 306 ? -19.271 2.103 26.613 1.00 44.01 306 ALA B CA 1
ATOM 5021 C C . ALA B 1 306 ? -20.360 2.538 27.557 1.00 37.23 306 ALA B C 1
ATOM 5022 O O . ALA B 1 306 ? -21.500 2.756 27.158 1.00 47.02 306 ALA B O 1
ATOM 5024 N N . MET B 1 307 ? -19.980 2.682 28.823 1.00 39.82 307 MET B N 1
ATOM 5025 C CA . MET B 1 307 ? -20.909 3.102 29.862 1.00 40.58 307 MET B CA 1
ATOM 5026 C C . MET B 1 307 ? -21.570 4.419 29.520 1.00 48.32 307 MET B C 1
ATOM 5027 O O . MET B 1 307 ? -22.787 4.593 29.662 1.00 48.91 307 MET B O 1
ATOM 5032 N N . LYS B 1 308 ? -20.751 5.352 29.045 1.00 34.54 308 LYS B N 1
ATOM 5033 C CA . LYS B 1 308 ? -21.273 6.653 28.686 1.00 36.14 308 LYS B CA 1
ATOM 5034 C C . LYS B 1 308 ? -22.270 6.556 27.543 1.00 35.08 308 LYS B C 1
ATOM 5035 O O . LYS B 1 308 ? -23.225 7.334 27.447 1.00 50.08 308 LYS B O 1
ATOM 5041 N N . ARG B 1 309 ? -22.007 5.619 26.636 1.00 42.51 309 ARG B N 1
ATOM 5042 C CA . ARG B 1 309 ? -22.920 5.377 25.535 1.00 30.62 309 ARG B CA 1
ATOM 5043 C C . ARG B 1 309 ? -24.249 4.923 26.107 1.00 52.62 309 ARG B C 1
ATOM 5044 O O . ARG B 1 309 ? -25.320 5.321 25.676 1.00 34.45 309 ARG B O 1
ATOM 5052 N N . VAL B 1 310 ? -24.140 4.047 27.113 1.00 30.21 310 VAL B N 1
ATOM 5053 C CA . VAL B 1 310 ? -25.313 3.495 27.735 1.00 39.99 310 VAL B CA 1
ATOM 5054 C C . VAL B 1 310 ? -26.167 4.569 28.375 1.00 46.25 310 VAL B C 1
ATOM 5055 O O . VAL B 1 310 ? -27.371 4.654 28.154 1.00 45.04 310 VAL B O 1
ATOM 5059 N N . ASP B 1 311 ? -25.537 5.449 29.101 1.00 44.55 311 ASP B N 1
ATOM 5060 C CA . ASP B 1 311 ? -26.314 6.498 29.676 1.00 29.75 311 ASP B CA 1
ATOM 5061 C C . ASP B 1 311 ? -27.361 7.112 28.749 1.00 43.71 311 ASP B C 1
ATOM 5062 O O . ASP B 1 311 ? -28.402 7.614 29.175 1.00 42.98 311 ASP B O 1
ATOM 5067 N N . GLY B 1 312 ? -27.074 7.089 27.467 1.00 34.55 312 GLY B N 1
ATOM 5068 C CA . GLY B 1 312 ? -27.940 7.740 26.533 1.00 33.83 312 GLY B CA 1
ATOM 5069 C C . GLY B 1 312 ? -29.328 7.180 26.498 1.00 34.37 312 GLY B C 1
ATOM 5070 O O . GLY B 1 312 ? -30.246 7.753 25.877 1.00 48.09 312 GLY B O 1
ATOM 5071 N N . ILE B 1 313 ? -29.473 6.036 27.143 1.00 38.85 313 ILE B N 1
ATOM 5072 C CA . ILE B 1 313 ? -30.748 5.360 27.146 1.00 63.98 313 ILE B CA 1
ATOM 5073 C C . ILE B 1 313 ? -31.844 6.272 27.705 1.00 32.62 313 ILE B C 1
ATOM 5074 O O . ILE B 1 313 ? -32.934 6.428 27.123 1.00 62.38 313 ILE B O 1
ATOM 5079 N N . TYR B 1 314 ? -31.492 6.922 28.821 1.00 43.47 314 TYR B N 1
ATOM 5080 C CA . TYR B 1 314 ? -32.354 7.850 29.538 1.00 45.91 314 TYR B CA 1
ATOM 5081 C C . TYR B 1 314 ? -33.010 8.834 28.589 1.00 44.48 314 TYR B C 1
ATOM 5082 O O . TYR B 1 314 ? -34.229 8.996 28.496 1.00 61.04 314 TYR B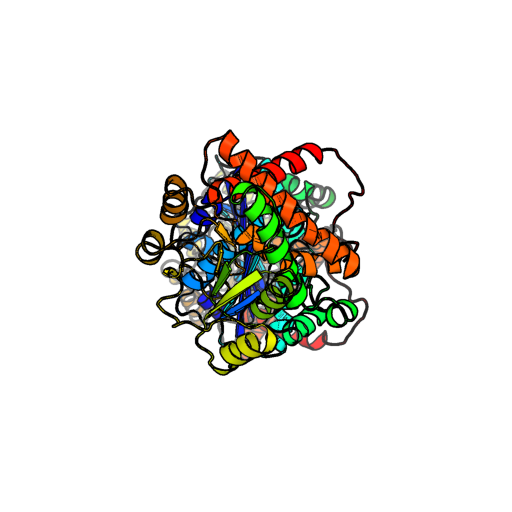 O 1
ATOM 5091 N N . ASP B 1 315 ? -32.149 9.450 27.813 1.00 47.51 315 ASP B N 1
ATOM 5092 C CA . ASP B 1 315 ? -32.563 10.438 26.857 1.00 41.02 315 ASP B CA 1
ATOM 5093 C C . ASP B 1 315 ? -33.378 9.864 25.723 1.00 49.93 315 ASP B C 1
ATOM 5094 O O . ASP B 1 315 ? -34.303 10.470 25.178 1.00 57.95 315 ASP B O 1
ATOM 5099 N N . SER B 1 316 ? -33.034 8.634 25.381 1.00 53.16 316 SER B N 1
ATOM 5100 C CA . SER B 1 316 ? -33.757 7.978 24.340 1.00 39.22 316 SER B CA 1
ATOM 5101 C C . SER B 1 316 ? -35.194 7.675 24.786 1.00 40.45 316 SER B C 1
ATOM 5102 O O . SER B 1 316 ? -36.164 7.897 24.052 1.00 39.95 316 SER B O 1
ATOM 5105 N N . ILE B 1 317 ? -35.294 7.104 25.962 1.00 46.94 317 ILE B N 1
ATOM 5106 C CA . ILE B 1 317 ? -36.586 6.832 26.562 1.00 76.24 317 ILE B CA 1
ATOM 5107 C C . ILE B 1 317 ? -37.396 8.110 26.608 1.00 93.98 317 ILE B C 1
ATOM 5108 O O . ILE B 1 317 ? -38.508 8.194 26.096 1.00 46.50 317 ILE B 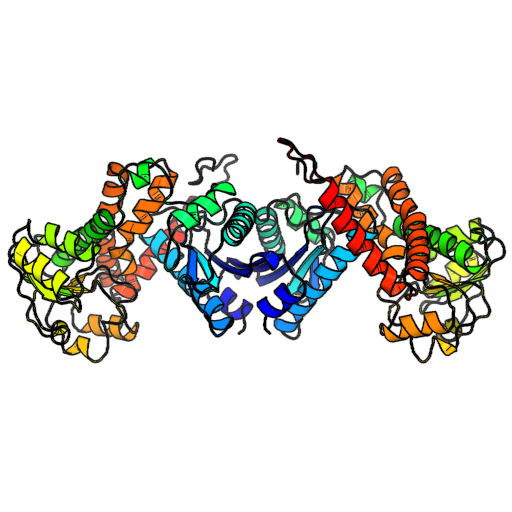O 1
ATOM 5113 N N . GLU B 1 318 ? -36.758 9.140 27.150 1.00 46.63 318 GLU B N 1
ATOM 5114 C CA . GLU B 1 318 ? -37.309 10.484 27.223 1.00 62.36 318 GLU B CA 1
ATOM 5115 C C . GLU B 1 318 ? -37.912 10.923 25.893 1.00 45.81 318 GLU B C 1
ATOM 5116 O O . GLU B 1 318 ? -39.076 11.319 25.783 1.00 75.31 318 GLU B O 1
ATOM 5122 N N . LYS B 1 319 ? -37.073 10.858 24.883 1.00 43.40 319 LYS B N 1
ATOM 5123 C CA . LYS B 1 319 ? -37.468 11.219 23.538 1.00 42.42 319 LYS B CA 1
ATOM 5124 C C . LYS B 1 319 ? -38.649 10.403 23.032 1.00 79.74 319 LYS B C 1
ATOM 5125 O O . LYS B 1 319 ? -39.493 10.895 22.274 1.00 46.99 319 LYS B O 1
ATOM 5131 N N . ILE B 1 320 ? -38.685 9.129 23.412 1.00 52.93 320 ILE B N 1
ATOM 5132 C CA . ILE B 1 320 ? -39.778 8.310 22.967 1.00 100.00 320 ILE B CA 1
ATOM 5133 C C . ILE B 1 320 ? -41.078 8.908 23.468 1.00 78.39 320 ILE B C 1
ATOM 5134 O O . ILE B 1 320 ? -42.052 9.026 22.729 1.00 59.34 320 ILE B O 1
ATOM 5139 N N . PHE B 1 321 ? -41.046 9.336 24.728 1.00 50.99 321 PHE B N 1
ATOM 5140 C CA . PHE B 1 321 ? -42.185 9.961 25.368 1.00 50.26 321 PHE B CA 1
ATOM 5141 C C . PHE B 1 321 ? -42.729 11.145 24.567 1.00 100.00 321 PHE B C 1
ATOM 5142 O O . PHE B 1 321 ? -43.906 11.199 24.186 1.00 72.80 321 PHE B O 1
ATOM 5150 N N . ALA B 1 322 ? -41.857 12.098 24.288 1.00 81.69 322 ALA B N 1
ATOM 5151 C CA . ALA B 1 322 ? -42.284 13.255 23.543 1.00 87.84 322 ALA B CA 1
ATOM 5152 C C . ALA B 1 322 ? -42.903 12.901 22.201 1.00 50.78 322 ALA B C 1
ATOM 5153 O O . ALA B 1 322 ? -43.933 13.451 21.818 1.00 64.60 322 ALA B O 1
ATOM 5155 N N . ILE B 1 323 ? -42.248 12.013 21.454 1.00 53.15 323 ILE B N 1
ATOM 5156 C CA . ILE B 1 323 ? -42.788 11.623 20.166 1.00 41.54 323 ILE B CA 1
ATOM 5157 C C . ILE B 1 323 ? -44.215 11.091 20.370 1.00 100.00 323 ILE B C 1
ATOM 5158 O O . ILE B 1 323 ? -45.063 11.083 19.466 1.00 56.73 323 ILE B O 1
ATOM 5163 N N . SER B 1 324 ? -44.491 10.629 21.601 1.00 64.78 324 SER B N 1
ATOM 5164 C CA . SER B 1 324 ? -45.818 10.087 21.912 1.00 100.00 324 SER B CA 1
ATOM 5165 C C . SER B 1 324 ? -46.888 11.150 21.941 1.00 97.50 324 SER B C 1
ATOM 5166 O O . SER B 1 324 ? -47.916 11.032 21.285 1.00 79.05 324 SER B O 1
ATOM 5169 N N . LYS B 1 325 ? -46.650 12.185 22.727 1.00 63.94 325 LYS B N 1
ATOM 5170 C CA . LYS B 1 325 ? -47.589 13.281 22.795 1.00 71.53 325 LYS B CA 1
ATOM 5171 C C . LYS B 1 325 ? -47.362 14.238 21.639 1.00 60.43 325 LYS B C 1
ATOM 5172 O O . LYS B 1 325 ? -47.651 15.425 21.713 1.00 100.00 325 LYS B O 1
ATOM 5178 N N . ARG B 1 326 ? -46.786 13.720 20.577 1.00 57.65 326 ARG B N 1
ATOM 5179 C CA . ARG B 1 326 ? -46.517 14.543 19.422 1.00 100.00 326 ARG B CA 1
ATOM 5180 C C . ARG B 1 326 ? -47.337 14.028 18.266 1.00 83.30 326 ARG B C 1
ATOM 5181 O O . ARG B 1 326 ? -47.572 14.710 17.271 1.00 100.00 326 ARG B O 1
ATOM 5189 N N . ASP B 1 327 ? -47.752 12.789 18.410 1.00 54.10 327 ASP B N 1
ATOM 5190 C CA . ASP B 1 327 ? -48.559 12.143 17.401 1.00 54.53 327 ASP B CA 1
ATOM 5191 C C . ASP B 1 327 ? -49.658 11.425 18.127 1.00 100.00 327 ASP B C 1
ATOM 5192 O O . ASP B 1 327 ? -50.511 10.766 17.531 1.00 67.26 327 ASP B O 1
ATOM 5197 N N . GLY B 1 328 ? -49.603 11.563 19.449 1.00 62.29 328 GLY B N 1
ATOM 5198 C CA . GLY B 1 328 ? -50.550 10.883 20.298 1.00 100.00 328 GLY B CA 1
ATOM 5199 C C . GLY B 1 328 ? -50.539 9.396 19.974 1.00 97.02 328 GLY B C 1
ATOM 5200 O O . GLY B 1 328 ? -51.558 8.802 19.610 1.00 100.00 328 GLY B O 1
ATOM 5201 N N . VAL B 1 329 ? -49.341 8.818 20.037 1.00 81.57 329 VAL B N 1
ATOM 5202 C CA . VAL B 1 329 ? -49.174 7.405 19.779 1.00 40.44 329 VAL B CA 1
ATOM 5203 C C . VAL B 1 329 ? -48.594 6.701 20.989 1.00 77.82 329 VAL B C 1
ATOM 5204 O O . VAL B 1 329 ? -47.949 7.337 21.859 1.00 44.02 329 VAL B O 1
ATOM 5208 N N . PRO B 1 330 ? -48.888 5.387 21.044 1.00 30.22 330 PRO B N 1
ATOM 5209 C CA . PRO B 1 330 ? -48.399 4.515 22.108 1.00 54.23 330 PRO B CA 1
ATOM 5210 C C . PRO B 1 330 ? -46.873 4.514 22.177 1.00 74.76 330 PRO B C 1
ATOM 5211 O O . PRO B 1 330 ? -46.186 4.785 21.191 1.00 41.66 330 PRO B O 1
ATOM 5215 N N . SER B 1 331 ? -46.344 4.230 23.367 1.00 100.00 331 SER B N 1
ATOM 5216 C CA . SER B 1 331 ? -44.908 4.222 23.600 1.00 42.76 331 SER B CA 1
ATOM 5217 C C . SER B 1 331 ? -44.180 3.361 22.602 1.00 59.33 331 SER B C 1
ATOM 5218 O O . SER B 1 331 ? -43.169 3.743 22.033 1.00 50.24 331 SER B O 1
ATOM 5221 N N . TYR B 1 332 ? -44.690 2.161 22.448 1.00 99.33 332 TYR B N 1
ATOM 5222 C CA . TYR B 1 332 ? -44.107 1.186 21.564 1.00 43.05 332 TYR B CA 1
ATOM 5223 C C . TYR B 1 332 ? -44.077 1.606 20.103 1.00 44.95 332 TYR B C 1
ATOM 5224 O O . TYR B 1 332 ? -43.194 1.223 19.346 1.00 48.61 332 TYR B O 1
ATOM 5233 N N . VAL B 1 333 ? -45.059 2.385 19.704 1.00 49.53 333 VAL B N 1
ATOM 5234 C CA . VAL B 1 333 ? -45.119 2.843 18.341 1.00 31.29 333 VAL B CA 1
ATOM 5235 C C . VAL B 1 333 ? -44.097 3.938 18.081 1.00 44.28 333 VAL B C 1
ATOM 5236 O O . VAL B 1 333 ? -43.462 3.975 17.042 1.00 52.40 333 VAL B O 1
ATOM 5240 N N . ALA B 1 334 ? -43.914 4.794 19.077 1.00 35.18 334 ALA B N 1
ATOM 5241 C CA . ALA B 1 334 ? -42.965 5.883 19.017 1.00 48.90 334 ALA B CA 1
ATOM 5242 C C . ALA B 1 334 ? -41.507 5.431 19.021 1.00 39.07 334 ALA B C 1
ATOM 5243 O O . ALA B 1 334 ? -40.613 6.186 18.663 1.00 39.76 334 ALA B O 1
ATOM 5245 N N . ALA B 1 335 ? -41.251 4.215 19.477 1.00 51.06 335 ALA B N 1
ATOM 5246 C CA . ALA B 1 335 ? -39.899 3.710 19.475 1.00 31.24 335 ALA B CA 1
ATOM 5247 C C . ALA B 1 335 ? -39.530 3.477 18.031 1.00 40.82 335 ALA B C 1
ATOM 5248 O O . ALA B 1 335 ? -38.512 3.926 17.521 1.00 36.63 335 ALA B O 1
ATOM 5250 N N . ASP B 1 336 ? -40.434 2.810 17.363 1.00 27.49 336 ASP B N 1
ATOM 5251 C CA . ASP B 1 336 ? -40.252 2.493 15.989 1.00 36.96 336 ASP B CA 1
ATOM 5252 C C . ASP B 1 336 ? -39.980 3.709 15.145 1.00 37.74 336 ASP B C 1
ATOM 5253 O O . ASP B 1 336 ? -39.124 3.690 14.270 1.00 40.71 336 ASP B O 1
ATOM 5258 N N . ARG B 1 337 ? -40.732 4.760 15.402 1.00 36.09 337 ARG B N 1
ATOM 5259 C CA . ARG B 1 337 ? -40.649 5.970 14.616 1.00 34.12 337 ARG B CA 1
ATOM 5260 C C . ARG B 1 337 ? -39.349 6.682 14.812 1.00 33.14 337 ARG B C 1
ATOM 5261 O O . ARG B 1 337 ? -38.677 7.127 13.883 1.00 49.15 337 ARG B O 1
ATOM 5269 N N . MET B 1 338 ? -39.010 6.796 16.058 1.00 36.62 338 MET B N 1
ATOM 5270 C CA . MET B 1 338 ? -37.768 7.409 16.390 1.00 36.95 338 MET B CA 1
ATOM 5271 C C . MET B 1 338 ? -36.623 6.710 15.633 1.00 44.26 338 MET B C 1
ATOM 5272 O O . MET B 1 338 ? -35.738 7.330 15.075 1.00 42.89 338 MET B O 1
ATOM 5277 N N . ALA B 1 339 ? -36.696 5.397 15.523 1.00 35.78 339 ALA B N 1
ATOM 5278 C CA . ALA B 1 339 ? -35.691 4.629 14.825 1.00 28.10 339 ALA B CA 1
ATOM 5279 C C . ALA B 1 339 ? -35.700 4.916 13.343 1.00 36.72 339 ALA B C 1
ATOM 5280 O O . ALA B 1 339 ? -34.673 5.190 12.703 1.00 34.19 339 ALA B O 1
ATOM 5282 N N . GLU B 1 340 ? -36.866 4.809 12.757 1.00 28.18 340 GLU B N 1
ATOM 5283 C CA . GLU B 1 340 ? -36.928 5.041 11.335 1.00 35.74 340 GLU B CA 1
ATOM 5284 C C . GLU B 1 340 ? -36.597 6.474 10.968 1.00 44.02 340 GLU B C 1
ATOM 5285 O O . GLU B 1 340 ? -36.073 6.755 9.902 1.00 32.20 340 GLU B O 1
ATOM 5291 N N . GLU B 1 341 ? -36.894 7.388 11.859 1.00 28.32 341 GLU B N 1
ATOM 5292 C CA . GLU B 1 341 ? -36.593 8.766 11.597 1.00 27.88 341 GLU B CA 1
ATOM 5293 C C . GLU B 1 341 ? -35.101 9.018 11.583 1.00 33.47 341 GLU B C 1
ATOM 5294 O O . GLU B 1 341 ? -34.601 9.805 10.795 1.00 37.51 341 GLU B O 1
ATOM 5300 N N . ARG B 1 342 ? -34.395 8.345 12.469 1.00 27.27 342 ARG B N 1
ATOM 5301 C CA . ARG B 1 342 ? -32.966 8.516 12.537 1.00 21.30 342 ARG B CA 1
ATOM 5302 C C . ARG B 1 342 ? -32.275 7.975 11.283 1.00 21.55 342 ARG B C 1
ATOM 5303 O O . ARG B 1 342 ? -31.351 8.565 10.728 1.00 27.08 342 ARG B O 1
ATOM 5311 N N . ILE B 1 343 ? -32.790 6.881 10.788 1.00 26.35 343 ILE B N 1
ATOM 5312 C CA . ILE B 1 343 ? -32.212 6.305 9.622 1.00 18.45 343 ILE B CA 1
ATOM 5313 C C . ILE B 1 343 ? -32.301 7.236 8.465 1.00 39.61 343 ILE B C 1
ATOM 5314 O O . ILE B 1 343 ? -31.332 7.448 7.728 1.00 32.38 343 ILE B O 1
ATOM 5319 N N . ALA B 1 344 ? -33.501 7.746 8.268 1.00 28.11 344 ALA B N 1
ATOM 5320 C CA . ALA B 1 344 ? -33.737 8.596 7.124 1.00 44.10 344 ALA B CA 1
ATOM 5321 C C . ALA B 1 344 ? -32.999 9.912 7.179 1.00 27.87 344 ALA B C 1
ATOM 5322 O O . ALA B 1 344 ? -32.408 10.351 6.209 1.00 27.73 344 ALA B O 1
ATOM 5324 N N . LYS B 1 345 ? -33.090 10.546 8.320 1.00 22.63 345 LYS B N 1
ATOM 5325 C CA . LYS B 1 345 ? -32.464 11.827 8.524 1.00 21.73 345 LYS B CA 1
ATOM 5326 C C . LYS B 1 345 ? -30.952 11.728 8.357 1.00 41.44 345 LYS B C 1
ATOM 5327 O O . LYS B 1 345 ? -30.327 12.517 7.648 1.00 34.41 345 LYS B O 1
ATOM 5333 N N . VAL B 1 346 ? -30.364 10.744 9.019 1.00 32.51 346 VAL B N 1
ATOM 5334 C CA . VAL B 1 346 ? -28.931 10.521 8.899 1.00 23.37 346 VAL B CA 1
ATOM 5335 C C . VAL B 1 346 ? -28.541 10.177 7.460 1.00 26.37 346 VAL B C 1
ATOM 5336 O O . VAL B 1 346 ? -27.579 10.694 6.915 1.00 27.03 346 VAL B O 1
ATOM 5340 N N . ALA B 1 347 ? -29.321 9.333 6.783 1.00 26.37 347 ALA B N 1
ATOM 5341 C CA . ALA B 1 347 ? -28.993 9.027 5.393 1.00 19.23 347 ALA B CA 1
ATOM 5342 C C . ALA B 1 347 ? -28.984 10.254 4.484 1.00 32.19 347 ALA B C 1
ATOM 5343 O O . ALA B 1 347 ? -28.095 10.433 3.673 1.00 23.33 347 ALA B O 1
ATOM 5345 N N . LYS B 1 348 ? -29.978 11.122 4.621 1.00 28.77 348 LYS B N 1
ATOM 5346 C CA . LYS B 1 348 ? -30.046 12.304 3.776 1.00 33.56 348 LYS B CA 1
ATOM 5347 C C . LYS B 1 348 ? -28.836 13.174 3.942 1.00 32.32 348 LYS B C 1
ATOM 5348 O O . LYS B 1 348 ? -28.286 13.734 3.007 1.00 38.94 348 LYS B O 1
ATOM 5354 N N . ALA B 1 349 ? -28.475 13.340 5.192 1.00 22.34 349 ALA B N 1
ATOM 5355 C CA . ALA B 1 349 ? -27.394 14.245 5.527 1.00 28.24 349 ALA B CA 1
ATOM 5356 C C . ALA B 1 349 ? -25.954 13.742 5.232 1.00 28.10 349 ALA B C 1
ATOM 5357 O O . ALA B 1 349 ? -24.969 14.464 5.465 1.00 21.29 349 ALA B O 1
ATOM 5359 N N . ARG B 1 350 ? -25.844 12.500 4.695 1.00 20.69 350 ARG B N 1
ATOM 5360 C CA . ARG B 1 350 ? -24.546 11.907 4.374 1.00 22.89 350 ARG B CA 1
ATOM 5361 C C . ARG B 1 350 ? -24.455 11.609 2.918 1.00 24.45 350 ARG B C 1
ATOM 5362 O O . ARG B 1 350 ? -23.725 10.725 2.535 1.00 26.96 350 ARG B O 1
ATOM 5370 N N . SER B 1 351 ? -25.270 12.283 2.130 1.00 21.85 351 SER B N 1
ATOM 5371 C CA . SER B 1 351 ? -25.387 12.008 0.708 1.00 23.04 351 SER B CA 1
ATOM 5372 C C . SER B 1 351 ? -24.315 12.677 -0.147 1.00 28.46 351 SER B C 1
ATOM 5373 O O . SER B 1 351 ? -24.322 12.584 -1.374 1.00 27.57 351 SER B O 1
ATOM 5376 N N . GLN B 1 352 ? -23.405 13.391 0.520 1.00 21.68 352 GLN B N 1
ATOM 5377 C CA . GLN B 1 352 ? -22.346 14.069 -0.196 1.00 17.60 352 GLN B CA 1
ATOM 5378 C C . GLN B 1 352 ? -21.187 13.115 -0.543 1.00 25.30 352 GLN B C 1
ATOM 5379 O O . GLN B 1 352 ? -20.787 12.263 0.247 1.00 27.64 352 GLN B O 1
ATOM 5385 N N . PHE B 1 353 ? -20.678 13.215 -1.763 1.00 19.39 353 PHE B N 1
ATOM 5386 C CA . PHE B 1 353 ? -19.573 12.375 -2.259 1.00 18.21 353 PHE B CA 1
ATOM 5387 C C . PHE B 1 353 ? -18.268 12.591 -1.495 1.00 19.53 353 PHE B C 1
ATOM 5388 O O . PHE B 1 353 ? -17.845 13.721 -1.283 1.00 21.59 353 PHE B O 1
ATOM 5396 N N . LEU B 1 354 ? -17.605 11.495 -1.136 1.00 14.49 354 LEU B N 1
ATOM 5397 C CA . LEU B 1 354 ? -16.312 11.572 -0.466 1.00 14.78 354 LEU B CA 1
ATOM 5398 C C . LEU B 1 354 ? -15.495 10.459 -1.025 1.00 19.77 354 LEU B C 1
ATOM 5399 O O . LEU B 1 354 ? -16.006 9.382 -1.185 1.00 22.18 354 LEU B O 1
ATOM 5404 N N . GLN B 1 355 ? -14.237 10.685 -1.311 1.00 21.96 355 GLN B N 1
ATOM 5405 C CA . GLN B 1 355 ? -13.492 9.591 -1.850 1.00 17.53 355 GLN B CA 1
ATOM 5406 C C . GLN B 1 355 ? -12.989 8.638 -0.811 1.00 28.01 355 GLN B C 1
ATOM 5407 O O . GLN B 1 355 ? -12.827 7.481 -1.092 1.00 18.08 355 GLN B O 1
ATOM 5413 N N . ASP B 1 356 ? -12.854 9.103 0.413 1.00 14.55 356 ASP B N 1
ATOM 5414 C CA . ASP B 1 356 ? -12.366 8.298 1.511 1.00 15.77 356 ASP B CA 1
ATOM 5415 C C . ASP B 1 356 ? -13.273 8.450 2.712 1.00 17.47 356 ASP B C 1
ATOM 5416 O O . ASP B 1 356 ? -12.862 8.954 3.742 1.00 26.46 356 ASP B O 1
ATOM 5421 N N . GLN B 1 357 ? -14.501 7.972 2.598 1.00 19.84 357 GLN B N 1
ATOM 5422 C CA . GLN B 1 357 ? -15.467 8.057 3.674 1.00 20.63 357 GLN B CA 1
ATOM 5423 C C . GLN B 1 357 ? -14.999 7.294 4.895 1.00 28.42 357 GLN B C 1
ATOM 5424 O O . GLN B 1 357 ? -14.381 6.255 4.790 1.00 25.61 357 GLN B O 1
ATOM 5430 N N . ARG B 1 358 ? -15.330 7.762 6.069 1.00 32.30 358 ARG B N 1
ATOM 5431 C CA . ARG B 1 358 ? -14.985 6.999 7.252 1.00 26.60 358 ARG B CA 1
ATOM 5432 C C . ARG B 1 358 ? -16.179 6.122 7.657 1.00 28.21 358 ARG B C 1
ATOM 5433 O O . ARG B 1 358 ? -17.329 6.524 7.455 1.00 30.88 358 ARG B O 1
ATOM 5441 N N . ASN B 1 359 ? -15.909 4.943 8.245 1.00 27.60 359 ASN B N 1
ATOM 5442 C CA . ASN B 1 359 ? -16.935 3.984 8.712 1.00 32.10 359 ASN B CA 1
ATOM 5443 C C . ASN B 1 359 ? -16.506 3.226 9.971 1.00 32.91 359 ASN B C 1
ATOM 5444 O O . ASN B 1 359 ? -15.330 3.145 10.335 1.00 36.66 359 ASN B O 1
ATOM 5449 N N . ILE B 1 360 ? -17.463 2.639 10.632 1.00 29.73 360 ILE B N 1
ATOM 5450 C CA . ILE B 1 360 ? -17.164 1.980 11.865 1.00 23.08 360 ILE B CA 1
ATOM 5451 C C . ILE B 1 360 ? -16.165 0.856 11.742 1.00 28.76 360 ILE B C 1
ATOM 5452 O O . ILE B 1 360 ? -15.683 0.364 12.749 1.00 30.24 360 ILE B O 1
ATOM 5457 N N . LEU B 1 361 ? -15.874 0.396 10.539 1.00 25.39 361 LEU B N 1
ATOM 5458 C CA . LEU B 1 361 ? -15.007 -0.755 10.462 1.00 19.39 361 LEU B CA 1
ATOM 5459 C C . LEU B 1 361 ? -13.690 -0.494 11.086 1.00 40.79 361 LEU B C 1
ATOM 5460 O O . LEU B 1 361 ? -13.126 -1.359 11.766 1.00 34.81 361 LEU B O 1
ATOM 5465 N N . ASN B 1 362 ? -13.264 0.746 10.949 1.00 45.17 362 ASN B N 1
ATOM 5466 C CA . ASN B 1 362 ? -12.020 1.121 11.577 1.00 100.00 362 ASN B CA 1
ATOM 5467 C C . ASN B 1 362 ? -10.925 0.174 11.085 1.00 100.00 362 ASN B C 1
ATOM 5468 O O . ASN B 1 362 ? -10.151 -0.433 11.843 1.00 68.56 362 ASN B O 1
ATOM 5473 N N . GLY B 1 363 ? -10.936 0.022 9.763 1.00 57.69 363 GLY B N 1
ATOM 5474 C CA . GLY B 1 363 ? -9.992 -0.806 9.034 1.00 100.00 363 GLY B CA 1
ATOM 5475 C C . GLY B 1 363 ? -10.021 -2.292 9.367 1.00 100.00 363 GLY B C 1
ATOM 5476 O O . GLY B 1 363 ? -8.989 -2.957 9.308 1.00 100.00 363 GLY B O 1
ATOM 5477 N N . ARG B 1 364 ? -11.199 -2.836 9.677 1.00 100.00 364 ARG B N 1
ATOM 5478 C CA . ARG B 1 364 ? -11.287 -4.260 9.964 1.00 41.82 364 ARG B CA 1
ATOM 5479 C C . ARG B 1 364 ? -11.314 -5.093 8.677 1.00 100.00 364 ARG B C 1
ATOM 5480 O O . ARG B 1 364 ? -10.735 -6.215 8.643 1.00 60.82 364 ARG B O 1
#

B-factor: mean 47.06, std 27.12, range [8.48, 100.0]

Nearest PDB structures (foldseek):
  1leh-assembly1_A  TM=9.940E-01  e=6.635E-64  Lysinibacillus sphaericus
  6acf-assembly1_A  TM=9.960E-01  e=5.022E-56  Geobacillus stearothermophilus 10
  3vpx-assembly1_A  TM=9.888E-01  e=1.033E-54  Sporosarcina psychrophila
  3vpx-assembly1_B  TM=9.843E-01  e=1.282E-54  Sporosarcina psychrophila
  8gxd-assembly1_A  TM=9.896E-01  e=7.615E-54  Exiguobacterium sibiricum 255-15

CATH classification: 3.40.50.10860 (+1 more: 3.40.50.720)

Secondary structure (DSSP, 8-state):
--HHHHHHHHT--EEEEEEETTTTEEEEEEEEE-SSSSEE--EEEE--S-HHHHHHHHHHHHHHHHHHHHHTT-S-EEEEEEEES-TTTT--HHHHHHHHHHHHTTTTSEEB-B-TT--HHHHHHHHTT-S-B-S--HHHHHH--HHHHHHHHHHHHHHHHHHHHHSS---TT-EEEEE--SHHHHHHHHHHHHTT-EEEEE-S-HHHHHHHHHHH--EE--GGGTTT---SEEEE-S-S--BSTTHHHH---SEE--S-S--BSSHHHHHHHHHHT-EE--HHHHTTHHHHHHHHGGG---HHHHHHHHTHHHHHHHHHHHHHHHTT--HHHHHHHHHHHHHHHHHHTT-S--TT---TTTT-/--HHHHHHHHT--EEEEEEETTTTEEEEEEEEE-SSSSEE--EEEE--SSHHHHHHHHHHHHHHHHHHHHHTT-S-EEEEEEEES-TTTT--HHHHHHHHHHHHTTTTSEEB---TT--HHHHHHHHTT-S-B-S--HHHHHH--HHHHHHHHHHHHHHHHHHHHSSS---SEEEEEEE--SHHHHHHHHHHHTTTEEEEEE-S-HHHHHHHHHHHT-EE--TTTTTTS--SEEEE-S-S--BSTTHHHH---SEE--S-SS-BS-HHHHHHHHHHT-EE--HHHHTTHHHHHHHHGGG---HHHHHHHHHHHHHHHHHHHHHHHHHT--HHHHHHHHHHHHHHHHHHTT-S--TT---TTS--

Radius of gyration: 32.42 Å; Cα contacts (8 Å, |Δi|>4): 1580; chains: 2; bounding box: 57×64×104 Å

InterPro domains:
  IPR006095 Glutamate/phenylalanine/leucine/valine/L-tryptophan dehydrogenase [PR00082] (66-80)
  IPR006095 Glutamate/phenylalanine/leucine/valine/L-tryptophan dehydrogenase [PR00082] (132-154)
  IPR006095 Glutamate/phenylalanine/leucine/valine/L-tryptophan dehydrogenase [PR00082] (176-196)
  IPR006095 Glutamate/phenylalanine/leucine/valine/L-tryptophan dehydrogenase [PR00082] (286-297)
  IPR006096 Glutamate/phenylalanine/leucine/valine/L-tryptophan dehydrogenase, C-terminal [PF00208] (148-201)
  IPR006096 Glutamate/phenylalanine/leucine/valine/L-tryptophan dehydrogenase, C-terminal [PF00208] (212-300)
  IPR006096 Glutamate/phenylalanine/leucine/valine/L-tryptophan dehydrogenase, C-terminal [SM00839] (144-351)
  IPR006097 Glutamate/phenylalanine/leucine/valine/L-tryptophan dehydrogenase, dimerisation domain [PF02812] (19-131)
  IPR016211 Glutamate/phenylalanine/leucine/valine/L-tryptophan dehydrogenase, bacterial/archaeal [PIRSF000188] (1-352)
  IPR016211 Glutamate/phenylalanine/leucine/valine/L-tryptophan dehydrogenase, bacterial/archaeal [PTHR42722] (3-351)
  IPR033524 Leu/Phe/Val dehydrogenases active site [PS00074] (74-87)
  IPR036291 NAD(P)-binding domain superfamily [SSF51735] (141-350)
  IPR046346 Aminoacid dehydrogenase-like, N-terminal domain superfamily [SSF53223] (4-143)

Sequence (728 aa):
MEIFKYMEKYDYEQLVFCQDEASGLKAVIAIHDTTLGPALGGARMWTYNAEEEAIEDALRLARGMTYKNAAAGLNLGGGKTVIIGDPFADKNEDMFRALGRFIQGLNGRYITAEDVGTTVDDMDLIHQETDYVTGISPAFGSSGNPSPVTAYGVYRGMKAAAKEAFGSDSLEGLAVSVQGLGNVAKALCKKLNTEGAKLVVTDVNKAAVSAAVAEEGADAVAPNAIYGVTCDIFAPCALGAVLNDFTIPQLKAKVIAGSADNQLKDPRHGKYLHELGIVYAPDYVINAGGVINVADELYGYNRTRAMKRVDGIYDSIEKIFAISKRDGVPSYVAADRMAEERIAKVAKARSQFLQDQRNILNGRMEIFKYMEKYDYEQLVFCQDEASGLKAVIAIHDTTLGPALGGARMWTYNAEEEAIEDALRLARGMTYKNAAAGLNLGGGKTVIIGDPFADKNEDMFRALGRFIQGLNGRYITAEDVGTTVDDMDLIHQETDYVTGISPAFGSSGNPSPVTAYGVYRGMKAAAKEAFGSDSLEGLAVSVQGLGNVAKALCKKLNTEGAKLVVTDVNKAAVSAAVAEEGADAVAPNAIYGVTCDIFAPCALGAVLNDFTIPQLKAKVIAGSADNQLKDPRHGKYLHELGIVYAPDYVINAGGVINVADELYGYNRTRAMKRVDGIYDSIEKIFAISKRDGVPSYVAADRMAEERIAKVAKARSQFLQDQRNILNGR

Foldseek 3Di:
DDPVVVCVVQVWDDWDWDDDVVLGWTKIKTGRDQLLHAAEEEEAEDADDDPVRQSVVFHVQQQLSQLLCLLLVHSYHGMYMYIHDDLVPRDDLVNLLRVLQVVVVVPRNYAYEHDHSDDLVSQVSSVVRDDRYWCNDPLCVVPPPLQLLLLLLLLLLQLLLCCVQVVGSQQAPFEEEAEAQDSNNVNNLVVNLVRHHAYEYEDPDDVSVVVSCVVRVHHYDYNVCRLQDQTAEYAHADEACCQDDVRVVNHNYQEYTYQYPHNHPDVVSLVVNVVVNRHYQDNSLRSSSNVLQRLCVLVPHDPVVSSVSSSCSSVSSNVLVVVCVVVVHGSVVSSSVSSVVSSVVVSVVPPDDDPDDDGSNNPD/DDVVVVCVVQVWDDWDWDADVVLRWTKIKTGRDALLHAAEEAAAEDADPDPVVQSVVQNVQQQLSQLLCLLLVHSYGGMYMYTHDDLVPRDDLVNLLRVLQVVVVVPRNYAYEHDHSDDLVSQVSSVVRDPRYWDNDPVCVVFVPLLLQLLLLLLLLQQLQCCVPVVHRACAAFEEEQEAQPSNSVNVLVVSQVRHYAYAYEDPDPVSQVCSCVVHVHHYDYNVLSLQDAGQEYAYEDEAQCQDDPSLVSHHYQEYTYQYDNNRPDVVSLVVCQVVNRHYQDNSLRSSLNVLSRLCVLVPHDNVVSNVSSSCSSVSSNQLVVCCVVVVHGSNVSSSVSSVVSSVVVSVVVPDDDPDDDGSNNVD

Organism: Lysinibacillus sphaericus (NCBI:txid1421)

Solvent-accessible surface area: 30332 Å² total; per-residue (Å²): 79,80,6,6,142,42,0,72,139,68,58,0,32,1,0,0,0,0,3,36,84,92,9,44,0,45,0,0,0,0,0,15,28,27,62,13,17,15,0,4,1,8,0,44,1,88,72,33,136,43,28,71,60,0,6,57,23,0,0,124,42,0,71,38,21,4,25,28,0,0,1,20,43,12,64,1,2,0,0,21,0,0,0,38,10,46,17,177,77,75,63,53,87,80,5,1,81,19,0,0,155,18,0,82,9,0,67,4,47,0,0,0,12,88,41,76,22,7,56,72,93,9,1,70,49,0,64,133,32,6,61,11,0,2,13,33,25,118,51,17,56,104,55,6,81,64,17,44,0,18,0,34,0,0,29,46,0,0,16,4,0,0,102,71,27,83,54,58,53,48,0,126,52,29,21,0,2,0,19,6,13,42,118,35,1,60,16,0,0,108,58,0,63,122,36,36,13,134,6,16,0,2,34,132,87,139,76,26,6,52,50,2,48,87,114,26,60,7,91,51,42,62,63,130,46,2,34,35,47,100,16,43,0,3,0,0,14,47,138,29,42,16,0,26,74,164,8,2,78,82,23,129,6,93,0,0,0,0,18,4,84,110,0,28,136,56,74,119,1,4,96,79,2,81,148,87,30,20,22,7,0,2,15,46,3,0,12,0,0,22,26,2,1,26,0,0,4,3,80,47,23,70,66,107,78,0,44,158,71,0,48,31,6,27,76,14,0,69,101,0,12,51,14,13,132,132,56,58,24,18,14,47,38,0,0,52,88,15,0,76,50,45,30,41,135,42,39,149,78,108,96,110,179,101,162,111,95,200,87,12,26,77,81,90,88,91,6,7,142,42,0,68,128,67,56,0,31,1,0,0,0,0,2,36,82,95,7,36,2,45,0,0,0,0,0,14,27,29,64,14,16,14,0,3,1,10,0,54,2,100,73,36,129,40,21,69,79,0,4,78,31,0,0,112,27,0,72,36,21,5,35,29,0,0,7,28,40,11,64,1,3,0,0,15,0,0,3,34,11,41,18,173,78,71,63,53,90,81,10,2,85,17,1,0,156,18,0,82,9,1,70,4,49,0,1,0,12,83,41,70,20,8,56,71,97,10,1,70,44,0,69,130,33,6,62,13,0,1,13,32,24,121,52,17,67,97,45,0,82,61,24,38,0,18,0,45,0,0,30,49,0,0,21,1,0,0,98,88,15,54,59,67,48,51,0,129,51,28,32,1,3,0,17,3,17,47,118,34,2,75,21,0,1,129,50,0,54,108,42,33,2,109,3,18,0,4,34,140,80,143,73,27,6,57,43,8,56,80,115,17,52,3,81,48,45,57,63,134,45,1,30,30,35,109,12,43,0,2,0,0,16,55,141,33,33,14,0,22,67,163,10,0,81,74,16,128,8,87,0,0,0,0,19,6,79,99,0,28,129,54,68,130,1,4,115,77,1,79,141,81,40,19,20,8,0,1,18,40,6,0,10,2,0,16,24,3,0,26,1,0,3,4,83,48,27,66,61,99,79,0,47,168,76,0,44,34,8,28,78,23,0,70,129,0,12,48,11,15,171,134,62,62,23,16,14,38,27,0,0,51,88,16,0,76,54,54,29,43,126,45,40,147,73,116,93,126,182,108,163,114,98,202,83,14,24,74,83,86